Protein AF-A0A074Z7Q4-F1 (afdb_monomer)

Sequence (454 aa):
MRILLDAHPWINCGAEPIYPIRVLNMRKQLEMTNRDWGIQANLYPVAIDRATKAYIRELAVNMVDPTQIYCLKQPLMFEYLDVLAKLFPTAKFVHIVRDGRATVVSSITRRIVKPMHPVQALRIWDDAVRRELQFCQNVGRQRCYTIFYEKLVISAEKELRKLLGTGLVRVLLDSHPMINCGAEPIYSMHVLALREDIKESSKDWLIKANIYPKAIDQATKAFIRELAVNMVDKAPIYCQKQPLLFRHLNYLAALFPEAKFVHVLRDGRAAIASTIDWGPCPMMSVKKCLFSFLSYRRKIYPGLTHENPHTALQIWDKTVRQMLVDCQDLGPQRCYTIVYEKLVLYPEQELQKLLGKCHTKRFLEVPWDPIVLKHETILNNLSYLNPYEASTKQFSRKINTDSLSKWASSESILPDWFKAQAVDYSSLLHELEYDKVGVPPDYSKLPEVLPHIR

InterPro domains:
  IPR026634 Protein-tyrosine sulfotransferase-like [PTHR12788] (165-446)
  IPR027417 P-loop containing nucleoside triphosphate hydrolase [G3DSA:3.40.50.300] (1-164)
  IPR027417 P-loop containing nucleoside triphosphate hydrolase [G3DSA:3.40.50.300] (165-450)
  IPR027417 P-loop containing nucleoside triphosphate hydrolase [SSF52540] (2-164)
  IPR027417 P-loop containing nucleoside triphosphate hydrolase [SSF52540] (165-407)

Organism: Opisthorchis viverrini (NCBI:txid6198)

Mean predicted aligned error: 13.32 Å

Solvent-accessible surface area (backbone atoms only — not comparable to full-atom values): 25961 Å² total; per-residue (Å²): 95,58,73,71,42,48,70,36,96,50,31,39,25,57,58,72,58,69,60,59,50,51,50,50,47,40,57,52,49,37,64,74,77,39,39,71,63,21,43,51,20,40,33,41,63,63,12,48,49,51,14,51,42,41,24,50,48,37,36,36,54,48,30,40,80,93,60,83,36,69,33,80,49,52,67,70,50,50,88,42,42,75,56,49,52,65,68,38,73,86,56,74,45,81,47,74,50,57,62,41,68,66,47,41,51,56,31,52,78,68,59,75,46,80,93,71,59,68,73,59,49,33,49,57,43,52,61,47,52,55,50,43,52,50,48,33,58,76,62,28,78,93,29,27,46,81,43,68,22,95,77,54,91,91,83,88,91,81,83,81,88,72,60,79,82,75,54,52,72,51,46,37,43,36,44,32,96,51,34,33,27,50,42,70,62,35,60,48,64,48,51,51,49,62,66,62,70,64,47,74,97,46,44,68,58,32,40,78,43,39,36,47,63,67,10,52,51,51,13,45,45,42,27,43,49,36,37,41,58,45,34,38,70,94,49,86,35,71,34,81,52,55,65,70,54,50,83,42,41,73,59,52,44,65,70,34,71,90,54,68,45,80,44,77,43,64,61,57,63,44,54,43,33,61,58,44,66,74,49,75,64,60,96,84,44,78,93,68,39,72,72,63,72,54,33,72,76,76,65,75,71,73,83,62,41,65,88,44,53,60,60,49,36,41,51,44,36,62,52,48,52,52,43,49,38,58,32,58,75,61,26,78,86,32,22,46,78,47,50,50,68,53,39,47,76,40,44,66,66,48,50,49,51,42,29,18,57,69,103,54,96,29,60,70,59,35,71,81,63,80,50,39,82,45,34,49,81,44,57,92,75,43,53,32,72,37,86,82,46,90,36,39,89,59,54,64,42,68,89,60,63,85,70,66,46,50,41,60,43,91,89,22,69,49,49,69,71,50,70,74,46,50,59,85,49,24,66,58,40,54,64,63,42,62,58,80,26,53,84,64,57,43,73,86,71,48,65,93,69,78,65,89,73,132

Secondary structure (DSSP, 8-state):
-HHHHHTSTTEE--S--SHHHHHHHHHHHHHHHSHHHHHHTTIIIIIHHHHHHHHHHHHHHHTS---SEE----GGGGGGHHHHHHH-TT--EEEEE--HHHHHHHHHHTTSS----HHHHHHHHHHHHHHHHHHHHHH-TTTEEEEEGGGS---------------SHHHHHHTSTTEE--S--TTHHHHHHHHH---HHHHHHHHHTT-TTHHHHHHHHHHHHHHHHHSS---SEE----GGGGGGHHHHHHH-TT--EEEEE--HHHHHHHHHHT-SPPTT-TTTGGGGGGSTTS-SSTT--TT-HHHHHHHHHHHHHHHHHHHHHH-TTTEEEEEHHHHHHSHHHHHHHHH-EESEE-SS-----GGGG-GGGSGGGSTT--TTSTTHHHHTS-S-STTSGGGTSTT-SS-HHHHHHGGGG-HHHHHTT-STTTTTT-GGGS-SSPPPP-

pLDDT: mean 77.52, std 16.52, range [25.28, 95.88]

Structure (mmCIF, N/CA/C/O backbone):
data_AF-A0A074Z7Q4-F1
#
_entry.id   AF-A0A074Z7Q4-F1
#
loop_
_atom_site.group_PDB
_atom_site.id
_atom_site.type_symbol
_atom_site.label_atom_id
_atom_site.label_alt_id
_atom_site.label_comp_id
_atom_site.label_asym_id
_atom_site.label_entity_id
_atom_site.label_seq_id
_atom_site.pdbx_PDB_ins_code
_atom_site.Cartn_x
_atom_site.Cartn_y
_atom_site.Cartn_z
_atom_site.occupancy
_atom_site.B_iso_or_equiv
_atom_site.auth_seq_id
_atom_site.auth_comp_id
_atom_site.auth_asym_id
_atom_site.auth_atom_id
_atom_site.pdbx_PDB_model_num
ATOM 1 N N . MET A 1 1 ? -5.281 6.264 35.690 1.00 58.91 1 MET A N 1
ATOM 2 C CA . MET A 1 1 ? -6.431 6.792 34.931 1.00 58.91 1 MET A CA 1
ATOM 3 C C . MET A 1 1 ? -7.168 5.674 34.225 1.00 58.91 1 MET A C 1
ATOM 5 O O . MET A 1 1 ? -8.174 5.301 34.784 1.00 58.91 1 MET A O 1
ATOM 9 N N . ARG A 1 2 ? -6.648 5.077 33.132 1.00 65.06 2 ARG A N 1
ATOM 10 C CA . ARG A 1 2 ? -7.251 3.946 32.374 1.00 65.06 2 ARG A CA 1
ATOM 11 C C . ARG A 1 2 ? -8.198 3.050 33.200 1.00 65.06 2 ARG A C 1
ATOM 13 O O . ARG A 1 2 ? -9.399 3.192 33.077 1.00 65.06 2 ARG A O 1
ATOM 20 N N . ILE A 1 3 ? -7.654 2.293 34.157 1.00 55.81 3 ILE A N 1
ATOM 21 C CA . ILE A 1 3 ? -8.393 1.347 35.023 1.00 55.81 3 ILE A CA 1
ATOM 22 C C . ILE A 1 3 ? -9.504 2.007 35.872 1.00 55.81 3 ILE A C 1
ATOM 24 O O . ILE A 1 3 ? -10.521 1.385 36.136 1.00 55.81 3 ILE A O 1
ATOM 28 N N . LEU A 1 4 ? -9.341 3.270 36.283 1.00 53.88 4 LEU A N 1
ATOM 29 C CA . LEU A 1 4 ? -10.369 4.031 37.016 1.00 53.88 4 LEU A CA 1
ATOM 30 C C . LEU A 1 4 ? -11.501 4.526 36.101 1.00 53.88 4 LEU A C 1
ATOM 32 O O . LEU A 1 4 ? -12.579 4.840 36.590 1.00 53.88 4 LEU A O 1
ATOM 36 N N . LEU A 1 5 ? -11.244 4.635 34.794 1.00 62.94 5 LEU A N 1
ATOM 37 C CA . LEU A 1 5 ? -12.252 4.952 33.783 1.00 62.94 5 LEU A CA 1
ATOM 38 C C . LEU A 1 5 ? -12.953 3.672 33.308 1.00 62.94 5 LEU A C 1
ATOM 40 O O . LEU A 1 5 ? -14.172 3.667 33.235 1.00 62.94 5 LEU A O 1
ATOM 44 N N . ASP A 1 6 ? -12.205 2.582 33.094 1.00 60.25 6 ASP A N 1
ATOM 45 C CA . ASP A 1 6 ? -12.742 1.245 32.770 1.00 60.25 6 ASP A CA 1
ATOM 46 C C . ASP A 1 6 ? -13.693 0.698 33.856 1.00 60.25 6 ASP A C 1
ATOM 48 O O . ASP A 1 6 ? -14.522 -0.163 33.585 1.00 60.25 6 ASP A O 1
ATOM 52 N N . ALA A 1 7 ? -13.569 1.182 35.098 1.00 54.44 7 ALA A N 1
ATOM 53 C CA . ALA A 1 7 ? -14.451 0.829 36.211 1.00 54.44 7 ALA A CA 1
ATOM 54 C C . ALA A 1 7 ? -15.826 1.532 36.168 1.00 54.44 7 ALA A C 1
ATOM 56 O O . ALA A 1 7 ? -16.691 1.227 36.988 1.00 54.44 7 ALA A O 1
ATOM 57 N N . HIS A 1 8 ? -16.040 2.487 35.256 1.00 61.69 8 HIS A N 1
ATOM 58 C CA . HIS A 1 8 ? -17.311 3.191 35.106 1.00 61.69 8 HIS A CA 1
ATOM 59 C C . HIS A 1 8 ? -18.169 2.514 34.021 1.00 61.69 8 HIS A C 1
ATOM 61 O O . HIS A 1 8 ? -17.715 2.415 32.884 1.00 61.69 8 HIS A O 1
ATOM 67 N N . PRO A 1 9 ? -19.432 2.122 34.285 1.00 64.75 9 PRO A N 1
ATOM 68 C CA . PRO A 1 9 ? -20.209 1.245 33.394 1.00 64.75 9 PRO A CA 1
ATOM 69 C C . PRO A 1 9 ? -20.504 1.823 31.998 1.00 64.75 9 PRO A C 1
ATOM 71 O O . PRO A 1 9 ? -20.910 1.094 31.097 1.00 64.75 9 PRO A O 1
ATOM 74 N N . TRP A 1 10 ? -20.318 3.131 31.800 1.00 76.88 10 TRP A N 1
ATOM 75 C CA . TRP A 1 10 ? -20.489 3.806 30.506 1.00 76.88 10 TRP A CA 1
ATOM 76 C C . TRP A 1 10 ? -19.177 4.144 29.786 1.00 76.88 10 TRP A C 1
ATOM 78 O O . TRP A 1 10 ? -19.238 4.752 28.720 1.00 76.88 10 TRP A O 1
ATOM 88 N N . ILE A 1 11 ? -18.008 3.823 30.354 1.00 72.56 11 ILE A N 1
ATOM 89 C CA . ILE A 1 11 ? -16.697 4.161 29.782 1.00 72.56 11 ILE A CA 1
ATOM 90 C C . ILE A 1 11 ? -15.857 2.890 29.646 1.00 72.56 11 ILE A C 1
ATOM 92 O O . ILE A 1 11 ? -15.684 2.153 30.608 1.00 72.56 11 ILE A O 1
ATOM 96 N N . ASN A 1 12 ? -15.272 2.663 28.471 1.00 79.75 12 ASN A N 1
ATOM 97 C CA . ASN A 1 12 ? -14.279 1.605 28.286 1.00 79.75 12 ASN A CA 1
ATOM 98 C C . ASN A 1 12 ? -13.088 2.157 27.492 1.00 79.75 12 ASN A C 1
ATOM 100 O O . ASN A 1 12 ? -13.250 2.625 26.361 1.00 79.75 12 ASN A O 1
ATOM 104 N N . CYS A 1 13 ? -11.900 2.167 28.107 1.00 72.31 13 CYS A N 1
ATOM 105 C CA . CYS A 1 13 ? -10.658 2.612 27.471 1.00 72.31 13 CYS A CA 1
ATOM 106 C C . CYS A 1 13 ? -9.871 1.467 26.826 1.00 72.31 13 CYS A C 1
ATOM 108 O O . CYS A 1 13 ? -8.907 1.741 26.106 1.00 72.31 13 CYS A O 1
ATOM 110 N N . GLY A 1 14 ? -10.220 0.210 27.130 1.00 71.25 14 GLY A N 1
ATOM 111 C CA . GLY A 1 14 ? -9.469 -0.970 26.711 1.00 71.25 14 GLY A CA 1
ATOM 112 C C . GLY A 1 14 ? -8.012 -0.951 27.179 1.00 71.25 14 GLY A C 1
ATOM 113 O O . GLY A 1 14 ? -7.601 -0.132 28.006 1.00 71.25 14 GLY A O 1
ATOM 114 N N . ALA A 1 15 ? -7.199 -1.868 26.658 1.00 72.06 15 ALA A N 1
ATOM 115 C CA . ALA A 1 15 ? -5.753 -1.839 26.869 1.00 72.06 15 ALA A CA 1
ATOM 116 C C . ALA A 1 15 ? -5.101 -0.590 26.236 1.00 72.06 15 ALA A C 1
ATOM 118 O O . ALA A 1 15 ? -5.689 0.086 25.403 1.00 72.06 15 ALA A O 1
ATOM 119 N N . GLU A 1 16 ? -3.867 -0.265 26.626 1.00 74.31 16 GLU A N 1
ATOM 120 C CA . GLU A 1 16 ? -3.135 0.892 26.092 1.00 74.31 16 GLU A CA 1
ATOM 121 C C . GLU A 1 16 ? -2.607 0.616 24.670 1.00 74.31 16 GLU A C 1
ATOM 123 O O . GLU A 1 16 ? -1.690 -0.195 24.513 1.00 74.31 16 GLU A O 1
ATOM 128 N N . PRO A 1 17 ? -3.133 1.274 23.617 1.00 71.12 17 PRO A N 1
ATOM 129 C CA . PRO A 1 17 ? -2.739 0.971 22.253 1.00 71.12 17 PRO A CA 1
ATOM 130 C C . PRO A 1 17 ? -1.532 1.814 21.835 1.00 71.12 17 PRO A C 1
ATOM 132 O O . PRO A 1 17 ? -1.508 3.037 21.978 1.00 71.12 17 PRO A O 1
ATOM 135 N N . ILE A 1 18 ? -0.521 1.160 21.265 1.00 71.75 18 ILE A N 1
ATOM 136 C CA . ILE A 1 18 ? 0.698 1.814 20.753 1.00 71.75 18 ILE A CA 1
ATOM 137 C C . ILE A 1 18 ? 0.444 2.453 19.372 1.00 71.75 18 ILE A C 1
ATOM 139 O O . ILE A 1 18 ? 1.056 3.457 19.002 1.00 71.75 18 ILE A O 1
ATOM 143 N N . TYR A 1 19 ? -0.489 1.894 18.600 1.00 79.81 19 TYR A N 1
ATOM 144 C CA . TYR A 1 19 ? -0.688 2.237 17.193 1.00 79.81 19 TYR A CA 1
ATOM 145 C C . TYR A 1 19 ? -1.204 3.655 16.891 1.00 79.81 19 TYR A C 1
ATOM 147 O O . TYR A 1 19 ? -0.717 4.226 15.913 1.00 79.81 19 TYR A O 1
ATOM 155 N N . PRO A 1 20 ? -2.094 4.283 17.694 1.00 86.56 20 PRO A N 1
ATOM 156 C CA . PRO A 1 20 ? -2.503 5.669 17.473 1.00 86.56 20 PRO A CA 1
ATOM 157 C C . PRO A 1 20 ? -1.320 6.632 17.391 1.00 86.56 20 PRO A C 1
ATOM 159 O O . PRO A 1 20 ? -1.338 7.522 16.554 1.00 86.56 20 PRO A O 1
ATOM 162 N N . ILE A 1 21 ? -0.250 6.416 18.167 1.00 84.19 21 ILE A N 1
ATOM 163 C CA . ILE A 1 21 ? 0.974 7.233 18.089 1.00 84.19 21 ILE A CA 1
ATOM 164 C C . ILE A 1 21 ? 1.702 7.031 16.782 1.00 84.19 21 ILE A C 1
ATOM 166 O O . ILE A 1 21 ? 2.154 7.998 16.182 1.00 84.19 21 ILE A O 1
ATOM 170 N N . ARG A 1 22 ? 1.808 5.791 16.313 1.00 82.06 22 ARG A N 1
ATOM 171 C CA . ARG A 1 22 ? 2.470 5.518 15.040 1.00 82.06 22 ARG A CA 1
ATOM 172 C C . ARG A 1 22 ? 1.699 6.137 13.866 1.00 82.06 22 ARG A C 1
ATOM 174 O O . ARG A 1 22 ? 2.327 6.678 12.963 1.00 82.06 22 ARG A O 1
ATOM 181 N N . VAL A 1 23 ? 0.363 6.155 13.919 1.00 85.81 23 VAL A N 1
ATOM 182 C CA . VAL A 1 23 ? -0.495 6.799 12.904 1.00 85.81 23 VAL A CA 1
ATOM 183 C C . VAL A 1 23 ? -0.523 8.333 13.029 1.00 85.81 23 VAL A C 1
ATOM 185 O O . VAL A 1 23 ? -0.463 9.021 12.011 1.00 85.81 23 VAL A O 1
ATOM 188 N N . LEU A 1 24 ? -0.546 8.892 14.243 1.00 88.12 24 LEU A N 1
ATOM 189 C CA . LEU A 1 24 ? -0.467 10.342 14.485 1.00 88.12 24 LEU A CA 1
ATOM 190 C C . LEU A 1 24 ? 0.911 10.912 14.137 1.00 88.12 24 LEU A C 1
ATOM 192 O O . LEU A 1 24 ? 1.005 11.953 13.490 1.00 88.12 24 LEU A O 1
ATOM 196 N N . ASN A 1 25 ? 1.983 10.217 14.517 1.00 84.06 25 ASN A N 1
ATOM 197 C CA . ASN A 1 25 ? 3.341 10.619 14.183 1.00 84.06 25 ASN A CA 1
ATOM 198 C C . ASN A 1 25 ? 3.622 10.464 12.690 1.00 84.06 25 ASN A C 1
ATOM 200 O O . ASN A 1 25 ? 4.248 11.342 12.114 1.00 84.06 25 ASN A O 1
ATOM 204 N N . MET A 1 26 ? 3.088 9.427 12.033 1.00 81.75 26 MET A N 1
ATOM 205 C CA . MET A 1 26 ? 3.016 9.391 10.570 1.00 81.75 26 MET A CA 1
ATOM 206 C C . MET A 1 26 ? 2.343 10.670 10.044 1.00 81.75 26 MET A C 1
ATOM 208 O O . MET A 1 26 ? 2.996 11.437 9.347 1.00 81.75 26 MET A O 1
ATOM 212 N N . ARG A 1 27 ? 1.100 10.977 10.445 1.00 86.38 27 ARG A N 1
ATOM 213 C CA . ARG A 1 27 ? 0.374 12.187 10.005 1.00 86.38 27 ARG A CA 1
ATOM 214 C C . ARG A 1 27 ? 1.174 13.487 10.218 1.00 86.38 27 ARG A C 1
ATOM 216 O O . ARG A 1 27 ? 1.188 14.337 9.333 1.00 86.38 27 ARG A O 1
ATOM 223 N N . LYS A 1 28 ? 1.875 13.634 11.349 1.00 83.19 28 LYS A N 1
ATOM 224 C CA . LYS A 1 28 ? 2.726 14.799 11.679 1.00 83.19 28 LYS A CA 1
ATOM 225 C C . LYS A 1 28 ? 4.012 14.860 10.850 1.00 83.19 28 LYS A C 1
ATOM 227 O O . LYS A 1 28 ? 4.347 15.917 10.332 1.00 83.19 28 LYS A O 1
ATOM 232 N N . GLN A 1 29 ? 4.707 13.736 10.673 1.00 75.44 29 GLN A N 1
ATOM 233 C CA . GLN A 1 29 ? 5.889 13.645 9.808 1.00 75.44 29 GLN A CA 1
ATOM 234 C C . GLN A 1 29 ? 5.541 14.023 8.360 1.00 75.44 29 GLN A C 1
ATOM 236 O O . GLN A 1 29 ? 6.316 14.705 7.703 1.00 75.44 29 GLN A O 1
ATOM 241 N N . LEU A 1 30 ? 4.343 13.678 7.887 1.00 71.00 30 LEU A N 1
ATOM 242 C CA . LEU A 1 30 ? 3.891 13.984 6.528 1.00 71.00 30 LEU A CA 1
ATOM 243 C C . LEU A 1 30 ? 3.540 15.462 6.323 1.00 71.00 30 LEU A C 1
ATOM 245 O O . LEU A 1 30 ? 3.843 16.002 5.262 1.00 71.00 30 LEU A O 1
ATOM 249 N N . GLU A 1 31 ? 3.000 16.139 7.340 1.00 79.94 31 GLU A N 1
ATOM 250 C CA . GLU A 1 31 ? 2.888 17.606 7.348 1.00 79.94 31 GLU A CA 1
ATOM 251 C C . GLU A 1 31 ? 4.265 18.301 7.318 1.00 79.94 31 GLU A C 1
ATOM 253 O O . GLU A 1 31 ? 4.373 19.415 6.811 1.00 79.94 31 GLU A O 1
ATOM 258 N N . MET A 1 32 ? 5.329 17.643 7.793 1.00 75.31 32 MET A N 1
ATOM 259 C CA . MET A 1 32 ? 6.696 18.180 7.740 1.00 75.31 32 MET A CA 1
ATOM 260 C C . MET A 1 32 ? 7.453 17.834 6.445 1.00 75.31 32 MET A C 1
ATOM 262 O O . MET A 1 32 ? 8.238 18.655 5.978 1.00 75.31 32 MET A O 1
ATOM 266 N N . THR A 1 33 ? 7.260 16.644 5.857 1.00 65.81 33 THR A N 1
ATOM 267 C CA . THR A 1 33 ? 8.095 16.154 4.733 1.00 65.81 33 THR A CA 1
ATOM 268 C C . THR A 1 33 ? 7.380 16.026 3.391 1.00 65.81 33 THR A C 1
ATOM 270 O O . THR A 1 33 ? 8.040 15.980 2.355 1.00 65.81 33 THR A O 1
ATOM 273 N N . ASN A 1 34 ? 6.048 15.932 3.383 1.00 66.56 34 ASN A N 1
ATOM 274 C CA . ASN A 1 34 ? 5.250 15.579 2.202 1.00 66.56 34 ASN A CA 1
ATOM 275 C C . ASN A 1 34 ? 3.987 16.444 2.062 1.00 66.56 34 ASN A C 1
ATOM 277 O O . ASN A 1 34 ? 3.044 16.049 1.382 1.00 66.56 34 ASN A O 1
ATOM 281 N N . ARG A 1 35 ? 3.954 17.627 2.685 1.00 75.44 35 ARG A N 1
ATOM 282 C CA . ARG A 1 35 ? 2.767 18.489 2.750 1.00 75.44 35 ARG A CA 1
ATOM 283 C C . ARG A 1 35 ? 2.253 18.902 1.376 1.00 75.44 35 ARG A C 1
ATOM 285 O O . ARG A 1 35 ? 1.108 18.616 1.049 1.00 75.44 35 ARG A O 1
ATOM 292 N N . ASP A 1 36 ? 3.100 19.514 0.557 1.00 75.62 36 ASP A N 1
ATOM 293 C CA . ASP A 1 36 ? 2.675 20.070 -0.735 1.00 75.62 36 ASP A CA 1
ATOM 294 C C . ASP A 1 36 ? 2.433 18.956 -1.772 1.00 75.62 36 ASP A C 1
ATOM 296 O O . ASP A 1 36 ? 1.511 19.038 -2.581 1.00 75.62 36 ASP A O 1
ATOM 300 N N . TRP A 1 37 ? 3.179 17.849 -1.649 1.00 70.88 37 TRP A N 1
ATOM 301 C CA . TRP A 1 37 ? 2.907 16.569 -2.316 1.00 70.88 37 TRP A CA 1
ATOM 302 C C . TRP A 1 37 ? 1.504 16.048 -1.974 1.00 70.88 37 TRP A C 1
ATOM 304 O O . TRP A 1 37 ? 0.736 15.675 -2.858 1.00 70.88 37 TRP A O 1
ATOM 314 N N . GLY A 1 38 ? 1.152 16.060 -0.686 1.00 72.69 38 GLY A N 1
ATOM 315 C CA . GLY A 1 38 ? -0.147 15.639 -0.183 1.00 72.69 38 GLY A CA 1
ATOM 316 C C . GLY A 1 38 ? -1.279 16.571 -0.606 1.00 72.69 38 GLY A C 1
ATOM 317 O O . GLY A 1 38 ? -2.348 16.079 -0.935 1.00 72.69 38 GLY A O 1
ATOM 318 N N . ILE A 1 39 ? -1.056 17.885 -0.651 1.00 81.31 39 ILE A N 1
ATOM 319 C CA . ILE A 1 39 ? -2.055 18.859 -1.120 1.00 81.31 39 ILE A CA 1
ATOM 320 C C . ILE A 1 39 ? -2.372 18.624 -2.604 1.00 81.31 39 ILE A C 1
ATOM 322 O O . ILE A 1 39 ? -3.539 18.536 -2.971 1.00 81.31 39 ILE A O 1
ATOM 326 N N . GLN A 1 40 ? -1.352 18.443 -3.451 1.00 74.31 40 GLN A N 1
ATOM 327 C CA . GLN A 1 40 ? -1.546 18.205 -4.890 1.00 74.31 40 GLN A CA 1
ATOM 328 C C . GLN A 1 40 ? -2.210 16.850 -5.200 1.00 74.31 40 GLN A C 1
ATOM 330 O O . GLN A 1 40 ? -2.931 16.739 -6.184 1.00 74.31 40 GLN A O 1
ATOM 335 N N . ALA A 1 41 ? -2.018 15.841 -4.342 1.00 73.75 41 ALA A N 1
ATOM 336 C CA . ALA A 1 41 ? -2.714 14.551 -4.409 1.00 73.75 41 ALA A CA 1
ATOM 337 C C . ALA A 1 41 ? -4.046 14.498 -3.622 1.00 73.75 41 ALA A C 1
ATOM 339 O O . ALA A 1 41 ? -4.548 13.401 -3.388 1.00 73.75 41 ALA A O 1
ATOM 340 N N . ASN A 1 42 ? -4.574 15.632 -3.129 1.00 81.25 42 ASN A N 1
ATOM 341 C CA . ASN A 1 42 ? -5.751 15.706 -2.234 1.00 81.25 42 ASN A CA 1
ATOM 342 C C . ASN A 1 42 ? -5.667 14.808 -0.970 1.00 81.25 42 ASN A C 1
ATOM 344 O O . ASN A 1 42 ? -6.635 14.547 -0.255 1.00 81.25 42 ASN A O 1
ATOM 348 N N . LEU A 1 43 ? -4.457 14.359 -0.644 1.00 75.31 43 LEU A N 1
ATOM 349 C CA . LEU A 1 43 ? -4.134 13.531 0.506 1.00 75.31 43 LEU A CA 1
ATOM 350 C C . LEU A 1 43 ? -4.036 14.342 1.801 1.00 75.31 43 LEU A C 1
ATOM 352 O O . LEU A 1 43 ? -4.342 13.811 2.869 1.00 75.31 43 LEU A O 1
ATOM 356 N N . TYR A 1 44 ? -3.615 15.610 1.718 1.00 81.38 44 TYR A N 1
ATOM 357 C CA . TYR A 1 44 ? -3.432 16.503 2.865 1.00 81.38 44 TYR A CA 1
ATOM 358 C C . TYR A 1 44 ? -4.280 17.784 2.745 1.00 81.38 44 TYR A C 1
ATOM 360 O O . TYR A 1 44 ? -4.222 18.435 1.704 1.00 81.38 44 TYR A O 1
ATOM 368 N N . PRO A 1 45 ? -5.001 18.214 3.801 1.00 82.50 45 PRO A N 1
ATOM 369 C CA . PRO A 1 45 ? -5.195 17.524 5.080 1.00 82.50 45 PRO A CA 1
ATOM 370 C C . PRO A 1 45 ? -6.320 16.475 5.041 1.00 82.50 45 PRO A C 1
ATOM 372 O O . PRO A 1 45 ? -6.308 15.547 5.841 1.00 82.50 45 PRO A O 1
ATOM 375 N N . VAL A 1 46 ? -7.297 16.609 4.134 1.00 86.12 46 VAL A N 1
ATOM 376 C CA . VAL A 1 46 ? -8.634 16.002 4.297 1.00 86.12 46 VAL A CA 1
ATOM 377 C C . VAL A 1 46 ? -8.612 14.473 4.331 1.00 86.12 46 VAL A C 1
ATOM 379 O O . VAL A 1 46 ? -9.161 13.891 5.270 1.00 86.12 46 VAL A O 1
ATOM 382 N N . ALA A 1 47 ? -7.990 13.812 3.350 1.00 85.56 47 ALA A N 1
ATOM 383 C CA . ALA A 1 47 ? -8.001 12.351 3.284 1.00 85.56 47 ALA A CA 1
ATOM 384 C C . ALA A 1 47 ? -7.208 11.711 4.436 1.00 85.56 47 ALA A C 1
ATOM 386 O O . ALA A 1 47 ? -7.709 10.787 5.079 1.00 85.56 47 ALA A O 1
ATOM 387 N N . ILE A 1 48 ? -6.006 12.222 4.749 1.00 86.50 48 ILE A N 1
ATOM 388 C CA . ILE A 1 48 ? -5.204 11.692 5.860 1.00 86.50 48 ILE A CA 1
ATOM 389 C C . ILE A 1 48 ? -5.852 11.966 7.219 1.00 86.50 48 ILE A C 1
ATOM 391 O O . ILE A 1 48 ? -5.862 11.072 8.059 1.00 86.50 48 ILE A O 1
ATOM 395 N N . ASP A 1 49 ? -6.470 13.130 7.431 1.00 91.62 49 ASP A N 1
ATOM 396 C CA . ASP A 1 49 ? -7.161 13.438 8.687 1.00 91.62 49 ASP A CA 1
ATOM 397 C C . ASP A 1 49 ? -8.410 12.558 8.870 1.00 91.62 49 ASP A C 1
ATOM 399 O O . ASP A 1 49 ? -8.638 12.037 9.968 1.00 91.62 49 ASP A O 1
ATOM 403 N N . ARG A 1 50 ? -9.175 12.287 7.798 1.00 91.25 50 ARG A N 1
ATOM 404 C CA . ARG A 1 50 ? -10.282 11.310 7.825 1.00 91.25 50 ARG A CA 1
ATOM 405 C C . ARG A 1 50 ? -9.785 9.889 8.104 1.00 91.25 50 ARG A C 1
ATOM 407 O O . ARG A 1 50 ? -10.329 9.234 8.992 1.00 91.25 50 ARG A O 1
ATOM 414 N N . ALA A 1 51 ? -8.726 9.436 7.432 1.00 90.38 51 ALA A N 1
ATOM 415 C CA . ALA A 1 51 ? -8.157 8.106 7.645 1.00 90.38 51 ALA A CA 1
ATOM 416 C C . ALA A 1 51 ? -7.576 7.941 9.064 1.00 90.38 51 ALA A C 1
ATOM 418 O O . ALA A 1 51 ? -7.909 6.980 9.758 1.00 90.38 51 ALA A O 1
ATOM 419 N N . THR A 1 52 ? -6.780 8.901 9.550 1.00 91.69 52 THR A N 1
ATOM 420 C CA . THR A 1 52 ? -6.256 8.925 10.927 1.00 91.69 52 THR A CA 1
ATOM 421 C C . THR A 1 52 ? -7.391 8.910 11.953 1.00 91.69 52 THR A C 1
ATOM 423 O O . THR A 1 52 ? -7.340 8.122 12.899 1.00 91.69 52 THR A O 1
ATOM 426 N N . LYS A 1 53 ? -8.450 9.707 11.752 1.00 93.62 53 LYS A N 1
ATOM 427 C CA . LYS A 1 53 ? -9.654 9.683 12.598 1.00 93.62 53 LYS A CA 1
ATOM 428 C C . LYS A 1 53 ? -10.331 8.310 12.595 1.00 93.62 53 LYS A C 1
ATOM 430 O O . LYS A 1 53 ? -10.687 7.818 13.663 1.00 93.62 53 LYS A O 1
ATOM 435 N N . ALA A 1 54 ? -10.501 7.691 11.429 1.00 94.25 54 ALA A N 1
ATOM 436 C CA . ALA A 1 54 ? -11.152 6.391 11.301 1.00 94.25 54 ALA A CA 1
ATOM 437 C C . ALA A 1 54 ? -10.344 5.262 11.953 1.00 94.25 54 ALA A C 1
ATOM 439 O O . ALA A 1 54 ? -10.915 4.480 12.702 1.00 94.25 54 ALA A O 1
ATOM 440 N N . TYR A 1 55 ? -9.020 5.222 11.767 1.00 91.69 55 TYR A N 1
ATOM 441 C CA . TYR A 1 55 ? -8.156 4.247 12.446 1.00 91.69 55 TYR A CA 1
ATOM 442 C C . TYR A 1 55 ? -8.256 4.355 13.968 1.00 91.69 55 TYR A C 1
ATOM 444 O O . TYR A 1 55 ? -8.436 3.357 14.658 1.00 91.69 55 TYR A O 1
ATOM 452 N N . ILE A 1 56 ? -8.169 5.582 14.490 1.00 92.50 56 ILE A N 1
ATOM 453 C CA . ILE A 1 56 ? -8.253 5.853 15.929 1.00 92.50 56 ILE A CA 1
ATOM 454 C C . ILE A 1 56 ? -9.648 5.490 16.465 1.00 92.50 56 ILE A C 1
ATOM 456 O O . ILE A 1 56 ? -9.740 4.892 17.534 1.00 92.50 56 ILE A O 1
ATOM 460 N N . ARG A 1 57 ? -10.722 5.780 15.714 1.00 92.19 57 ARG A N 1
ATOM 461 C CA . ARG A 1 57 ? -12.098 5.388 16.060 1.00 92.19 57 ARG A CA 1
ATOM 462 C C . ARG A 1 57 ? -12.274 3.871 16.080 1.00 92.19 57 ARG A C 1
ATOM 464 O O . ARG A 1 57 ? -12.716 3.341 17.089 1.00 92.19 57 ARG A O 1
ATOM 471 N N . GLU A 1 58 ? -11.954 3.180 14.992 1.00 92.31 58 GLU A N 1
ATOM 472 C CA . GLU A 1 58 ? -12.210 1.741 14.885 1.00 92.31 58 GLU A CA 1
ATOM 473 C C . GLU A 1 58 ? -11.335 0.935 15.842 1.00 92.31 58 GLU A C 1
ATOM 475 O O . GLU A 1 58 ? -11.808 -0.051 16.401 1.00 92.31 58 GLU A O 1
ATOM 480 N N . LEU A 1 59 ? -10.113 1.392 16.130 1.00 86.44 59 LEU A N 1
ATOM 481 C CA . LEU A 1 59 ? -9.300 0.795 17.184 1.00 86.44 59 LEU A CA 1
ATOM 482 C C . LEU A 1 59 ? -9.931 1.004 18.575 1.00 86.44 59 LEU A C 1
ATOM 484 O O . LEU A 1 59 ? -9.990 0.056 19.352 1.00 86.44 59 LEU A O 1
ATOM 488 N N . ALA A 1 60 ? -10.461 2.199 18.870 1.00 87.06 60 ALA A N 1
ATOM 489 C CA . ALA A 1 60 ? -11.169 2.471 20.127 1.00 87.06 60 ALA A CA 1
ATOM 490 C C . ALA A 1 60 ? -12.466 1.662 20.285 1.00 87.06 60 ALA A C 1
ATOM 492 O O . ALA A 1 60 ? -12.804 1.288 21.401 1.00 87.06 60 ALA A O 1
ATOM 493 N N . VAL A 1 61 ? -13.185 1.398 19.189 1.00 89.62 61 VAL A N 1
ATOM 494 C CA . VAL A 1 61 ? -14.459 0.659 19.201 1.00 89.62 61 VAL A CA 1
ATOM 495 C C . VAL A 1 61 ? -14.251 -0.855 19.239 1.00 89.62 61 VAL A C 1
ATOM 497 O O . VAL A 1 61 ? -14.958 -1.538 19.967 1.00 89.62 61 VAL A O 1
ATOM 500 N N . ASN A 1 62 ? -13.289 -1.400 18.486 1.00 88.00 62 ASN A N 1
ATOM 501 C CA . ASN A 1 62 ? -13.146 -2.853 18.329 1.00 88.00 62 ASN A CA 1
ATOM 502 C C . ASN A 1 62 ? -12.231 -3.519 19.376 1.00 88.00 62 ASN A C 1
ATOM 504 O O . ASN A 1 62 ? -12.237 -4.746 19.464 1.00 88.00 62 ASN A O 1
ATOM 508 N N . MET A 1 63 ? -11.453 -2.754 20.156 1.00 84.06 63 MET A N 1
ATOM 509 C CA . MET A 1 63 ? -10.639 -3.286 21.268 1.00 84.06 63 MET A CA 1
ATOM 510 C C . MET A 1 63 ? -11.456 -3.651 22.518 1.00 84.06 63 MET A C 1
ATOM 512 O O . MET A 1 63 ? -10.929 -4.294 23.426 1.00 84.06 63 MET A O 1
ATOM 516 N N . VAL A 1 64 ? -12.715 -3.220 22.596 1.00 81.56 64 VAL A N 1
ATOM 517 C CA . VAL A 1 64 ? -13.544 -3.259 23.807 1.00 81.56 64 VAL A CA 1
ATOM 518 C C . VAL A 1 64 ? -14.942 -3.786 23.507 1.00 81.56 64 VAL A C 1
ATOM 520 O O . VAL A 1 64 ? -15.385 -3.773 22.359 1.00 81.56 64 VAL A O 1
ATOM 523 N N . ASP A 1 65 ? -15.652 -4.214 24.547 1.00 79.31 65 ASP A N 1
ATOM 524 C CA . ASP A 1 65 ? -17.086 -4.474 24.444 1.00 79.31 65 ASP A CA 1
ATOM 525 C C . ASP A 1 65 ? -17.870 -3.164 24.222 1.00 79.31 65 ASP A C 1
ATOM 527 O O . ASP A 1 65 ? -17.437 -2.103 24.696 1.00 79.31 65 ASP A O 1
ATOM 531 N N . PRO A 1 66 ? -19.020 -3.204 23.517 1.00 86.56 66 PRO A N 1
ATOM 532 C CA . PRO A 1 66 ? -19.801 -2.012 23.206 1.00 86.56 66 PRO A CA 1
ATOM 533 C C . PRO A 1 66 ? -20.155 -1.185 24.446 1.00 86.56 66 PRO A C 1
ATOM 535 O O . PRO A 1 66 ? -20.714 -1.688 25.418 1.00 86.56 66 PRO A O 1
ATOM 538 N N . THR A 1 67 ? -19.858 0.112 24.392 1.00 83.75 67 THR A N 1
ATOM 539 C CA . THR A 1 67 ? -20.068 1.050 25.501 1.00 83.75 67 THR A CA 1
ATOM 540 C C . THR A 1 67 ? -20.596 2.397 24.999 1.00 83.75 67 THR A C 1
ATOM 542 O O . THR A 1 67 ? -20.622 2.657 23.793 1.00 83.75 67 THR A O 1
ATOM 545 N N . GLN A 1 68 ? -21.026 3.270 25.913 1.00 83.62 68 GLN A N 1
ATOM 546 C CA . GLN A 1 68 ? -21.519 4.608 25.562 1.00 83.62 68 GLN A CA 1
ATOM 547 C C . GLN A 1 68 ? -20.370 5.582 25.249 1.00 83.62 68 GLN A C 1
ATOM 549 O O . GLN A 1 68 ? -20.493 6.418 24.353 1.00 83.62 68 GLN A O 1
ATOM 554 N N . ILE A 1 69 ? -19.248 5.478 25.972 1.00 79.50 69 ILE A N 1
ATOM 555 C CA . ILE A 1 69 ? -18.097 6.382 25.869 1.00 79.50 69 ILE A CA 1
ATOM 556 C C . ILE A 1 69 ? -16.821 5.562 25.640 1.00 79.50 69 ILE A C 1
ATOM 558 O O . ILE A 1 69 ? -16.151 5.111 26.571 1.00 79.50 69 ILE A O 1
ATOM 562 N N . TYR A 1 70 ? -16.457 5.404 24.370 1.00 86.19 70 TYR A N 1
ATOM 563 C CA . TYR A 1 70 ? -15.170 4.833 23.975 1.00 86.19 70 TYR A CA 1
ATOM 564 C C . TYR A 1 70 ? -14.026 5.775 24.362 1.00 86.19 70 TYR A C 1
ATOM 566 O O . TYR A 1 70 ? -14.089 6.987 24.137 1.00 86.19 70 TYR A O 1
ATOM 574 N N . CYS A 1 71 ? -12.967 5.212 24.932 1.00 81.56 71 CYS A N 1
ATOM 575 C CA . CYS A 1 71 ? -11.813 5.937 25.448 1.00 81.56 71 CYS A CA 1
ATOM 576 C C . CYS A 1 71 ? -10.508 5.358 24.873 1.00 81.56 71 CYS A C 1
ATOM 578 O O . CYS A 1 71 ? -10.453 4.210 24.447 1.00 81.56 71 CYS A O 1
ATOM 580 N N . LEU A 1 72 ? -9.435 6.155 24.864 1.00 82.56 72 LEU A N 1
ATOM 581 C CA . LEU A 1 72 ? -8.083 5.708 24.521 1.00 82.56 72 LEU A CA 1
ATOM 582 C C . LEU A 1 72 ? -7.082 6.308 25.513 1.00 82.56 72 LEU A C 1
ATOM 584 O O . LEU A 1 72 ? -6.924 7.528 25.574 1.00 82.56 72 LEU A O 1
ATOM 588 N N . LYS A 1 73 ? -6.364 5.464 26.267 1.00 80.06 73 LYS A N 1
ATOM 589 C CA . LYS A 1 73 ? -5.210 5.903 27.074 1.00 80.06 73 LYS A CA 1
ATOM 590 C C . LYS A 1 73 ? -3.923 5.604 26.324 1.00 80.06 73 LYS A C 1
ATOM 592 O O . LYS A 1 73 ? -3.567 4.441 26.175 1.00 80.06 73 LYS A O 1
ATOM 597 N N . GLN A 1 74 ? -3.199 6.654 25.945 1.00 78.31 74 GLN A N 1
ATOM 598 C CA . GLN A 1 74 ? -1.848 6.575 25.388 1.00 78.31 74 GLN A CA 1
ATOM 599 C C . GLN A 1 74 ? -1.162 7.957 25.534 1.00 78.31 74 GLN A C 1
ATOM 601 O O . GLN A 1 74 ? -1.545 8.886 24.824 1.00 78.31 74 GLN A O 1
ATOM 606 N N . PRO A 1 75 ? -0.204 8.148 26.469 1.00 71.00 75 PRO A N 1
ATOM 607 C CA . PRO A 1 75 ? 0.285 9.469 26.881 1.00 71.00 75 PRO A CA 1
ATOM 608 C C . PRO A 1 75 ? 0.777 10.371 25.753 1.00 71.00 75 PRO A C 1
ATOM 610 O O . PRO A 1 75 ? 0.432 11.546 25.719 1.00 71.00 75 PRO A O 1
ATOM 613 N N . LEU A 1 76 ? 1.514 9.812 24.791 1.00 77.06 76 LEU A N 1
ATOM 614 C CA . LEU A 1 76 ? 2.107 10.576 23.690 1.00 77.06 76 LEU A CA 1
ATOM 615 C C . LEU A 1 76 ? 1.070 11.209 22.748 1.00 77.06 76 LEU A C 1
ATOM 617 O O . LEU A 1 76 ? 1.447 11.987 21.880 1.00 77.06 76 LEU A O 1
ATOM 621 N N . MET A 1 77 ? -0.227 10.899 22.887 1.00 83.38 77 MET A N 1
ATOM 622 C CA . MET A 1 77 ? -1.282 11.525 22.083 1.00 83.38 77 MET A CA 1
ATOM 623 C C . MET A 1 77 ? -1.376 13.035 22.365 1.00 83.38 77 MET A C 1
ATOM 625 O O . MET A 1 77 ? -1.820 13.781 21.495 1.00 83.38 77 MET A O 1
ATOM 629 N N . PHE A 1 78 ? -0.891 13.507 23.521 1.00 84.25 78 PHE A N 1
ATOM 630 C CA . PHE A 1 78 ? -0.862 14.931 23.864 1.00 84.25 78 PHE A CA 1
ATOM 631 C C . PHE A 1 78 ? 0.124 15.765 23.024 1.00 84.25 78 PHE A C 1
ATOM 633 O O . PHE A 1 78 ? -0.174 16.927 22.743 1.00 84.25 78 PHE A O 1
ATOM 640 N N . GLU A 1 79 ? 1.172 15.160 22.446 1.00 81.94 79 GLU A N 1
ATOM 641 C CA . GLU A 1 79 ? 2.029 15.794 21.421 1.00 81.94 79 GLU A CA 1
ATOM 642 C C . GLU A 1 79 ? 1.289 16.129 20.101 1.00 81.94 79 GLU A C 1
ATOM 644 O O . GLU A 1 79 ? 1.876 16.738 19.196 1.00 81.94 79 GLU A O 1
ATOM 649 N N . TYR A 1 80 ? 0.032 15.683 19.974 1.00 87.50 80 TYR A N 1
ATOM 650 C CA . TYR A 1 80 ? -0.860 15.822 18.816 1.00 87.50 80 TYR A CA 1
ATOM 651 C C . TYR A 1 80 ? -2.249 16.335 19.240 1.00 87.50 80 TYR A C 1
ATOM 653 O O . TYR A 1 80 ? -3.225 16.151 18.508 1.00 87.50 80 TYR A O 1
ATOM 661 N N . LEU A 1 81 ? -2.373 16.929 20.436 1.00 88.06 81 LEU A N 1
ATOM 662 C CA . LEU A 1 81 ? -3.661 17.362 20.987 1.00 88.06 81 LEU A CA 1
ATOM 663 C C . LEU A 1 81 ? -4.378 18.364 20.068 1.00 88.06 81 LEU A C 1
ATOM 665 O O . LEU A 1 81 ? -5.599 18.308 19.933 1.00 88.06 81 LEU A O 1
ATOM 669 N N . ASP A 1 82 ? -3.633 19.244 19.399 1.00 86.38 82 ASP A N 1
ATOM 670 C CA . ASP A 1 82 ? -4.176 20.217 18.451 1.00 86.38 82 ASP A CA 1
ATOM 671 C C . ASP A 1 82 ? -4.818 19.536 17.222 1.00 86.38 82 ASP A C 1
ATOM 673 O O . ASP A 1 82 ? -5.860 19.984 16.746 1.00 86.38 82 ASP A O 1
ATOM 677 N N . VAL A 1 83 ? -4.230 18.437 16.731 1.00 88.25 83 VAL A N 1
ATOM 678 C CA . VAL A 1 83 ? -4.776 17.606 15.650 1.00 88.25 83 VAL A CA 1
ATOM 679 C C . VAL A 1 83 ? -5.988 16.838 16.167 1.00 88.25 83 VAL A C 1
ATOM 681 O O . VAL A 1 83 ? -7.069 16.914 15.587 1.00 88.25 83 VAL A O 1
ATOM 684 N N . LEU A 1 84 ? -5.854 16.144 17.299 1.00 90.88 84 LEU A N 1
ATOM 685 C CA . LEU A 1 84 ? -6.921 15.324 17.876 1.00 90.88 84 LEU A CA 1
ATOM 686 C C . LEU A 1 84 ? -8.172 16.138 18.229 1.00 90.88 84 LEU A C 1
ATOM 688 O O . LEU A 1 84 ? -9.286 15.664 18.003 1.00 90.88 84 LEU A O 1
ATOM 692 N N . ALA A 1 85 ? -8.011 17.371 18.713 1.00 90.38 85 ALA A N 1
ATOM 693 C CA . ALA A 1 85 ? -9.123 18.268 19.011 1.00 90.38 85 ALA A CA 1
ATOM 694 C C . ALA A 1 85 ? -9.905 18.710 17.759 1.00 90.38 85 ALA A C 1
ATOM 696 O O . ALA A 1 85 ? -11.106 18.981 17.885 1.00 90.38 85 ALA A O 1
ATOM 697 N N . LYS A 1 86 ? -9.259 18.734 16.579 1.00 89.75 86 LYS A N 1
ATOM 698 C CA . LYS A 1 86 ? -9.885 18.952 15.259 1.00 89.75 86 LYS A CA 1
ATOM 699 C C . LYS A 1 86 ? -10.556 17.669 14.750 1.00 89.75 86 LYS A C 1
ATOM 701 O O . LYS A 1 86 ? -11.712 17.704 14.338 1.00 89.75 86 LYS A O 1
ATOM 706 N N . LEU A 1 87 ? -9.864 16.524 14.824 1.00 90.81 87 LEU A N 1
ATOM 707 C CA . LEU A 1 87 ? -10.394 15.228 14.368 1.00 90.81 87 LEU A CA 1
ATOM 708 C C . LEU A 1 87 ? -11.644 14.804 15.155 1.00 90.81 87 LEU A C 1
ATOM 710 O O . LEU A 1 87 ? -12.622 14.335 14.568 1.00 90.81 87 LEU A O 1
ATOM 714 N N . PHE A 1 88 ? -11.632 14.990 16.475 1.00 92.62 88 PHE A N 1
ATOM 715 C CA . PHE A 1 88 ? -12.690 14.564 17.390 1.00 92.62 88 PHE A CA 1
ATOM 716 C C . PHE A 1 88 ? -13.296 15.776 18.126 1.00 92.62 88 PHE A C 1
ATOM 718 O O . PHE A 1 88 ? -13.009 15.987 19.307 1.00 92.62 88 PHE A O 1
ATOM 725 N N . PRO A 1 89 ? -14.146 16.588 17.461 1.00 89.81 89 PRO A N 1
ATOM 726 C CA . PRO A 1 89 ? -14.674 17.839 18.020 1.00 89.81 89 PRO A CA 1
ATOM 727 C C . PRO A 1 89 ? -15.517 17.646 19.292 1.00 89.81 89 PRO A C 1
ATOM 729 O O . PRO A 1 89 ? -15.570 18.539 20.132 1.00 89.81 89 PRO A O 1
ATOM 732 N N . THR A 1 90 ? -16.124 16.472 19.478 1.00 88.19 90 THR A N 1
ATOM 733 C CA . THR A 1 90 ? -16.901 16.108 20.674 1.00 88.19 90 THR A CA 1
ATOM 734 C C . THR A 1 90 ? -16.068 15.479 21.796 1.00 88.19 90 THR A C 1
ATOM 736 O O . THR A 1 90 ? -16.558 15.365 22.919 1.00 88.19 90 THR A O 1
ATOM 739 N N . ALA A 1 91 ? -14.818 15.076 21.535 1.00 89.88 91 ALA A N 1
ATOM 740 C CA . ALA A 1 91 ? -14.000 14.386 22.529 1.00 89.88 91 ALA A CA 1
ATOM 741 C C . ALA A 1 91 ? -13.564 15.297 23.686 1.00 89.88 91 ALA A C 1
ATOM 743 O O . ALA A 1 91 ? -13.355 16.509 23.526 1.00 89.88 91 ALA A O 1
ATOM 744 N N . LYS A 1 92 ? -13.393 14.655 24.846 1.00 85.44 92 LYS A N 1
ATOM 745 C CA . LYS A 1 92 ? -12.732 15.187 26.039 1.00 85.44 92 LYS A CA 1
ATOM 746 C C . LYS A 1 92 ? -11.320 14.603 26.130 1.00 85.44 92 LYS A C 1
ATOM 748 O O . LYS A 1 92 ? -11.103 13.444 25.785 1.00 85.44 92 LYS A O 1
ATOM 753 N N . PHE A 1 93 ? -10.382 15.389 26.638 1.00 88.00 93 PHE A N 1
ATOM 754 C CA . PHE A 1 93 ? -8.974 15.043 26.786 1.00 88.00 93 PHE A CA 1
ATOM 755 C C . PHE A 1 93 ? -8.579 15.140 28.261 1.00 88.00 93 PHE A C 1
ATOM 757 O O . PHE A 1 93 ? -8.922 16.110 28.935 1.00 88.00 93 PHE A O 1
ATOM 764 N N . VAL A 1 94 ? -7.865 14.133 28.769 1.00 80.06 94 VAL A N 1
ATOM 765 C CA . VAL A 1 94 ? -7.410 14.067 30.167 1.00 80.06 94 VAL A CA 1
ATOM 766 C C . VAL A 1 94 ? -5.884 13.982 30.198 1.00 80.06 94 VAL A C 1
ATOM 768 O O . VAL A 1 94 ? -5.303 12.918 29.986 1.00 80.06 94 VAL A O 1
ATOM 771 N N . HIS A 1 95 ? -5.248 15.129 30.421 1.00 83.56 95 HIS A N 1
ATOM 772 C CA . HIS A 1 95 ? -3.799 15.312 30.488 1.00 83.56 95 HIS A CA 1
ATOM 773 C C . HIS A 1 95 ? -3.287 14.999 31.906 1.00 83.56 95 HIS A C 1
ATOM 775 O O . HIS A 1 95 ? -3.966 15.322 32.883 1.00 83.56 95 HIS A O 1
ATOM 781 N N . ILE A 1 96 ? -2.111 14.370 32.048 1.00 73.75 96 ILE A N 1
ATOM 782 C CA . ILE A 1 96 ? -1.567 13.950 33.354 1.00 73.75 96 ILE A CA 1
ATOM 783 C C . ILE A 1 96 ? -0.077 14.327 33.482 1.00 73.75 96 ILE A C 1
ATOM 785 O O . ILE A 1 96 ? 0.750 13.804 32.740 1.00 73.75 96 ILE A O 1
ATOM 789 N N . VAL A 1 97 ? 0.265 15.210 34.431 1.00 77.69 97 VAL A N 1
ATOM 790 C CA . VAL A 1 97 ? 1.547 15.954 34.502 1.00 77.69 97 VAL A CA 1
ATOM 791 C C . VAL A 1 97 ? 2.383 15.594 35.739 1.00 77.69 97 VAL A C 1
ATOM 793 O O . VAL A 1 97 ? 1.911 15.809 36.852 1.00 77.69 97 VAL A O 1
ATOM 796 N N . ARG A 1 98 ? 3.617 15.089 35.556 1.00 73.62 98 ARG A N 1
ATOM 797 C CA . ARG A 1 98 ? 4.528 14.579 36.616 1.00 73.62 98 ARG A CA 1
ATOM 798 C C . ARG A 1 98 ? 5.726 15.443 36.903 1.00 73.62 98 ARG A C 1
ATOM 800 O O . ARG A 1 98 ? 6.452 15.708 35.961 1.00 73.62 98 ARG A O 1
ATOM 807 N N . ASP A 1 99 ? 6.030 15.670 38.181 1.00 78.06 99 ASP A N 1
ATOM 808 C CA . ASP A 1 99 ? 7.363 16.030 38.689 1.00 78.06 99 ASP A CA 1
ATOM 809 C C . ASP A 1 99 ? 8.489 15.469 37.802 1.00 78.06 99 ASP A C 1
ATOM 811 O O . ASP A 1 99 ? 8.768 14.261 37.762 1.00 78.06 99 ASP A O 1
ATOM 815 N N . GLY A 1 100 ? 9.154 16.369 37.078 1.00 79.62 100 GLY A N 1
ATOM 816 C CA . GLY A 1 100 ? 10.206 16.012 36.140 1.00 79.62 100 GLY A CA 1
ATOM 817 C C . GLY A 1 100 ? 11.313 15.168 36.769 1.00 79.62 100 GLY A C 1
ATOM 818 O O . GLY A 1 100 ? 11.832 14.279 36.102 1.00 79.62 100 GLY A O 1
ATOM 819 N N . ARG A 1 101 ? 11.614 15.339 38.064 1.00 81.44 101 ARG A N 1
ATOM 820 C CA . ARG A 1 101 ? 12.615 14.533 38.786 1.00 81.44 101 ARG A CA 1
ATOM 821 C C . ARG A 1 101 ? 12.210 13.058 38.786 1.00 81.44 101 ARG A C 1
ATOM 823 O O . ARG A 1 101 ? 12.982 12.187 38.383 1.00 81.44 101 ARG A O 1
ATOM 830 N N . ALA A 1 102 ? 10.961 12.788 39.159 1.00 69.75 102 ALA A N 1
ATOM 831 C CA . ALA A 1 102 ? 10.398 11.445 39.196 1.00 69.75 102 ALA A CA 1
ATOM 832 C C . ALA A 1 102 ? 10.156 10.869 37.783 1.00 69.75 102 ALA A C 1
ATOM 834 O O . ALA A 1 102 ? 10.244 9.651 37.597 1.00 69.75 102 ALA A O 1
ATOM 835 N N . THR A 1 103 ? 9.904 11.714 36.773 1.00 74.50 103 THR A N 1
ATOM 836 C CA . THR A 1 103 ? 9.848 11.298 35.356 1.00 74.50 103 THR A CA 1
ATOM 837 C C . THR A 1 103 ? 11.216 10.844 34.866 1.00 74.50 103 THR A C 1
ATOM 839 O O . THR A 1 103 ? 11.353 9.734 34.354 1.00 74.50 103 THR A O 1
ATOM 842 N N . VAL A 1 104 ? 12.230 11.688 35.055 1.00 78.19 104 VAL A N 1
ATOM 843 C CA . VAL A 1 104 ? 13.599 11.490 34.572 1.00 78.19 104 VAL A CA 1
ATOM 844 C C . VAL A 1 104 ? 14.220 10.241 35.182 1.00 78.19 104 VAL A C 1
ATOM 846 O O . VAL A 1 104 ? 14.675 9.375 34.434 1.00 78.19 104 VAL A O 1
ATOM 849 N N . VAL A 1 105 ? 14.163 10.090 36.511 1.00 75.88 105 VAL A N 1
ATOM 850 C CA . VAL A 1 105 ? 14.656 8.881 37.194 1.00 75.88 105 VAL A CA 1
ATOM 851 C C . VAL A 1 105 ? 13.943 7.637 36.654 1.00 75.88 105 VAL A C 1
ATOM 853 O O . VAL A 1 105 ? 14.595 6.691 36.219 1.00 75.88 105 VAL A O 1
ATOM 856 N N . SER A 1 106 ? 12.607 7.656 36.577 1.00 68.56 106 SER A N 1
ATOM 857 C CA . SER A 1 106 ? 11.827 6.515 36.079 1.00 68.56 106 SER A CA 1
ATOM 858 C C . SER A 1 106 ? 12.156 6.135 34.629 1.00 68.56 106 SER A C 1
ATOM 860 O O . SER A 1 106 ? 12.135 4.948 34.304 1.00 68.56 106 SER A O 1
ATOM 862 N N . SER A 1 107 ? 12.443 7.104 33.756 1.00 68.69 107 SER A N 1
ATOM 863 C CA . SER A 1 107 ? 12.736 6.859 32.337 1.00 68.69 107 SER A CA 1
ATOM 864 C C . SER A 1 107 ? 14.181 6.423 32.085 1.00 68.69 107 SER A C 1
ATOM 866 O O . SER A 1 107 ? 14.404 5.571 31.222 1.00 68.69 107 SER A O 1
ATOM 868 N N . ILE A 1 108 ? 15.147 6.950 32.849 1.00 70.31 108 ILE A N 1
ATOM 869 C CA . ILE A 1 108 ? 16.560 6.546 32.778 1.00 70.31 108 ILE A CA 1
ATOM 870 C C . ILE A 1 108 ? 16.737 5.140 33.368 1.00 70.31 108 ILE A C 1
ATOM 872 O O . ILE A 1 108 ? 17.252 4.255 32.685 1.00 70.31 108 ILE A O 1
ATOM 876 N N . THR A 1 109 ? 16.249 4.884 34.589 1.00 73.12 109 THR A N 1
ATOM 877 C CA . THR A 1 109 ? 16.406 3.577 35.260 1.00 73.12 109 THR A CA 1
ATOM 878 C C . THR A 1 109 ? 15.731 2.442 34.484 1.00 73.12 109 THR A C 1
ATOM 880 O O . THR A 1 109 ? 16.279 1.345 34.404 1.00 73.12 109 THR A O 1
ATOM 883 N N . ARG A 1 110 ? 14.577 2.699 33.849 1.00 64.31 110 ARG A N 1
ATOM 884 C CA . ARG A 1 110 ? 13.878 1.718 32.993 1.00 64.31 110 ARG A CA 1
ATOM 885 C C . ARG A 1 110 ? 14.392 1.662 31.546 1.00 64.31 110 ARG A C 1
ATOM 887 O O . ARG A 1 110 ? 13.850 0.893 30.760 1.00 64.31 110 ARG A O 1
ATOM 894 N N . ARG A 1 111 ? 15.411 2.458 31.185 1.00 69.75 111 ARG A N 1
ATOM 895 C CA . ARG A 1 111 ? 15.989 2.554 29.826 1.00 69.75 111 ARG A CA 1
ATOM 896 C C . ARG A 1 111 ? 14.953 2.855 28.725 1.00 69.75 111 ARG A C 1
ATOM 898 O O . ARG A 1 111 ? 15.100 2.401 27.594 1.00 69.75 111 ARG A O 1
ATOM 905 N N . ILE A 1 112 ? 13.907 3.619 29.060 1.00 59.28 112 ILE A N 1
ATOM 906 C CA . ILE A 1 112 ? 12.852 4.043 28.116 1.00 59.28 112 ILE A CA 1
ATOM 907 C C . ILE A 1 112 ? 13.406 5.100 27.151 1.00 59.28 112 ILE A C 1
ATOM 909 O O . ILE A 1 112 ? 13.079 5.104 25.968 1.00 59.28 112 ILE A O 1
ATOM 913 N N . VAL A 1 113 ? 14.285 5.969 27.656 1.00 65.69 113 VAL A N 1
ATOM 914 C CA . VAL A 1 113 ? 15.045 6.951 26.872 1.00 65.69 113 VAL A CA 1
ATOM 915 C C . VAL A 1 113 ? 16.519 6.546 26.797 1.00 65.69 113 VAL A C 1
ATOM 917 O O . VAL A 1 113 ? 17.004 5.766 27.621 1.00 65.69 113 VAL A O 1
ATOM 920 N N . LYS A 1 114 ? 17.257 7.092 25.822 1.00 70.94 114 LYS A N 1
ATOM 921 C CA . LYS A 1 114 ? 18.718 6.917 25.753 1.00 70.94 114 LYS A CA 1
ATOM 922 C C . LYS A 1 114 ? 19.393 7.467 27.025 1.00 70.94 114 LYS A C 1
ATOM 924 O O . LYS A 1 114 ? 18.923 8.481 27.545 1.00 70.94 114 LYS A O 1
ATOM 929 N N . PRO A 1 115 ? 20.508 6.869 27.492 1.00 70.25 115 PRO A N 1
ATOM 930 C CA . PRO A 1 115 ? 21.310 7.440 28.572 1.00 70.25 115 PRO A CA 1
ATOM 931 C C . PRO A 1 115 ? 21.721 8.881 28.248 1.00 70.25 115 PRO A C 1
ATOM 933 O O . PRO A 1 115 ? 22.254 9.151 27.173 1.00 70.25 115 PRO A O 1
ATOM 936 N N . MET A 1 116 ? 21.444 9.800 29.170 1.00 79.00 116 MET A N 1
ATOM 937 C CA . MET A 1 116 ? 21.748 11.228 29.054 1.00 79.00 116 MET A CA 1
ATOM 938 C C . MET A 1 116 ? 21.894 11.842 30.450 1.00 79.00 116 MET A C 1
ATOM 940 O O . MET A 1 116 ? 21.456 11.251 31.440 1.00 79.00 116 MET A O 1
ATOM 944 N N . HIS A 1 117 ? 22.490 13.030 30.542 1.00 86.00 117 HIS A N 1
ATOM 945 C CA . HIS A 1 117 ? 22.684 13.696 31.830 1.00 86.00 117 HIS A CA 1
ATOM 946 C C . HIS A 1 117 ? 21.325 14.087 32.459 1.00 86.00 117 HIS A C 1
ATOM 948 O O . HIS A 1 117 ? 20.483 14.642 31.746 1.00 86.00 117 HIS A O 1
ATOM 954 N N . PRO A 1 118 ? 21.074 13.874 33.770 1.00 80.75 118 PRO A N 1
ATOM 955 C CA . PRO A 1 118 ? 19.751 14.108 34.367 1.00 80.75 118 PRO A CA 1
ATOM 956 C C . PRO A 1 118 ? 19.200 15.528 34.168 1.00 80.75 118 PRO A C 1
ATOM 958 O O . PRO A 1 118 ? 18.009 15.699 33.923 1.00 80.75 118 PRO A O 1
ATOM 961 N N . VAL A 1 119 ? 20.069 16.547 34.181 1.00 84.38 119 VAL A N 1
ATOM 962 C CA . VAL A 1 119 ? 19.693 17.952 33.914 1.00 84.38 119 VAL A CA 1
ATOM 963 C C . VAL A 1 119 ? 19.180 18.152 32.479 1.00 84.38 119 VAL A C 1
ATOM 965 O O . VAL A 1 119 ? 18.283 18.959 32.251 1.00 84.38 119 VAL A O 1
ATOM 968 N N . GLN A 1 120 ? 19.710 17.405 31.506 1.00 82.62 120 GLN A N 1
ATOM 969 C CA . GLN A 1 120 ? 19.264 17.457 30.110 1.00 82.62 120 GLN A CA 1
ATOM 970 C C . GLN A 1 120 ? 17.882 16.811 29.955 1.00 82.62 120 GLN A C 1
ATOM 972 O O . GLN A 1 120 ? 16.993 17.398 29.342 1.00 82.62 120 GLN A O 1
ATOM 977 N N . ALA A 1 121 ? 17.679 15.646 30.576 1.00 77.31 121 ALA A N 1
ATOM 978 C CA . ALA A 1 121 ? 16.388 14.964 30.590 1.00 77.31 121 ALA A CA 1
ATOM 979 C C . ALA A 1 121 ? 15.293 15.804 31.280 1.00 77.31 121 ALA A C 1
ATOM 981 O O . ALA A 1 121 ? 14.151 15.824 30.823 1.00 77.31 121 ALA A O 1
ATOM 982 N N . LEU A 1 122 ? 15.646 16.539 32.344 1.00 82.44 122 LEU A N 1
ATOM 983 C CA . LEU A 1 122 ? 14.718 17.413 33.066 1.00 82.44 122 LEU A CA 1
ATOM 984 C C . LEU A 1 122 ? 14.258 18.611 32.219 1.00 82.44 122 LEU A C 1
ATOM 986 O O . LEU A 1 122 ? 13.083 18.961 32.266 1.00 82.44 122 LEU A O 1
ATOM 990 N N . ARG A 1 123 ? 15.149 19.189 31.399 1.00 83.31 123 ARG A N 1
ATOM 991 C CA . ARG A 1 123 ? 14.793 20.250 30.435 1.00 83.31 123 ARG A CA 1
ATOM 992 C C . ARG A 1 123 ? 13.840 19.742 29.350 1.00 83.31 123 ARG A C 1
ATOM 994 O O . ARG A 1 123 ? 12.818 20.368 29.108 1.00 83.31 123 ARG A O 1
ATOM 1001 N N . ILE A 1 124 ? 14.117 18.567 28.772 1.00 79.88 124 ILE A N 1
ATOM 1002 C CA . ILE A 1 124 ? 13.245 17.940 27.756 1.00 79.88 124 ILE A CA 1
ATOM 1003 C C . ILE A 1 124 ? 11.829 17.698 28.307 1.00 79.88 124 ILE A C 1
ATOM 1005 O O . ILE A 1 124 ? 10.844 17.895 27.593 1.00 79.88 124 ILE A O 1
ATOM 1009 N N . TRP A 1 125 ? 11.722 17.289 29.575 1.00 84.88 125 TRP A N 1
ATOM 1010 C CA . TRP A 1 125 ? 10.439 17.134 30.261 1.00 84.88 125 TRP A CA 1
ATOM 1011 C C . TRP A 1 125 ? 9.704 18.475 30.447 1.00 84.88 125 TRP A C 1
ATOM 1013 O O . TRP A 1 125 ? 8.513 18.558 30.146 1.00 84.88 125 TRP A O 1
ATOM 1023 N N . ASP A 1 126 ? 10.407 19.516 30.898 1.00 84.06 126 ASP A N 1
ATOM 1024 C CA . ASP A 1 126 ? 9.841 20.851 31.141 1.00 84.06 126 ASP A CA 1
ATOM 1025 C C . ASP A 1 126 ? 9.308 21.472 29.834 1.00 84.06 126 ASP A C 1
ATOM 1027 O O . ASP A 1 126 ? 8.161 21.921 29.763 1.00 84.06 126 ASP A O 1
ATOM 1031 N N . ASP A 1 127 ? 10.086 21.371 28.750 1.00 82.25 127 ASP A N 1
ATOM 1032 C CA . ASP A 1 127 ? 9.686 21.785 27.400 1.00 82.25 127 ASP A CA 1
ATOM 1033 C C . ASP A 1 127 ? 8.433 21.046 26.895 1.00 82.25 127 ASP A C 1
ATOM 1035 O O . ASP A 1 127 ? 7.592 21.634 26.210 1.00 82.25 127 ASP A O 1
ATOM 1039 N N . ALA A 1 128 ? 8.302 19.746 27.188 1.00 78.06 128 ALA A N 1
ATOM 1040 C CA . ALA A 1 128 ? 7.142 18.952 26.785 1.00 78.06 128 ALA A CA 1
ATOM 1041 C C . ALA A 1 128 ? 5.880 19.382 27.541 1.00 78.06 128 ALA A C 1
ATOM 1043 O O . ALA A 1 128 ? 4.904 19.801 26.912 1.00 78.06 128 ALA A O 1
ATOM 1044 N N . VAL A 1 129 ? 5.939 19.382 28.874 1.00 84.25 129 VAL A N 1
ATOM 1045 C CA . VAL A 1 129 ? 4.792 19.701 29.732 1.00 84.25 129 VAL A CA 1
ATOM 1046 C C . VAL A 1 129 ? 4.293 21.128 29.509 1.00 84.25 129 VAL A C 1
ATOM 1048 O O . VAL A 1 129 ? 3.081 21.339 29.449 1.00 84.25 129 VAL A O 1
ATOM 1051 N N . ARG A 1 130 ? 5.183 22.113 29.309 1.00 84.31 130 ARG A N 1
ATOM 1052 C CA . ARG A 1 130 ? 4.774 23.494 28.986 1.00 84.31 130 ARG A CA 1
ATOM 1053 C C . ARG A 1 130 ? 3.946 23.567 27.699 1.00 84.31 130 ARG A C 1
ATOM 1055 O O . ARG A 1 130 ? 2.904 24.225 27.694 1.00 84.31 130 ARG A O 1
ATOM 1062 N N . ARG A 1 131 ? 4.354 22.858 26.637 1.00 82.88 131 ARG A N 1
ATOM 1063 C CA . ARG A 1 131 ? 3.603 22.797 25.367 1.00 82.88 131 ARG A CA 1
ATOM 1064 C C . ARG A 1 131 ? 2.250 22.106 25.535 1.00 82.88 131 ARG A C 1
ATOM 1066 O O . ARG A 1 131 ? 1.242 22.623 25.067 1.00 82.88 131 ARG A O 1
ATOM 1073 N N . GLU A 1 132 ? 2.206 20.972 26.230 1.00 82.44 132 GLU A N 1
ATOM 1074 C CA . GLU A 1 132 ? 0.969 20.201 26.426 1.00 82.44 132 GLU A CA 1
ATOM 1075 C C . GLU A 1 132 ? -0.047 20.953 27.309 1.00 82.44 132 GLU A C 1
ATOM 1077 O O . GLU A 1 132 ? -1.245 20.964 27.015 1.00 82.44 132 GLU A O 1
ATOM 1082 N N . LEU A 1 133 ? 0.427 21.677 28.332 1.00 85.81 133 LEU A N 1
ATOM 1083 C CA . LEU A 1 133 ? -0.390 22.612 29.113 1.00 85.81 133 LEU A CA 1
ATOM 1084 C C . LEU A 1 133 ? -0.965 23.739 28.241 1.00 85.81 133 LEU A C 1
ATOM 1086 O O . LEU A 1 133 ? -2.161 24.020 28.335 1.00 85.81 133 LEU A O 1
ATOM 1090 N N . GLN A 1 134 ? -0.151 24.348 27.374 1.00 85.44 134 GLN A N 1
ATOM 1091 C CA . GLN A 1 134 ? -0.591 25.407 26.460 1.00 85.44 134 GLN A CA 1
ATOM 1092 C C . GLN A 1 134 ? -1.614 24.888 25.433 1.00 85.44 134 GLN A C 1
ATOM 1094 O O . GLN A 1 134 ? -2.640 25.527 25.203 1.00 85.44 134 GLN A O 1
ATOM 1099 N N . PHE A 1 135 ? -1.414 23.691 24.871 1.00 83.19 135 PHE A N 1
ATOM 1100 C CA . PHE A 1 135 ? -2.402 23.061 23.989 1.00 83.19 135 PHE A CA 1
ATOM 1101 C C . PHE A 1 135 ? -3.726 22.774 24.716 1.00 83.19 135 PHE A C 1
ATOM 1103 O O . PHE A 1 135 ? -4.794 23.020 24.157 1.00 83.19 135 PHE A O 1
ATOM 1110 N N . CYS A 1 136 ? -3.691 22.333 25.978 1.00 83.06 136 CYS A N 1
ATOM 1111 C CA . CYS A 1 136 ? -4.903 22.148 26.782 1.00 83.06 136 CYS A CA 1
ATOM 1112 C C . CYS A 1 136 ? -5.621 23.460 27.131 1.00 83.06 136 CYS A C 1
ATOM 1114 O O . CYS A 1 136 ? -6.851 23.471 27.202 1.00 83.06 136 CYS A O 1
ATOM 1116 N N . GLN A 1 137 ? -4.894 24.570 27.292 1.00 86.44 137 GLN A N 1
ATOM 1117 C CA . GLN A 1 137 ? -5.498 25.903 27.404 1.00 86.44 137 GLN A CA 1
ATOM 1118 C C . GLN A 1 137 ? -6.203 26.296 26.096 1.00 86.44 137 GLN A C 1
ATOM 1120 O O . GLN A 1 137 ? -7.373 26.673 26.137 1.00 86.44 137 GLN A O 1
ATOM 1125 N N . ASN A 1 138 ? -5.547 26.101 24.945 1.00 86.19 138 ASN A N 1
ATOM 1126 C CA . ASN A 1 138 ? -6.099 26.407 23.618 1.00 86.19 138 ASN A CA 1
ATOM 1127 C C . ASN A 1 138 ? -7.334 25.556 23.255 1.00 86.19 138 ASN A C 1
ATOM 1129 O O . ASN A 1 138 ? -8.230 26.032 22.564 1.00 86.19 138 ASN A O 1
ATOM 1133 N N . VAL A 1 139 ? -7.407 24.303 23.724 1.00 86.44 139 VAL A N 1
ATOM 1134 C CA . VAL A 1 139 ? -8.581 23.416 23.556 1.00 86.44 139 VAL A CA 1
ATOM 1135 C C . VAL A 1 139 ? -9.738 23.780 24.504 1.00 86.44 139 VAL A C 1
ATOM 1137 O O . VAL A 1 139 ? -10.888 23.417 24.247 1.00 86.44 139 VAL A O 1
ATOM 1140 N N . GLY A 1 140 ? -9.458 24.532 25.572 1.00 84.50 140 GLY A N 1
ATOM 1141 C CA . GLY A 1 140 ? -10.444 25.059 26.513 1.00 84.50 140 GLY A CA 1
ATOM 1142 C C . GLY A 1 140 ? -10.836 24.086 27.633 1.00 84.50 140 GLY A C 1
ATOM 1143 O O . GLY A 1 140 ? -10.933 22.871 27.450 1.00 84.50 140 GLY A O 1
ATOM 1144 N N . ARG A 1 141 ? -11.134 24.642 28.818 1.00 77.19 141 ARG A N 1
ATOM 1145 C CA . ARG A 1 141 ? -11.420 23.889 30.064 1.00 77.19 141 ARG A CA 1
ATOM 1146 C C . ARG A 1 141 ? -12.649 22.968 30.004 1.00 77.19 141 ARG A C 1
ATOM 1148 O O . ARG A 1 141 ? -12.782 22.084 30.839 1.00 77.19 141 ARG A O 1
ATOM 1155 N N . GLN A 1 142 ? -13.544 23.152 29.032 1.00 78.25 142 GLN A N 1
ATOM 1156 C CA . GLN A 1 142 ? -14.674 22.242 28.795 1.00 78.25 142 GLN A CA 1
ATOM 1157 C C . GLN A 1 142 ? -14.285 20.981 27.998 1.00 78.25 142 GLN A C 1
ATOM 1159 O O . GLN A 1 142 ? -15.107 20.068 27.866 1.00 78.25 142 GLN A O 1
ATOM 1164 N N . ARG A 1 143 ? -13.073 20.931 27.419 1.00 87.62 143 ARG A N 1
ATOM 1165 C CA . ARG A 1 143 ? -12.600 19.829 26.566 1.00 87.62 143 ARG A CA 1
ATOM 1166 C C . ARG A 1 143 ? -11.239 19.257 26.956 1.00 87.62 143 ARG A C 1
ATOM 1168 O O . ARG A 1 143 ? -11.085 18.060 26.752 1.00 87.62 143 ARG A O 1
ATOM 1175 N N . CYS A 1 144 ? -10.299 20.010 27.538 1.00 85.44 144 CYS A N 1
ATOM 1176 C CA . CYS A 1 144 ? -9.142 19.413 28.224 1.00 85.44 144 CYS A CA 1
ATOM 1177 C C . CYS A 1 144 ? -9.187 19.635 29.744 1.00 85.44 144 CYS A C 1
ATOM 1179 O O . CYS A 1 144 ? -9.387 20.753 30.219 1.00 85.44 144 CYS A O 1
ATOM 1181 N N . TYR A 1 145 ? -8.925 18.555 30.484 1.00 78.50 145 TYR A N 1
ATOM 1182 C CA . TYR A 1 145 ? -8.721 18.521 31.929 1.00 78.50 145 TYR A CA 1
ATOM 1183 C C . TYR A 1 145 ? -7.271 18.117 32.227 1.00 78.50 145 TYR A C 1
ATOM 1185 O O . TYR A 1 145 ? -6.812 17.089 31.730 1.00 78.50 145 TYR A O 1
ATOM 1193 N N . THR A 1 146 ? -6.562 18.885 33.057 1.00 77.25 146 THR A N 1
ATOM 1194 C CA . THR A 1 146 ? -5.194 18.561 33.503 1.00 77.25 146 THR A CA 1
ATOM 1195 C C . THR A 1 146 ? -5.211 18.028 34.933 1.00 77.25 146 THR A C 1
ATOM 1197 O O . THR A 1 146 ? -5.805 18.640 35.818 1.00 77.25 146 THR A O 1
ATOM 1200 N N . ILE A 1 147 ? -4.525 16.909 35.165 1.00 67.62 147 ILE A N 1
ATOM 1201 C CA . ILE A 1 147 ? -4.392 16.227 36.457 1.00 67.62 147 ILE A CA 1
ATOM 1202 C C . ILE A 1 147 ? -2.901 16.131 36.810 1.00 67.62 147 ILE A C 1
ATOM 1204 O O . ILE A 1 147 ? -2.082 15.838 35.944 1.00 67.62 147 ILE A O 1
ATOM 1208 N N . PHE A 1 148 ? -2.519 16.338 38.072 1.00 52.22 148 PHE A N 1
ATOM 1209 C CA . PHE A 1 148 ? -1.128 16.138 38.497 1.00 52.22 148 PHE A CA 1
ATOM 1210 C C . PHE A 1 148 ? -0.849 14.679 38.891 1.00 52.22 148 PHE A C 1
ATOM 1212 O O . PHE A 1 148 ? -1.644 14.011 39.555 1.00 52.22 148 PHE A O 1
ATOM 1219 N N . TYR A 1 149 ? 0.294 14.191 38.426 1.00 40.66 149 TYR A N 1
ATOM 1220 C CA . TYR A 1 149 ? 0.715 12.793 38.328 1.00 40.66 149 TYR A CA 1
ATOM 1221 C C . TYR A 1 149 ? 1.436 12.287 39.568 1.00 40.66 149 TYR A C 1
ATOM 1223 O O . TYR A 1 149 ? 1.521 11.081 39.779 1.00 40.66 149 TYR A O 1
ATOM 1231 N N . GLU A 1 150 ? 1.833 13.164 40.485 1.00 50.84 150 GLU A N 1
ATOM 1232 C CA . GLU A 1 150 ? 2.224 12.772 41.850 1.00 50.84 150 GLU A CA 1
ATOM 1233 C C . GLU A 1 150 ? 1.084 11.983 42.554 1.00 50.84 150 GLU A C 1
ATOM 1235 O O . GLU A 1 150 ? 1.233 11.518 43.679 1.00 50.84 150 GLU A O 1
ATOM 1240 N N . LYS A 1 151 ? -0.037 11.786 41.833 1.00 40.78 151 LYS A N 1
ATOM 1241 C CA . LYS A 1 151 ? -1.166 10.889 42.044 1.00 40.78 151 LYS A CA 1
ATOM 1242 C C . LYS A 1 151 ? -1.434 9.776 40.948 1.00 40.78 151 LYS A C 1
ATOM 1244 O O . LYS A 1 151 ? -2.344 9.004 41.219 1.00 40.78 151 LYS A O 1
ATOM 1249 N N . LEU A 1 152 ? -0.786 9.627 39.746 1.00 36.56 152 LEU A N 1
ATOM 1250 C CA . LEU A 1 152 ? -1.187 8.690 38.609 1.00 36.56 152 LEU A CA 1
ATOM 1251 C C . LEU A 1 152 ? -0.239 8.537 37.327 1.00 36.56 152 LEU A C 1
ATOM 1253 O O . LEU A 1 152 ? 0.332 9.536 36.974 1.00 36.56 152 LEU A O 1
ATOM 1257 N N . VAL A 1 153 ? -0.148 7.423 36.518 1.00 31.06 153 VAL A N 1
ATOM 1258 C CA . VAL A 1 153 ? 1.056 6.956 35.663 1.00 31.06 153 VAL A CA 1
ATOM 1259 C C . VAL A 1 153 ? 1.153 7.068 34.049 1.00 31.06 153 VAL A C 1
ATOM 1261 O O . VAL A 1 153 ? 0.117 7.018 33.384 1.00 31.06 153 VAL A O 1
ATOM 1264 N N . ILE A 1 154 ? 2.387 7.130 33.412 1.00 31.48 154 ILE A N 1
ATOM 1265 C CA . ILE A 1 154 ? 2.861 7.309 31.946 1.00 31.48 154 ILE A CA 1
ATOM 1266 C C . ILE A 1 154 ? 3.556 6.036 31.292 1.00 31.48 154 ILE A C 1
ATOM 1268 O O . ILE A 1 154 ? 3.426 5.007 31.946 1.00 31.48 154 ILE A O 1
ATOM 1272 N N . SER A 1 155 ? 4.284 5.866 30.132 1.00 29.47 155 SER A N 1
ATOM 1273 C CA . SER A 1 155 ? 4.777 6.487 28.817 1.00 29.47 155 SER A CA 1
ATOM 1274 C C . SER A 1 155 ? 5.242 5.319 27.852 1.00 29.47 155 SER A C 1
ATOM 1276 O O . SER A 1 155 ? 5.009 4.184 28.261 1.00 29.47 155 SER A O 1
ATOM 1278 N N . ALA A 1 156 ? 5.902 5.332 26.654 1.00 28.11 156 ALA A N 1
ATOM 1279 C CA . ALA A 1 156 ? 6.436 6.192 25.529 1.00 28.11 156 ALA A CA 1
ATOM 1280 C C . ALA A 1 156 ? 6.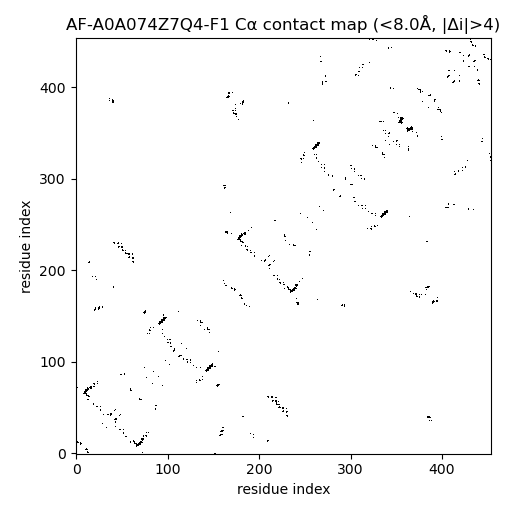823 5.214 24.322 1.00 28.11 156 ALA A C 1
ATOM 1282 O O . ALA A 1 156 ? 6.639 4.019 24.537 1.00 28.11 156 ALA A O 1
ATOM 1283 N N . GLU A 1 157 ? 7.379 5.412 23.088 1.00 27.00 157 GLU A N 1
ATOM 1284 C CA . GLU A 1 157 ? 7.776 6.405 22.012 1.00 27.00 157 GLU A CA 1
ATOM 1285 C C . GLU A 1 157 ? 8.178 5.582 20.718 1.00 27.00 157 GLU A C 1
ATOM 1287 O O . GLU A 1 157 ? 8.385 4.380 20.873 1.00 27.00 157 GLU A O 1
ATOM 1292 N N . LYS A 1 158 ? 8.383 6.007 19.437 1.00 27.14 158 LYS A N 1
ATOM 1293 C CA . LYS A 1 158 ? 8.028 7.121 18.486 1.00 27.14 158 LYS A CA 1
ATOM 1294 C C . LYS A 1 158 ? 8.405 6.662 17.011 1.00 27.14 158 LYS A C 1
ATOM 1296 O O . LYS A 1 158 ? 8.880 5.538 16.878 1.00 27.14 158 LYS A O 1
ATOM 1301 N N . GLU A 1 159 ? 8.276 7.491 15.942 1.00 25.28 159 GLU A N 1
ATOM 1302 C CA . GLU A 1 159 ? 8.880 7.346 14.555 1.00 25.28 159 GLU A CA 1
ATOM 1303 C C . GLU A 1 159 ? 8.377 6.200 13.593 1.00 25.28 159 GLU A C 1
ATOM 1305 O O . GLU A 1 159 ? 7.767 5.257 14.083 1.00 25.28 159 GLU A O 1
ATOM 1310 N N . LEU A 1 160 ? 8.507 6.156 12.229 1.00 27.23 160 LEU A N 1
ATOM 1311 C CA . LEU A 1 160 ? 8.825 7.093 11.090 1.00 27.23 160 LEU A CA 1
ATOM 1312 C C . LEU A 1 160 ? 8.431 6.501 9.674 1.00 27.23 160 LEU A C 1
ATOM 1314 O O . LEU A 1 160 ? 8.585 5.300 9.488 1.00 27.23 160 LEU A O 1
ATOM 1318 N N . ARG A 1 161 ? 8.100 7.358 8.667 1.00 37.91 161 ARG A N 1
ATOM 1319 C CA . ARG A 1 161 ? 8.223 7.257 7.151 1.00 37.91 161 ARG A CA 1
ATOM 1320 C C . ARG A 1 161 ? 7.649 6.090 6.291 1.00 37.91 161 ARG A C 1
ATOM 1322 O O . ARG A 1 161 ? 7.896 4.940 6.623 1.00 37.91 161 ARG A O 1
ATOM 1329 N N . LYS A 1 162 ? 7.172 6.409 5.051 1.00 41.44 162 LYS A N 1
ATOM 1330 C CA . LYS A 1 162 ? 7.252 5.662 3.738 1.00 41.44 162 LYS A CA 1
ATOM 1331 C C . LYS A 1 162 ? 6.871 6.547 2.510 1.00 41.44 162 LYS A C 1
ATOM 1333 O O . LYS A 1 162 ? 6.322 7.621 2.716 1.00 41.44 162 LYS A O 1
ATOM 1338 N N . LEU A 1 163 ? 7.115 6.061 1.272 1.00 35.41 163 LEU A N 1
ATOM 1339 C CA . LEU A 1 163 ? 6.427 6.358 -0.027 1.00 35.41 163 LEU A CA 1
ATOM 1340 C C . LEU A 1 163 ? 6.028 5.001 -0.727 1.00 35.41 163 LEU A C 1
ATOM 1342 O O . LEU A 1 163 ? 5.602 4.141 0.041 1.00 35.41 163 LEU A O 1
ATOM 1346 N N . LEU A 1 164 ? 6.140 4.583 -2.015 1.00 38.94 164 LEU A N 1
ATOM 1347 C CA . LEU A 1 164 ? 6.190 5.092 -3.424 1.00 38.94 164 LEU A CA 1
ATOM 1348 C C . LEU A 1 164 ? 6.044 3.842 -4.373 1.00 38.94 164 LEU A C 1
ATOM 1350 O O . LEU A 1 164 ? 6.412 2.751 -3.921 1.00 38.94 164 LEU A O 1
ATOM 1354 N N . GLY A 1 165 ? 5.719 3.961 -5.680 1.00 39.28 165 GLY A N 1
ATOM 1355 C CA . GLY A 1 165 ? 6.516 3.265 -6.720 1.00 39.28 165 GLY A CA 1
ATOM 1356 C C . GLY A 1 165 ? 6.017 2.836 -8.130 1.00 39.28 165 GLY A C 1
ATOM 1357 O O . GLY A 1 165 ? 6.864 2.273 -8.821 1.00 39.28 165 GLY A O 1
ATOM 1358 N N . THR A 1 166 ? 4.775 3.004 -8.622 1.00 54.94 166 THR A N 1
ATOM 1359 C CA . THR A 1 166 ? 4.366 2.454 -9.963 1.00 54.94 166 THR A CA 1
ATOM 1360 C C . THR A 1 166 ? 3.495 3.370 -10.839 1.00 54.94 166 THR A C 1
ATOM 1362 O O . THR A 1 166 ? 2.553 3.985 -10.379 1.00 54.94 166 THR A O 1
ATOM 1365 N N . GLY A 1 167 ? 3.730 3.442 -12.152 1.00 58.31 167 GLY A N 1
ATOM 1366 C CA . GLY A 1 167 ? 3.024 4.395 -13.030 1.00 58.31 167 GLY A CA 1
ATOM 1367 C C . GLY A 1 167 ? 1.677 3.972 -13.632 1.00 58.31 167 GLY A C 1
ATOM 1368 O O . GLY A 1 167 ? 0.634 4.490 -13.249 1.00 58.31 167 GLY A O 1
ATOM 1369 N N . LEU A 1 168 ? 1.729 3.124 -14.666 1.00 71.81 168 LEU A N 1
ATOM 1370 C CA . LEU A 1 168 ? 0.824 3.225 -15.823 1.00 71.81 168 LEU A CA 1
ATOM 1371 C C . LEU A 1 168 ? -0.584 2.632 -15.646 1.00 71.81 168 LEU A C 1
ATOM 1373 O O . LEU A 1 168 ? -1.561 3.326 -15.905 1.00 71.81 168 LEU A O 1
ATOM 1377 N N . VAL A 1 169 ? -0.709 1.366 -15.223 1.00 75.56 169 VAL A N 1
ATOM 1378 C CA . VAL A 1 169 ? -1.993 0.622 -15.269 1.00 75.56 169 VAL A CA 1
ATOM 1379 C C . VAL A 1 169 ? -3.113 1.338 -14.510 1.00 75.56 169 VAL A C 1
ATOM 1381 O O . VAL A 1 169 ? -4.250 1.364 -14.968 1.00 75.56 169 VAL A O 1
ATOM 1384 N N . ARG A 1 170 ? -2.787 2.005 -13.398 1.00 83.25 170 ARG A N 1
ATOM 1385 C CA . ARG A 1 170 ? -3.754 2.795 -12.622 1.00 83.25 170 ARG A CA 1
ATOM 1386 C C . ARG A 1 170 ? -4.323 4.000 -13.369 1.00 83.25 170 ARG A C 1
ATOM 1388 O O . ARG A 1 170 ? -5.432 4.382 -13.059 1.00 83.25 170 ARG A O 1
ATOM 1395 N N . VAL A 1 171 ? -3.595 4.581 -14.327 1.00 77.31 171 VAL A N 1
ATOM 1396 C CA . VAL A 1 171 ? -4.047 5.758 -15.093 1.00 77.31 171 VAL A CA 1
ATOM 1397 C C . VAL A 1 171 ? -4.962 5.327 -16.239 1.00 77.31 171 VAL A C 1
ATOM 1399 O O . VAL A 1 171 ? -5.951 5.990 -16.530 1.00 77.31 171 VAL A O 1
ATOM 1402 N N . LEU A 1 172 ? -4.688 4.156 -16.824 1.00 80.56 172 LEU A N 1
ATOM 1403 C CA . LEU A 1 172 ? -5.605 3.489 -17.752 1.00 80.56 172 LEU A CA 1
ATOM 1404 C C . LEU A 1 172 ? -6.924 3.125 -17.043 1.00 80.56 172 LEU A C 1
ATOM 1406 O O . LEU A 1 172 ? -7.993 3.277 -17.624 1.00 80.56 172 LEU A O 1
ATOM 1410 N N . LEU A 1 173 ? -6.867 2.731 -15.764 1.00 84.19 173 LEU A N 1
ATOM 1411 C CA . LEU A 1 173 ? -8.062 2.522 -14.937 1.00 84.19 173 LEU A CA 1
ATOM 1412 C C . LEU A 1 173 ? -8.731 3.840 -14.486 1.00 84.19 173 LEU A C 1
ATOM 1414 O O . LEU A 1 173 ? -9.939 3.941 -14.652 1.00 84.19 173 LEU A O 1
ATOM 1418 N N . ASP A 1 174 ? -7.989 4.852 -14.005 1.00 82.00 174 ASP A N 1
ATOM 1419 C CA . ASP A 1 174 ? -8.500 6.205 -13.658 1.00 82.00 174 ASP A CA 1
ATOM 1420 C C . ASP A 1 174 ? -9.276 6.841 -14.821 1.00 82.00 174 ASP A C 1
ATOM 1422 O O . ASP A 1 174 ? -10.223 7.592 -14.609 1.00 82.00 174 ASP A O 1
ATOM 1426 N N . SER A 1 175 ? -8.863 6.567 -16.063 1.00 85.31 175 SER A N 1
ATOM 1427 C CA . SER A 1 175 ? -9.524 7.119 -17.248 1.00 85.31 175 SER A CA 1
ATOM 1428 C C . SER A 1 175 ? -10.906 6.518 -17.537 1.00 85.31 175 SER A C 1
ATOM 1430 O O . SER A 1 175 ? -11.659 7.098 -18.317 1.00 85.31 175 SER A O 1
ATOM 1432 N N . HIS A 1 176 ? -11.269 5.391 -16.913 1.00 87.75 176 HIS A N 1
ATOM 1433 C CA . HIS A 1 176 ? -12.566 4.748 -17.109 1.00 87.75 176 HIS A CA 1
ATOM 1434 C C . HIS A 1 176 ? -13.654 5.391 -16.216 1.00 87.75 176 HIS A C 1
ATOM 1436 O O . HIS A 1 176 ? -13.507 5.350 -14.995 1.00 87.75 176 HIS A O 1
ATOM 1442 N N . PRO A 1 177 ? -14.813 5.858 -16.737 1.00 87.12 177 PRO A N 1
ATOM 1443 C CA . PRO A 1 177 ? -15.784 6.673 -15.979 1.00 87.12 177 PRO A CA 1
ATOM 1444 C C . PRO A 1 177 ? -16.379 6.053 -14.701 1.00 87.12 177 PRO A C 1
ATOM 1446 O O . PRO A 1 177 ? -17.006 6.746 -13.903 1.00 87.12 177 PRO A O 1
ATOM 1449 N N . MET A 1 178 ? -16.225 4.741 -14.504 1.00 90.38 178 MET A N 1
ATOM 1450 C CA . MET A 1 178 ? -16.679 4.025 -13.303 1.00 90.38 178 MET A CA 1
ATOM 1451 C C . MET A 1 178 ? -15.593 3.772 -12.244 1.00 90.38 178 MET A C 1
ATOM 1453 O O . MET A 1 178 ? -15.938 3.288 -11.166 1.00 90.38 178 MET A O 1
ATOM 1457 N N . ILE A 1 179 ? -14.314 4.034 -12.530 1.00 87.94 179 ILE A N 1
ATOM 1458 C CA . ILE A 1 179 ? -13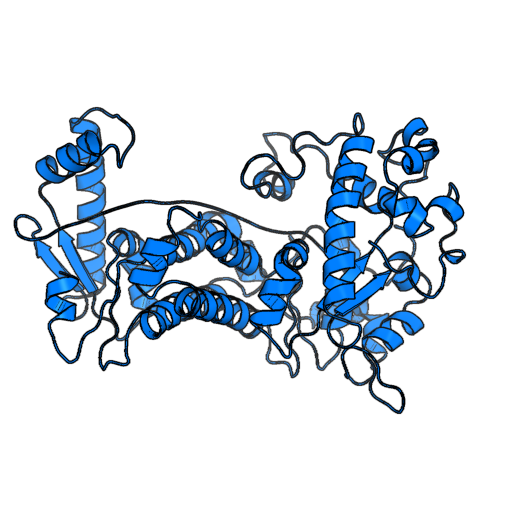.181 3.658 -11.672 1.00 87.94 179 ILE A CA 1
ATOM 1459 C C . ILE A 1 179 ? -12.393 4.912 -11.286 1.00 87.94 179 ILE A C 1
ATOM 1461 O O . ILE A 1 179 ? -12.106 5.744 -12.135 1.00 87.94 179 ILE A O 1
ATOM 1465 N N . ASN A 1 180 ? -12.006 5.036 -10.015 1.00 87.31 180 ASN A N 1
ATOM 1466 C CA . ASN A 1 180 ? -11.070 6.073 -9.579 1.00 87.31 180 ASN A CA 1
ATOM 1467 C C . ASN A 1 180 ? -10.026 5.469 -8.623 1.00 87.31 180 ASN A C 1
ATOM 1469 O O . ASN A 1 180 ? -10.364 4.918 -7.572 1.00 87.31 180 ASN A O 1
ATOM 1473 N N . CYS A 1 181 ? -8.763 5.498 -9.048 1.00 82.25 181 CYS A N 1
ATOM 1474 C CA . CYS A 1 181 ? -7.575 5.037 -8.329 1.00 82.25 181 CYS A CA 1
ATOM 1475 C C . CYS A 1 181 ? -6.872 6.185 -7.595 1.00 82.25 181 CYS A C 1
ATOM 1477 O O . CYS A 1 181 ? -6.378 5.988 -6.483 1.00 82.25 181 CYS A O 1
ATOM 1479 N N . GLY A 1 182 ? -6.777 7.352 -8.238 1.00 77.06 182 GLY A N 1
ATOM 1480 C CA . GLY A 1 182 ? -6.007 8.491 -7.749 1.00 77.06 182 GLY A CA 1
ATOM 1481 C C . GLY A 1 182 ? -4.512 8.198 -7.549 1.00 77.06 182 GLY A C 1
ATOM 1482 O O . GLY A 1 182 ? -3.939 7.237 -8.075 1.00 77.06 182 GLY A O 1
ATOM 1483 N N . ALA A 1 183 ? -3.860 9.080 -6.786 1.00 74.69 183 ALA A N 1
ATOM 1484 C CA . ALA A 1 183 ? -2.438 9.010 -6.443 1.00 74.69 183 ALA A CA 1
ATOM 1485 C C . ALA A 1 183 ? -2.063 7.784 -5.576 1.00 74.69 183 ALA A C 1
ATOM 1487 O O . ALA A 1 183 ? -2.898 6.968 -5.194 1.00 74.69 183 ALA A O 1
ATOM 1488 N N . GLU A 1 184 ? -0.784 7.642 -5.218 1.00 70.31 184 GLU A N 1
ATOM 1489 C CA . GLU A 1 184 ? -0.336 6.529 -4.364 1.00 70.31 184 GLU A CA 1
ATOM 1490 C C . GLU A 1 184 ? -0.788 6.666 -2.896 1.00 70.31 184 GLU A C 1
ATOM 1492 O O . GLU A 1 184 ? -0.370 7.603 -2.208 1.00 70.31 184 GLU A O 1
ATOM 1497 N N . PRO A 1 185 ? -1.541 5.691 -2.343 1.00 70.38 185 PRO A N 1
ATOM 1498 C CA . PRO A 1 185 ? -1.922 5.624 -0.939 1.00 70.38 185 PRO A CA 1
ATOM 1499 C C . PRO A 1 185 ? -0.746 5.071 -0.121 1.00 70.38 185 PRO A C 1
ATOM 1501 O O . PRO A 1 185 ? -0.786 3.990 0.471 1.00 70.38 185 PRO A O 1
ATOM 1504 N N . ILE A 1 186 ? 0.335 5.846 -0.082 1.00 65.31 186 ILE A N 1
ATOM 1505 C CA . ILE A 1 186 ? 1.596 5.581 0.627 1.00 65.31 186 ILE A CA 1
ATOM 1506 C C . ILE A 1 186 ? 1.380 5.098 2.074 1.00 65.31 186 ILE A C 1
ATOM 1508 O O . ILE A 1 186 ? 2.164 4.319 2.632 1.00 65.31 186 ILE A O 1
ATOM 1512 N N . TYR A 1 187 ? 0.304 5.558 2.704 1.00 68.06 187 TYR A N 1
ATOM 1513 C CA . TYR A 1 187 ? -0.011 5.280 4.098 1.00 68.06 187 TYR A CA 1
ATOM 1514 C C . TYR A 1 187 ? -0.628 3.889 4.303 1.00 68.06 187 TYR A C 1
ATOM 1516 O O . TYR A 1 187 ? -0.428 3.306 5.369 1.00 68.06 187 TYR A O 1
ATOM 1524 N N . SER A 1 188 ? -1.234 3.277 3.276 1.00 74.50 188 SER A N 1
ATOM 1525 C CA . SER A 1 188 ? -1.641 1.862 3.317 1.00 74.50 188 SER A CA 1
ATOM 1526 C C . SER A 1 188 ? -0.438 0.960 3.642 1.00 74.50 188 SER A C 1
ATOM 1528 O O . SER A 1 188 ? -0.509 0.115 4.532 1.00 74.50 188 SER A O 1
ATOM 1530 N N . MET A 1 189 ? 0.734 1.229 3.048 1.00 68.56 189 MET A N 1
ATOM 1531 C CA . MET A 1 189 ? 1.976 0.505 3.369 1.00 68.56 189 MET A CA 1
ATOM 1532 C C . MET A 1 189 ? 2.531 0.790 4.769 1.00 68.56 189 MET A C 1
ATOM 1534 O O . MET A 1 189 ? 3.337 -0.004 5.263 1.00 68.56 189 MET A O 1
ATOM 1538 N N . HIS A 1 190 ? 2.171 1.908 5.407 1.00 68.12 190 HIS A N 1
ATOM 1539 C CA . HIS A 1 190 ? 2.546 2.149 6.800 1.00 68.12 190 HIS A CA 1
ATOM 1540 C C . HIS A 1 190 ? 1.719 1.250 7.718 1.00 68.12 190 HIS A C 1
ATOM 1542 O O . HIS A 1 190 ? 2.302 0.481 8.476 1.00 68.12 190 HIS A O 1
ATOM 1548 N N . VAL A 1 191 ? 0.383 1.299 7.625 1.00 75.69 191 VAL A N 1
ATOM 1549 C CA . VAL A 1 191 ? -0.503 0.537 8.523 1.00 75.69 191 VAL A CA 1
ATOM 1550 C C . VAL A 1 191 ? -0.336 -0.982 8.366 1.00 75.69 191 VAL A C 1
ATOM 1552 O O . VAL A 1 191 ? -0.422 -1.709 9.353 1.00 75.69 191 VAL A O 1
ATOM 1555 N N . LEU A 1 192 ? 0.007 -1.459 7.164 1.00 78.56 192 LEU A N 1
ATOM 1556 C CA . LEU A 1 192 ? 0.379 -2.859 6.931 1.00 78.56 192 LEU A CA 1
ATOM 1557 C C . LEU A 1 192 ? 1.691 -3.222 7.643 1.00 78.56 192 LEU A C 1
ATOM 1559 O O . LEU A 1 192 ? 1.733 -4.207 8.372 1.00 78.56 192 LEU A O 1
ATOM 1563 N N . ALA A 1 193 ? 2.721 -2.373 7.577 1.00 71.94 193 ALA A N 1
ATOM 1564 C CA . ALA A 1 193 ? 3.946 -2.595 8.351 1.00 71.94 193 ALA A CA 1
ATOM 1565 C C . ALA A 1 193 ? 3.733 -2.479 9.872 1.00 71.94 193 ALA A C 1
ATOM 1567 O O . ALA A 1 193 ? 4.389 -3.190 10.625 1.00 71.94 193 ALA A O 1
ATOM 1568 N N . LEU A 1 194 ? 2.788 -1.655 10.348 1.00 71.19 194 LEU A N 1
ATOM 1569 C CA . LEU A 1 194 ? 2.395 -1.650 11.767 1.00 71.19 194 LEU A CA 1
ATOM 1570 C C . LEU A 1 194 ? 1.806 -2.997 12.207 1.00 71.19 194 LEU A C 1
ATOM 1572 O O . LEU A 1 194 ? 1.975 -3.397 13.359 1.00 71.19 194 LEU A O 1
ATOM 1576 N N . ARG A 1 195 ? 1.121 -3.680 11.287 1.00 82.88 195 ARG A N 1
ATOM 1577 C CA . ARG A 1 195 ? 0.477 -4.977 11.492 1.00 82.88 195 ARG A CA 1
ATOM 1578 C C . ARG A 1 195 ? 1.440 -6.166 11.343 1.00 82.88 195 ARG A C 1
ATOM 1580 O O . ARG A 1 195 ? 1.191 -7.212 11.942 1.00 82.88 195 ARG A O 1
ATOM 1587 N N . GLU A 1 196 ? 2.534 -6.001 10.603 1.00 76.56 196 GLU A N 1
ATOM 1588 C CA . GLU A 1 196 ? 3.647 -6.964 10.508 1.00 76.56 196 GLU A CA 1
ATOM 1589 C C . GLU A 1 196 ? 4.669 -6.832 11.645 1.00 76.56 196 GLU A C 1
ATOM 1591 O O . GLU A 1 196 ? 5.243 -7.830 12.068 1.00 76.56 196 GLU A O 1
ATOM 1596 N N . ASP A 1 197 ? 4.854 -5.631 12.207 1.00 73.31 197 ASP A N 1
ATOM 1597 C CA . ASP A 1 197 ? 5.732 -5.370 13.366 1.00 73.31 197 ASP A CA 1
ATOM 1598 C C . ASP A 1 197 ? 5.311 -6.136 14.649 1.00 73.31 197 ASP A C 1
ATOM 1600 O O . ASP A 1 197 ? 5.994 -6.077 15.678 1.00 73.31 197 ASP A O 1
ATOM 1604 N N . ILE A 1 198 ? 4.181 -6.854 14.603 1.00 76.00 198 ILE A N 1
ATOM 1605 C CA . ILE A 1 198 ? 3.642 -7.696 15.673 1.00 76.00 198 ILE A CA 1
ATOM 1606 C C . ILE A 1 198 ? 4.469 -8.980 15.801 1.00 76.00 198 ILE A C 1
ATOM 1608 O O . ILE A 1 198 ? 4.156 -10.026 15.232 1.00 76.00 198 ILE A O 1
ATOM 1612 N N . LYS A 1 199 ? 5.531 -8.892 16.603 1.00 76.44 199 LYS A N 1
ATOM 1613 C CA . LYS A 1 199 ? 6.365 -10.035 16.993 1.00 76.44 199 LYS A CA 1
ATOM 1614 C C . LYS A 1 199 ? 5.546 -11.121 17.692 1.00 76.44 199 LYS A C 1
ATOM 1616 O O . LYS A 1 199 ? 4.719 -10.814 18.552 1.00 76.44 199 LYS A O 1
ATOM 1621 N N . GLU A 1 200 ? 5.900 -12.380 17.439 1.00 78.19 200 GLU A N 1
ATOM 1622 C CA . GLU A 1 200 ? 5.338 -13.560 18.114 1.00 78.19 200 GLU A CA 1
ATOM 1623 C C . GLU A 1 200 ? 5.343 -13.419 19.642 1.00 78.19 200 GLU A C 1
ATOM 1625 O O . GLU A 1 200 ? 4.309 -13.557 20.286 1.00 78.19 200 GLU A O 1
ATOM 1630 N N . SER A 1 201 ? 6.476 -12.973 20.202 1.00 74.19 201 SER A N 1
ATOM 1631 C CA . SER A 1 201 ? 6.692 -12.696 21.633 1.00 74.19 201 SER A CA 1
ATOM 1632 C C . SER A 1 201 ? 5.745 -11.658 22.257 1.00 74.19 201 SER A C 1
ATOM 1634 O O . SER A 1 201 ? 5.848 -11.365 23.446 1.00 74.19 201 SER A O 1
ATOM 1636 N N . SER A 1 202 ? 4.895 -11.015 21.458 1.00 75.81 202 SER A N 1
ATOM 1637 C CA . SER A 1 202 ? 3.923 -10.013 21.893 1.00 75.81 202 SER A CA 1
ATOM 1638 C C . SER A 1 202 ? 2.482 -10.370 21.509 1.00 75.81 202 SER A C 1
ATOM 1640 O O . SER A 1 202 ? 1.569 -9.710 22.004 1.00 75.81 202 SER A O 1
ATOM 1642 N N . LYS A 1 203 ? 2.248 -11.410 20.689 1.00 83.81 203 LYS A N 1
ATOM 1643 C CA . LYS A 1 203 ? 0.894 -11.823 20.282 1.00 83.81 203 LYS A CA 1
ATOM 1644 C C . LYS A 1 203 ? 0.050 -12.263 21.472 1.00 83.81 203 LYS A C 1
ATOM 1646 O O . LYS A 1 203 ? -1.035 -11.725 21.638 1.00 83.81 203 LYS A O 1
ATOM 1651 N N . ASP A 1 204 ? 0.561 -13.133 22.342 1.00 85.38 204 ASP A N 1
ATOM 1652 C CA . ASP A 1 204 ? -0.149 -13.596 23.547 1.00 85.38 204 ASP A CA 1
ATOM 1653 C C . ASP A 1 204 ? -0.682 -12.447 24.406 1.00 85.38 204 ASP A C 1
ATOM 1655 O O . ASP A 1 204 ? -1.807 -12.496 24.901 1.00 85.38 204 ASP A O 1
ATOM 1659 N N . TRP A 1 205 ? 0.126 -11.398 24.577 1.00 81.38 205 TRP A N 1
ATOM 1660 C CA . TRP A 1 205 ? -0.269 -10.203 25.315 1.00 81.38 205 TRP A CA 1
ATOM 1661 C C . TRP A 1 205 ? -1.340 -9.402 24.565 1.00 81.38 205 TRP A C 1
ATOM 1663 O O . TRP A 1 205 ? -2.331 -9.009 25.173 1.00 81.38 205 TRP A O 1
ATOM 1673 N N . LEU A 1 206 ? -1.195 -9.213 23.249 1.00 85.31 206 LEU A N 1
ATOM 1674 C CA . LEU A 1 206 ? -2.182 -8.513 22.419 1.00 85.31 206 LEU A CA 1
ATOM 1675 C C . LEU A 1 206 ? -3.515 -9.272 22.294 1.00 85.31 206 LEU A C 1
ATOM 1677 O O . LEU A 1 206 ? -4.560 -8.633 22.204 1.00 85.31 206 LEU A O 1
ATOM 1681 N N . ILE A 1 207 ? -3.492 -10.607 22.313 1.00 89.06 207 ILE A N 1
ATOM 1682 C CA . ILE A 1 207 ? -4.678 -11.478 22.322 1.00 89.06 207 ILE A CA 1
ATOM 1683 C C . ILE A 1 207 ? -5.383 -11.365 23.678 1.00 89.06 207 ILE A C 1
ATOM 1685 O O . ILE A 1 207 ? -6.567 -11.044 23.728 1.00 89.06 207 ILE A O 1
ATOM 1689 N N . LYS A 1 208 ? -4.644 -11.510 24.790 1.00 85.88 208 LYS A N 1
ATOM 1690 C CA . LYS A 1 208 ? -5.168 -11.307 26.159 1.00 85.88 208 LYS A CA 1
ATOM 1691 C C . LYS A 1 208 ? -5.660 -9.872 26.410 1.00 85.88 208 LYS A C 1
ATOM 1693 O O . LYS A 1 208 ? -6.459 -9.652 27.312 1.00 85.88 208 LYS A O 1
ATOM 1698 N N . ALA A 1 209 ? -5.200 -8.909 25.613 1.00 82.38 209 ALA A N 1
ATOM 1699 C CA . ALA A 1 209 ? -5.637 -7.514 25.617 1.00 82.38 209 ALA A CA 1
ATOM 1700 C C . ALA A 1 209 ? -6.768 -7.197 24.610 1.00 82.38 209 ALA A C 1
ATOM 1702 O O . ALA A 1 209 ? -7.117 -6.026 24.467 1.00 82.38 209 ALA A O 1
ATOM 1703 N N . ASN A 1 210 ? -7.304 -8.199 23.894 1.00 85.25 210 ASN A N 1
ATOM 1704 C CA . ASN A 1 210 ? -8.322 -8.063 22.837 1.00 85.25 210 ASN A CA 1
ATOM 1705 C C . ASN A 1 210 ? -7.938 -7.107 21.676 1.00 85.25 210 ASN A C 1
ATOM 1707 O O . ASN A 1 210 ? -8.785 -6.597 20.944 1.00 85.25 210 ASN A O 1
ATOM 1711 N N . ILE A 1 211 ? -6.639 -6.869 21.470 1.00 83.69 211 ILE A N 1
ATOM 1712 C CA . ILE A 1 211 ? -6.113 -6.044 20.369 1.00 83.69 211 ILE A CA 1
ATOM 1713 C C . ILE A 1 211 ? -5.939 -6.884 19.094 1.00 83.69 211 ILE A C 1
ATOM 1715 O O . ILE A 1 211 ? -6.150 -6.385 17.987 1.00 83.69 211 ILE A O 1
ATOM 1719 N N . TYR A 1 212 ? -5.554 -8.157 19.234 1.00 88.00 212 TYR A N 1
ATOM 1720 C CA . TYR A 1 212 ? -5.178 -9.032 18.120 1.00 88.00 212 TYR A CA 1
ATOM 1721 C C . TYR A 1 212 ? -6.053 -10.295 18.037 1.00 88.00 212 TYR A C 1
ATOM 1723 O O . TYR A 1 212 ? -6.303 -10.909 19.073 1.00 88.00 212 TYR A O 1
ATOM 1731 N N . PRO A 1 213 ? -6.457 -10.748 16.831 1.00 91.00 213 PRO A N 1
ATOM 1732 C CA . PRO A 1 213 ? -6.302 -10.070 15.538 1.00 91.00 213 PRO A CA 1
ATOM 1733 C C . PRO A 1 213 ? -7.412 -9.035 15.277 1.00 91.00 213 PRO A C 1
ATOM 1735 O O . PRO A 1 213 ? -7.168 -8.022 14.633 1.00 91.00 213 PRO A O 1
ATOM 1738 N N . LYS A 1 214 ? -8.626 -9.250 15.807 1.00 90.25 214 LYS A N 1
ATOM 1739 C CA . LYS A 1 214 ? -9.852 -8.551 15.378 1.00 90.25 214 LYS A CA 1
ATOM 1740 C C . LYS A 1 214 ? -9.731 -7.023 15.368 1.00 90.25 214 LYS A C 1
ATOM 1742 O O . LYS A 1 214 ? -10.033 -6.408 14.348 1.00 90.25 214 LYS A O 1
ATOM 1747 N N . ALA A 1 215 ? -9.318 -6.405 16.475 1.00 84.56 215 ALA A N 1
ATOM 1748 C CA . ALA A 1 215 ? -9.346 -4.948 16.594 1.00 84.56 215 ALA A CA 1
ATOM 1749 C C . ALA A 1 215 ? -8.317 -4.260 15.687 1.00 84.56 215 ALA A C 1
ATOM 1751 O O . ALA A 1 215 ? -8.649 -3.293 14.997 1.00 84.56 215 ALA A O 1
ATOM 1752 N N . ILE A 1 216 ? -7.086 -4.782 15.643 1.00 85.44 216 ILE A N 1
ATOM 1753 C CA . ILE A 1 216 ? -6.043 -4.255 14.759 1.00 85.44 216 ILE A CA 1
ATOM 1754 C C . ILE A 1 216 ? -6.378 -4.495 13.278 1.00 85.44 216 ILE A C 1
ATOM 1756 O O . ILE A 1 216 ? -6.134 -3.610 12.461 1.00 85.44 216 ILE A O 1
ATOM 1760 N N . ASP A 1 217 ? -7.020 -5.617 12.937 1.00 93.38 217 ASP A N 1
ATOM 1761 C CA . ASP A 1 217 ? -7.421 -5.944 11.563 1.00 93.38 217 ASP A CA 1
ATOM 1762 C C . ASP A 1 217 ? -8.538 -5.016 11.059 1.00 93.38 217 ASP A C 1
ATOM 1764 O O . ASP A 1 217 ? -8.425 -4.463 9.961 1.00 93.38 217 ASP A O 1
ATOM 1768 N N . GLN A 1 218 ? -9.575 -4.757 11.872 1.00 92.56 218 GLN A N 1
ATOM 1769 C CA . GLN A 1 218 ? -10.632 -3.798 11.512 1.00 92.56 218 GLN A CA 1
ATOM 1770 C C . GLN A 1 218 ? -10.103 -2.360 11.427 1.00 92.56 218 GLN A C 1
ATOM 1772 O O . GLN A 1 218 ? -10.427 -1.650 10.473 1.00 92.56 218 GLN A O 1
ATOM 1777 N N . ALA A 1 219 ? -9.231 -1.937 12.350 1.00 81.56 219 ALA A N 1
ATOM 1778 C CA . ALA A 1 219 ? -8.594 -0.623 12.274 1.00 81.56 219 ALA A CA 1
ATOM 1779 C C . ALA A 1 219 ? -7.752 -0.475 10.989 1.00 81.56 219 ALA A C 1
ATOM 1781 O O . ALA A 1 219 ? -7.884 0.520 10.270 1.00 81.56 219 ALA A O 1
ATOM 1782 N N . THR A 1 220 ? -6.945 -1.486 10.640 1.00 86.75 220 THR A N 1
ATOM 1783 C CA . THR A 1 220 ? -6.170 -1.518 9.388 1.00 86.75 220 THR A CA 1
ATOM 1784 C C . THR A 1 220 ? -7.073 -1.461 8.152 1.00 86.75 220 THR A C 1
ATOM 1786 O O . THR A 1 220 ? -6.830 -0.641 7.264 1.00 86.75 220 THR A O 1
ATOM 1789 N N . LYS A 1 221 ? -8.146 -2.264 8.110 1.00 92.31 221 LYS A N 1
ATOM 1790 C CA . LYS A 1 221 ? -9.150 -2.256 7.032 1.00 92.31 221 LYS A CA 1
ATOM 1791 C C . LYS A 1 221 ? -9.793 -0.879 6.859 1.00 92.31 221 LYS A C 1
ATOM 1793 O O . LYS A 1 221 ? -9.867 -0.371 5.740 1.00 92.31 221 LYS A O 1
ATOM 1798 N N . ALA A 1 222 ? -10.225 -0.258 7.956 1.00 90.44 222 ALA A N 1
ATOM 1799 C CA . ALA A 1 222 ? -10.873 1.048 7.938 1.00 90.44 222 ALA A CA 1
ATOM 1800 C C . ALA A 1 222 ? -9.940 2.155 7.426 1.00 90.44 222 ALA A C 1
ATOM 1802 O O . ALA A 1 222 ? -10.353 2.957 6.592 1.00 90.44 222 ALA A O 1
ATOM 1803 N N . PHE A 1 223 ? -8.672 2.166 7.848 1.00 83.88 223 PHE A N 1
ATOM 1804 C CA . PHE A 1 223 ? -7.690 3.148 7.377 1.00 83.88 223 PHE A CA 1
ATOM 1805 C C . PHE A 1 223 ? -7.410 3.033 5.874 1.00 83.88 223 PHE A C 1
ATOM 1807 O O . PHE A 1 223 ? -7.417 4.041 5.170 1.00 83.88 223 PHE A O 1
ATOM 1814 N N . ILE A 1 224 ? -7.222 1.809 5.366 1.00 87.62 224 ILE A N 1
ATOM 1815 C CA . ILE A 1 224 ? -7.011 1.562 3.930 1.00 87.62 224 ILE A CA 1
ATOM 1816 C C . ILE A 1 224 ? -8.253 1.990 3.128 1.00 87.62 224 ILE A C 1
ATOM 1818 O O . ILE A 1 224 ? -8.118 2.702 2.132 1.00 87.62 224 ILE A O 1
ATOM 1822 N N . ARG A 1 225 ? -9.460 1.634 3.596 1.00 91.62 225 ARG A N 1
ATOM 1823 C CA . ARG A 1 225 ? -10.737 2.018 2.969 1.00 91.62 225 ARG A CA 1
ATOM 1824 C C . ARG A 1 225 ? -10.945 3.533 2.933 1.00 91.62 225 ARG A C 1
ATOM 1826 O O . ARG A 1 225 ? -11.320 4.065 1.896 1.00 91.62 225 ARG A O 1
ATOM 1833 N N . GLU A 1 226 ? -10.718 4.235 4.040 1.00 88.31 226 GLU A N 1
ATOM 1834 C CA . GLU A 1 226 ? -10.929 5.686 4.089 1.00 88.31 226 GLU A CA 1
ATOM 1835 C C . GLU A 1 226 ? -9.892 6.444 3.249 1.00 88.31 226 GLU A C 1
ATOM 1837 O O . GLU A 1 226 ? -10.239 7.462 2.661 1.00 88.31 226 GLU A O 1
ATOM 1842 N N . LEU A 1 227 ? -8.665 5.940 3.080 1.00 80.69 227 LEU A N 1
ATOM 1843 C CA . LEU A 1 227 ? -7.764 6.495 2.062 1.00 80.69 227 LEU A CA 1
ATOM 1844 C C . LEU A 1 227 ? -8.317 6.286 0.647 1.00 80.69 227 LEU A C 1
ATOM 1846 O O . LEU A 1 227 ? -8.399 7.246 -0.109 1.00 80.69 227 LEU A O 1
ATOM 1850 N N . ALA A 1 228 ? -8.757 5.066 0.313 1.00 85.75 228 ALA A N 1
ATOM 1851 C CA . ALA A 1 228 ? -9.295 4.745 -1.014 1.00 85.75 228 ALA A CA 1
ATOM 1852 C C . ALA A 1 228 ? -10.499 5.621 -1.401 1.00 85.75 228 ALA A C 1
ATOM 1854 O O . ALA A 1 228 ? -10.629 5.994 -2.557 1.00 85.75 228 ALA A O 1
ATOM 1855 N N . VAL A 1 229 ? -11.362 5.956 -0.436 1.00 87.94 229 VAL A N 1
ATOM 1856 C CA . VAL A 1 229 ? -12.591 6.730 -0.681 1.00 87.94 229 VAL A CA 1
ATOM 1857 C C . VAL A 1 229 ? -12.372 8.246 -0.622 1.00 87.94 229 VAL A C 1
ATOM 1859 O O . VAL A 1 229 ? -13.060 8.972 -1.328 1.00 87.94 229 VAL A O 1
ATOM 1862 N N . ASN A 1 230 ? -11.452 8.751 0.211 1.00 83.69 230 ASN A N 1
ATOM 1863 C CA . ASN A 1 230 ? -11.311 10.200 0.438 1.00 83.69 230 ASN A CA 1
ATOM 1864 C C . ASN A 1 230 ? -10.160 10.865 -0.336 1.00 83.69 230 ASN A C 1
ATOM 1866 O O . ASN A 1 230 ? -10.059 12.087 -0.301 1.00 83.69 230 ASN A O 1
ATOM 1870 N N . MET A 1 231 ? -9.292 10.098 -1.005 1.00 76.69 231 MET A N 1
ATOM 1871 C CA . MET A 1 231 ? -8.253 10.642 -1.896 1.00 76.69 231 MET A CA 1
ATOM 1872 C C . MET A 1 231 ? -8.800 11.176 -3.223 1.00 76.69 231 MET A C 1
ATOM 1874 O O . MET A 1 231 ? -8.103 11.912 -3.912 1.00 76.69 231 MET A O 1
ATOM 1878 N N . VAL A 1 232 ? -10.011 10.769 -3.598 1.00 81.19 232 VAL A N 1
ATOM 1879 C CA . VAL A 1 232 ? -10.537 10.850 -4.962 1.00 81.19 232 VAL A CA 1
ATOM 1880 C C . VAL A 1 232 ? -11.977 11.350 -4.981 1.00 81.19 232 VAL A C 1
ATOM 1882 O O . VAL A 1 232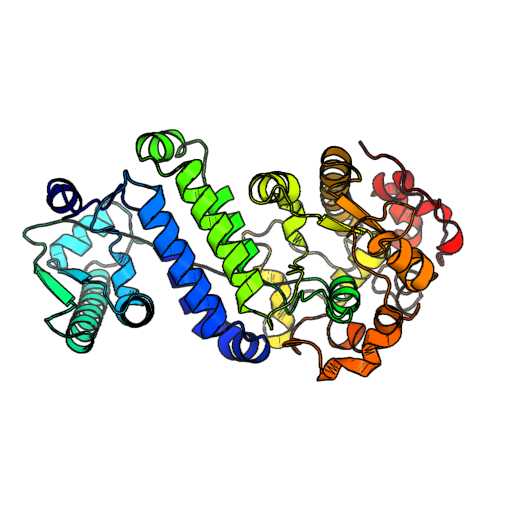 ? -12.664 11.348 -3.958 1.00 81.19 232 VAL A O 1
ATOM 1885 N N . ASP A 1 233 ? -12.445 11.747 -6.160 1.00 80.75 233 ASP A N 1
ATOM 1886 C CA . ASP A 1 233 ? -13.858 12.026 -6.389 1.00 80.75 233 ASP A CA 1
ATOM 1887 C C . ASP A 1 233 ? -14.693 10.735 -6.355 1.00 80.75 233 ASP A C 1
ATOM 1889 O O . ASP A 1 233 ? -14.211 9.634 -6.637 1.00 80.75 233 ASP A O 1
ATOM 1893 N N . LYS A 1 234 ? -15.973 10.863 -5.991 1.00 84.94 234 LYS A N 1
ATOM 1894 C CA . LYS A 1 234 ? -16.872 9.721 -5.768 1.00 84.94 234 LYS A CA 1
ATOM 1895 C C . LYS A 1 234 ? -17.101 8.921 -7.059 1.00 84.94 234 LYS A C 1
ATOM 1897 O O . LYS A 1 234 ? -17.890 9.335 -7.906 1.00 84.94 234 LYS A O 1
ATOM 1902 N N . ALA A 1 235 ? -16.527 7.723 -7.135 1.00 86.62 235 ALA A N 1
ATOM 1903 C CA . ALA A 1 235 ? -16.737 6.769 -8.224 1.00 86.62 235 ALA A CA 1
ATOM 1904 C C . ALA A 1 235 ? -17.569 5.538 -7.793 1.00 86.62 235 ALA A C 1
ATOM 1906 O O . ALA A 1 235 ? -17.668 5.244 -6.596 1.00 86.62 235 ALA A O 1
ATOM 1907 N N . PRO A 1 236 ? -18.160 4.792 -8.749 1.00 89.25 236 PRO A N 1
ATOM 1908 C CA . PRO A 1 236 ? -18.728 3.463 -8.510 1.00 89.25 236 PRO A CA 1
ATOM 1909 C C . PRO A 1 236 ? -17.714 2.445 -7.963 1.00 89.25 236 PRO A C 1
ATOM 1911 O O . PRO A 1 236 ? -18.070 1.628 -7.116 1.00 89.25 236 PRO A O 1
ATOM 1914 N N . ILE A 1 237 ? -16.463 2.493 -8.435 1.00 90.25 237 ILE A N 1
ATOM 1915 C CA . ILE A 1 237 ? -15.383 1.575 -8.058 1.00 90.25 237 ILE A CA 1
ATOM 1916 C C . ILE A 1 237 ? -14.175 2.388 -7.586 1.00 90.25 237 ILE A C 1
ATOM 1918 O O . ILE A 1 237 ? -13.587 3.155 -8.347 1.00 90.25 237 ILE A O 1
ATOM 1922 N N . TYR A 1 238 ? -13.779 2.178 -6.332 1.00 90.94 238 TYR A N 1
ATOM 1923 C CA . TYR A 1 238 ? -12.546 2.735 -5.774 1.00 90.94 238 TYR A CA 1
ATOM 1924 C C . TYR A 1 238 ? -11.393 1.761 -5.989 1.00 90.94 238 TYR A C 1
ATOM 1926 O O . TYR A 1 238 ? -11.529 0.555 -5.776 1.00 90.94 238 TYR A O 1
ATOM 1934 N N . CYS A 1 239 ? -10.245 2.298 -6.373 1.00 88.94 239 CYS A N 1
ATOM 1935 C CA . CYS A 1 239 ? -9.025 1.560 -6.655 1.00 88.94 239 CYS A CA 1
ATOM 1936 C C . CYS A 1 239 ? -7.893 2.062 -5.740 1.00 88.94 239 CYS A C 1
ATOM 1938 O O . CYS A 1 239 ? -7.909 3.192 -5.261 1.00 88.94 239 CYS A O 1
ATOM 1940 N N . GLN A 1 240 ? -6.896 1.215 -5.472 1.00 85.69 240 GLN A N 1
ATOM 1941 C CA . GLN A 1 240 ? -5.631 1.638 -4.867 1.00 85.69 240 GLN A CA 1
ATOM 1942 C C . GLN A 1 240 ? -4.468 0.985 -5.604 1.00 85.69 240 GLN A C 1
ATOM 1944 O O . GLN A 1 240 ? -4.389 -0.239 -5.703 1.00 85.69 240 GLN A O 1
ATOM 1949 N N . LYS A 1 241 ? -3.522 1.807 -6.061 1.00 82.00 241 LYS A N 1
ATOM 1950 C CA . LYS A 1 241 ? -2.258 1.361 -6.650 1.00 82.00 241 LYS A CA 1
ATOM 1951 C C . LYS A 1 241 ? -1.103 1.716 -5.730 1.00 82.00 241 LYS A C 1
ATOM 1953 O O . LYS A 1 241 ? -0.911 2.886 -5.421 1.00 82.00 241 LYS A O 1
ATOM 1958 N N . GLN A 1 242 ? -0.304 0.720 -5.357 1.00 72.00 242 GLN A N 1
ATOM 1959 C CA . GLN A 1 242 ? 0.968 0.876 -4.644 1.00 72.00 242 GLN A CA 1
ATOM 1960 C C . GLN A 1 242 ? 1.730 -0.464 -4.740 1.00 72.00 242 GLN A C 1
ATOM 1962 O O . GLN A 1 242 ? 1.159 -1.483 -4.348 1.00 72.00 242 GLN A O 1
ATOM 1967 N N . PRO A 1 243 ? 2.979 -0.526 -5.250 1.00 66.62 243 PRO A N 1
ATOM 1968 C CA . PRO A 1 243 ? 3.548 -1.786 -5.752 1.00 66.62 243 PRO A CA 1
ATOM 1969 C C . PRO A 1 243 ? 3.708 -2.858 -4.674 1.00 66.62 243 PRO A C 1
ATOM 1971 O O . PRO A 1 243 ? 3.455 -4.037 -4.898 1.00 66.62 243 PRO A O 1
ATOM 1974 N N . LEU A 1 244 ? 4.113 -2.442 -3.475 1.00 68.94 244 LEU A N 1
ATOM 1975 C CA . LEU A 1 244 ? 4.416 -3.361 -2.383 1.00 68.94 244 LEU A CA 1
ATOM 1976 C C . LEU A 1 244 ? 3.169 -3.893 -1.655 1.00 68.94 244 LEU A C 1
ATOM 1978 O O . LEU A 1 244 ? 3.328 -4.766 -0.807 1.00 68.94 244 LEU A O 1
ATOM 1982 N N . LEU A 1 245 ? 1.948 -3.448 -2.003 1.00 76.38 245 LEU A N 1
ATOM 1983 C CA . LEU A 1 245 ? 0.710 -4.017 -1.445 1.00 76.38 245 LEU A CA 1
ATOM 1984 C C . LEU A 1 245 ? 0.594 -5.518 -1.734 1.00 76.38 245 LEU A C 1
ATOM 1986 O O . LEU A 1 245 ? 0.118 -6.264 -0.884 1.00 76.38 245 LEU A O 1
ATOM 1990 N N . PHE A 1 246 ? 1.102 -5.971 -2.884 1.00 81.31 246 PHE A N 1
ATOM 1991 C CA . PHE A 1 246 ? 1.101 -7.383 -3.262 1.00 81.31 246 PHE A CA 1
ATOM 1992 C C . PHE A 1 246 ? 1.930 -8.281 -2.329 1.00 81.31 246 PHE A C 1
ATOM 1994 O O . PHE A 1 246 ? 1.624 -9.460 -2.223 1.00 81.31 246 PHE A O 1
ATOM 2001 N N . ARG A 1 247 ? 2.886 -7.742 -1.552 1.00 76.44 247 ARG A N 1
ATOM 2002 C CA . ARG A 1 247 ? 3.564 -8.512 -0.483 1.00 76.44 247 ARG A CA 1
ATOM 2003 C C . ARG A 1 247 ? 2.654 -8.844 0.703 1.00 76.44 247 ARG A C 1
ATOM 2005 O O . ARG A 1 247 ? 3.036 -9.620 1.569 1.00 76.44 247 ARG A O 1
ATOM 2012 N N . HIS A 1 248 ? 1.471 -8.240 0.751 1.00 85.31 248 HIS A N 1
ATOM 2013 C CA . HIS A 1 248 ? 0.443 -8.480 1.755 1.00 85.31 248 HIS A CA 1
ATOM 2014 C C . HIS A 1 248 ? -0.852 -9.006 1.104 1.00 85.31 248 HIS A C 1
ATOM 2016 O O . HIS A 1 248 ? -1.912 -8.891 1.722 1.00 85.31 248 HIS A O 1
ATOM 2022 N N . LEU A 1 249 ? -0.795 -9.543 -0.131 1.00 91.44 249 LEU A N 1
ATOM 2023 C CA . LEU A 1 249 ? -1.972 -9.895 -0.940 1.00 91.44 249 LEU A CA 1
ATOM 2024 C C . LEU A 1 249 ? -2.969 -10.762 -0.162 1.00 91.44 249 LEU A C 1
ATOM 2026 O O . LEU A 1 249 ? -4.121 -10.365 -0.014 1.00 91.44 249 LEU A O 1
ATOM 2030 N N . ASN A 1 250 ? -2.518 -11.867 0.431 1.00 91.56 250 ASN A N 1
ATOM 2031 C CA . ASN A 1 250 ? -3.392 -12.802 1.151 1.00 91.56 250 ASN A CA 1
ATOM 2032 C C . ASN A 1 250 ? -4.081 -12.147 2.366 1.00 91.56 250 ASN A C 1
ATOM 2034 O O . ASN A 1 250 ? -5.254 -12.399 2.639 1.00 91.56 250 ASN A O 1
ATOM 2038 N N . TYR A 1 251 ? -3.393 -11.233 3.061 1.00 93.00 251 TYR A N 1
ATOM 2039 C CA . TYR A 1 251 ? -3.972 -10.468 4.170 1.00 93.00 251 TYR A CA 1
ATOM 2040 C C . TYR A 1 251 ? -4.969 -9.405 3.678 1.00 93.00 251 TYR A C 1
ATOM 2042 O O . TYR A 1 251 ? -6.063 -9.280 4.228 1.00 93.00 251 TYR A O 1
ATOM 2050 N N . LEU A 1 252 ? -4.646 -8.674 2.606 1.00 94.00 252 LEU A N 1
ATOM 2051 C CA . LEU A 1 252 ? -5.562 -7.714 1.981 1.00 94.00 252 LEU A CA 1
ATOM 2052 C C . LEU A 1 252 ? -6.814 -8.404 1.424 1.00 94.00 252 LEU A C 1
ATOM 2054 O O . LEU A 1 252 ? -7.919 -7.888 1.584 1.00 94.00 252 LEU A O 1
ATOM 2058 N N . ALA A 1 253 ? -6.659 -9.584 0.830 1.00 95.25 253 ALA A N 1
ATOM 2059 C CA . ALA A 1 253 ? -7.745 -10.387 0.286 1.00 95.25 253 ALA A CA 1
ATOM 2060 C C . ALA A 1 253 ? -8.677 -10.958 1.369 1.00 95.25 253 ALA A C 1
ATOM 2062 O O . ALA A 1 253 ? -9.863 -11.162 1.091 1.00 95.25 253 ALA A O 1
ATOM 2063 N N . ALA A 1 254 ? -8.169 -11.166 2.590 1.00 94.31 254 ALA A N 1
ATOM 2064 C CA . ALA A 1 254 ? -8.961 -11.502 3.773 1.00 94.31 254 ALA A CA 1
ATOM 2065 C C . ALA A 1 254 ? -9.653 -10.268 4.389 1.00 94.31 254 ALA A C 1
ATOM 2067 O O . ALA A 1 254 ? -10.827 -10.337 4.754 1.00 94.31 254 ALA A O 1
ATOM 2068 N N . LEU A 1 255 ? -8.973 -9.113 4.462 1.00 94.31 255 LEU A N 1
ATOM 2069 C CA . LEU A 1 255 ? -9.600 -7.861 4.911 1.00 94.31 255 LEU A CA 1
ATOM 2070 C C . LEU A 1 255 ? -10.727 -7.413 3.969 1.00 94.31 255 LEU A C 1
ATOM 2072 O O . LEU A 1 255 ? -11.752 -6.906 4.435 1.00 94.31 255 LEU A O 1
ATOM 2076 N N . PHE A 1 256 ? -10.559 -7.602 2.661 1.00 95.88 256 PHE A N 1
ATOM 2077 C CA . PHE A 1 256 ? -11.496 -7.177 1.625 1.00 95.88 256 PHE A CA 1
ATOM 2078 C C . PHE A 1 256 ? -11.898 -8.369 0.731 1.00 95.88 256 PHE A C 1
ATOM 2080 O O . PHE A 1 256 ? -11.295 -8.558 -0.325 1.00 95.88 256 PHE A O 1
ATOM 2087 N N . PRO A 1 257 ? -12.911 -9.175 1.114 1.00 93.88 257 PRO A N 1
ATOM 2088 C CA . PRO A 1 257 ? -13.357 -10.336 0.330 1.00 93.88 257 PRO A CA 1
ATOM 2089 C C . PRO A 1 257 ? -13.789 -9.991 -1.104 1.00 93.88 257 PRO A C 1
ATOM 2091 O O . PRO A 1 257 ? -13.386 -10.668 -2.043 1.00 93.88 257 PRO A O 1
ATOM 2094 N N . GLU A 1 258 ? -14.492 -8.872 -1.287 1.00 91.19 258 GLU A N 1
ATOM 2095 C CA . GLU A 1 258 ? -14.945 -8.400 -2.607 1.00 91.19 258 GLU A CA 1
ATOM 2096 C C . GLU A 1 258 ? -13.840 -7.725 -3.442 1.00 91.19 258 GLU A C 1
ATOM 2098 O O . GLU A 1 258 ? -14.071 -7.339 -4.587 1.00 91.19 258 GLU A O 1
ATOM 2103 N N . ALA A 1 259 ? -12.634 -7.530 -2.888 1.00 93.56 259 ALA A N 1
ATOM 2104 C CA . ALA A 1 259 ? -11.549 -6.900 -3.632 1.00 93.56 259 ALA A CA 1
ATOM 2105 C C . ALA A 1 259 ? -10.953 -7.855 -4.672 1.00 93.56 259 ALA A C 1
ATOM 2107 O O . ALA A 1 259 ? -10.651 -9.021 -4.376 1.00 93.56 259 ALA A O 1
ATOM 2108 N N . LYS A 1 260 ? -10.739 -7.295 -5.866 1.00 93.12 260 LYS A N 1
ATOM 2109 C CA . LYS A 1 260 ? -10.022 -7.885 -6.996 1.00 93.12 260 LYS A CA 1
ATOM 2110 C C . LYS A 1 260 ? -8.661 -7.206 -7.151 1.00 93.12 260 LYS A C 1
ATOM 2112 O O . LYS A 1 260 ? -8.548 -5.992 -6.985 1.00 93.12 260 LYS A O 1
ATOM 2117 N N . PHE A 1 261 ? -7.636 -7.985 -7.473 1.00 93.19 261 PHE A N 1
ATOM 2118 C CA . PHE A 1 261 ? -6.239 -7.560 -7.469 1.00 93.19 261 PHE A CA 1
ATOM 2119 C C . PHE A 1 261 ? -5.628 -7.659 -8.872 1.00 93.19 261 PHE A C 1
ATOM 2121 O O . PHE A 1 261 ? -5.733 -8.692 -9.527 1.00 93.19 261 PHE A O 1
ATOM 2128 N N . VAL A 1 262 ? -4.980 -6.586 -9.336 1.00 89.88 262 VAL A N 1
ATOM 2129 C CA . VAL A 1 262 ? -4.321 -6.527 -10.654 1.00 89.88 262 VAL A CA 1
ATOM 2130 C C . VAL A 1 262 ? -2.808 -6.461 -10.457 1.00 89.88 262 VAL A C 1
ATOM 2132 O O . VAL A 1 262 ? -2.267 -5.416 -10.092 1.00 89.88 262 VAL A O 1
ATOM 2135 N N . HIS A 1 263 ? -2.134 -7.591 -10.651 1.00 89.69 263 HIS A N 1
ATOM 2136 C CA . HIS A 1 263 ? -0.679 -7.695 -10.582 1.00 89.69 263 HIS A CA 1
ATOM 2137 C C . HIS A 1 263 ? -0.075 -7.267 -11.925 1.00 89.69 263 HIS A C 1
ATOM 2139 O O . HIS A 1 263 ? -0.558 -7.682 -12.976 1.00 89.69 263 HIS A O 1
ATOM 2145 N N . VAL A 1 264 ? 0.964 -6.429 -11.913 1.00 84.69 264 VAL A N 1
ATOM 2146 C CA . VAL A 1 264 ? 1.626 -5.953 -13.139 1.00 84.69 264 VAL A CA 1
ATOM 2147 C C . VAL A 1 264 ? 2.982 -6.634 -13.263 1.00 84.69 264 VAL A C 1
ATOM 2149 O O . VAL A 1 264 ? 3.948 -6.221 -12.621 1.00 84.69 264 VAL A O 1
ATOM 2152 N N . LEU A 1 265 ? 3.040 -7.671 -14.096 1.00 89.81 265 LEU A N 1
ATOM 2153 C CA . LEU A 1 265 ? 4.280 -8.349 -14.451 1.00 89.81 265 LEU A CA 1
ATOM 2154 C C . LEU A 1 265 ? 5.018 -7.547 -15.533 1.00 89.81 265 LEU A C 1
ATOM 2156 O O . LEU A 1 265 ? 4.397 -6.952 -16.413 1.00 89.81 265 LEU A O 1
ATOM 2160 N N . ARG A 1 266 ? 6.348 -7.528 -15.453 1.00 88.00 266 ARG A N 1
ATOM 2161 C CA . ARG A 1 266 ? 7.258 -6.916 -16.424 1.00 88.00 266 ARG A CA 1
ATOM 2162 C C . ARG A 1 266 ? 8.547 -7.733 -16.466 1.00 88.00 266 ARG A C 1
ATOM 2164 O O . ARG A 1 266 ? 8.949 -8.245 -15.419 1.00 88.00 266 ARG A O 1
ATOM 2171 N N . ASP A 1 267 ? 9.210 -7.779 -17.620 1.00 92.56 267 ASP A N 1
ATOM 2172 C CA . ASP A 1 267 ? 10.549 -8.355 -17.785 1.00 92.56 267 ASP A CA 1
ATOM 2173 C C . ASP A 1 267 ? 11.499 -7.868 -16.675 1.00 92.56 267 ASP A C 1
ATOM 2175 O O . ASP A 1 267 ? 11.684 -6.659 -16.479 1.00 92.56 267 ASP A O 1
ATOM 2179 N N . GLY A 1 268 ? 12.112 -8.807 -15.950 1.00 87.44 268 GLY A N 1
ATOM 2180 C CA . GLY A 1 268 ? 13.012 -8.501 -14.841 1.00 87.44 268 GLY A CA 1
ATOM 2181 C C . GLY A 1 268 ? 14.191 -7.623 -15.241 1.00 87.44 268 GLY A C 1
ATOM 2182 O O . GLY A 1 268 ? 14.554 -6.718 -14.493 1.00 87.44 268 GLY A O 1
ATOM 2183 N N . ARG A 1 269 ? 14.725 -7.800 -16.455 1.00 91.00 269 ARG A N 1
ATOM 2184 C CA . ARG A 1 269 ? 15.839 -7.009 -16.999 1.00 91.00 269 ARG A CA 1
ATOM 2185 C C . ARG A 1 269 ? 15.396 -5.569 -17.258 1.00 91.00 269 ARG A C 1
ATOM 2187 O O . ARG A 1 269 ? 16.100 -4.636 -16.881 1.00 91.00 269 ARG A O 1
ATOM 2194 N N . ALA A 1 270 ? 14.185 -5.374 -17.785 1.00 85.12 270 ALA A N 1
ATOM 2195 C CA . ALA A 1 270 ? 13.587 -4.048 -17.957 1.00 85.12 270 ALA A CA 1
ATOM 2196 C C . ALA A 1 270 ? 13.260 -3.365 -16.614 1.00 85.12 270 ALA A C 1
ATOM 2198 O O . ALA A 1 270 ? 13.468 -2.158 -16.456 1.00 85.12 270 ALA A O 1
ATOM 2199 N N . ALA A 1 271 ? 12.776 -4.132 -15.631 1.00 81.81 271 ALA A N 1
ATOM 2200 C CA . ALA A 1 271 ? 12.448 -3.635 -14.298 1.00 81.81 271 ALA A CA 1
ATOM 2201 C C . ALA A 1 271 ? 13.699 -3.196 -13.513 1.00 81.81 271 ALA A C 1
ATOM 2203 O O . ALA A 1 271 ? 13.709 -2.104 -12.935 1.00 81.81 271 ALA A O 1
ATOM 2204 N N . ILE A 1 272 ? 14.774 -3.994 -13.522 1.00 81.31 272 ILE A N 1
ATOM 2205 C CA . ILE A 1 272 ? 16.022 -3.642 -12.829 1.00 81.31 272 ILE A CA 1
ATOM 2206 C C . ILE A 1 272 ? 16.825 -2.582 -13.581 1.00 81.31 272 ILE A C 1
ATOM 2208 O O . ILE A 1 272 ? 17.343 -1.692 -12.917 1.00 81.31 272 ILE A O 1
ATOM 2212 N N . ALA A 1 273 ? 16.854 -2.583 -14.922 1.00 76.81 273 ALA A N 1
ATOM 2213 C CA . ALA A 1 273 ? 17.453 -1.490 -15.695 1.00 76.81 273 ALA A CA 1
ATOM 2214 C C . ALA A 1 273 ? 16.811 -0.155 -15.305 1.00 76.81 273 ALA A C 1
ATOM 2216 O O . ALA A 1 273 ? 17.505 0.765 -14.882 1.00 76.81 273 ALA A O 1
ATOM 2217 N N . SER A 1 274 ? 15.473 -0.091 -15.316 1.00 73.12 274 SER A N 1
ATOM 2218 C CA . SER A 1 274 ? 14.749 1.100 -14.870 1.00 73.12 274 SER A CA 1
ATOM 2219 C C . SER A 1 274 ? 15.001 1.441 -13.398 1.00 73.12 274 SER A C 1
ATOM 2221 O O . SER A 1 274 ? 14.904 2.611 -13.053 1.00 73.12 274 SER A O 1
ATOM 2223 N N . THR A 1 275 ? 15.286 0.469 -12.527 1.00 69.69 275 THR A N 1
ATOM 2224 C CA . THR A 1 275 ? 15.563 0.714 -11.098 1.00 69.69 275 THR A CA 1
ATOM 2225 C C . THR A 1 275 ? 16.983 1.244 -10.871 1.00 69.69 275 THR A C 1
ATOM 2227 O O . THR A 1 275 ? 17.179 2.112 -10.024 1.00 69.69 275 THR A O 1
ATOM 2230 N N . ILE A 1 276 ? 17.962 0.745 -11.632 1.00 67.50 276 ILE A N 1
ATOM 2231 C CA . ILE A 1 276 ? 19.379 1.127 -11.547 1.00 67.50 276 ILE A CA 1
ATOM 2232 C C . ILE A 1 276 ? 19.623 2.485 -12.232 1.00 67.50 276 ILE A C 1
ATOM 2234 O O . ILE A 1 276 ? 20.413 3.277 -11.725 1.00 67.50 276 ILE A O 1
ATOM 2238 N N . ASP A 1 277 ? 18.898 2.799 -13.313 1.00 63.41 277 ASP A N 1
ATOM 2239 C CA . ASP A 1 277 ? 18.986 4.064 -14.068 1.00 63.41 277 ASP A CA 1
ATOM 2240 C C . ASP A 1 277 ? 18.596 5.309 -13.236 1.00 63.41 277 ASP A C 1
ATOM 2242 O O . ASP A 1 277 ? 19.183 6.381 -13.378 1.00 63.41 277 ASP A O 1
ATOM 2246 N N . TRP A 1 278 ? 17.683 5.170 -12.261 1.00 55.94 278 TRP A N 1
ATOM 2247 C CA . TRP A 1 278 ? 17.414 6.240 -11.280 1.00 55.94 278 TRP A CA 1
ATOM 2248 C C . TRP A 1 278 ? 18.624 6.557 -10.375 1.00 55.94 278 TRP A C 1
ATOM 2250 O O . TRP A 1 278 ? 18.696 7.659 -9.816 1.00 55.94 278 TRP A O 1
ATOM 2260 N N . GLY A 1 279 ? 19.575 5.623 -10.272 1.00 43.78 279 GLY A N 1
ATOM 2261 C CA . GLY A 1 279 ? 20.880 5.769 -9.634 1.00 43.78 279 GLY A CA 1
ATOM 2262 C C . GLY A 1 279 ? 20.887 5.694 -8.099 1.00 43.78 279 GLY A C 1
ATOM 2263 O O . GLY A 1 279 ? 19.865 5.898 -7.435 1.00 43.78 279 GLY A O 1
ATOM 2264 N N . PRO A 1 280 ? 22.063 5.451 -7.486 1.00 41.16 280 PRO A N 1
ATOM 2265 C CA . PRO A 1 280 ? 22.248 5.678 -6.058 1.00 41.16 280 PRO A CA 1
ATOM 2266 C C . PRO A 1 280 ? 22.054 7.171 -5.748 1.00 41.16 280 PRO A C 1
ATOM 2268 O O . PRO A 1 280 ? 22.584 8.038 -6.441 1.00 41.16 280 PRO A O 1
ATOM 2271 N N . CYS A 1 281 ? 21.296 7.492 -4.696 1.00 36.78 281 CYS A N 1
ATOM 2272 C CA . CYS A 1 281 ? 21.027 8.887 -4.337 1.00 36.78 281 CYS A CA 1
ATOM 2273 C C . CYS A 1 281 ? 22.325 9.632 -3.952 1.00 36.78 281 CYS A C 1
ATOM 2275 O O . CYS A 1 281 ? 22.933 9.278 -2.937 1.00 36.78 281 CYS A O 1
ATOM 2277 N N . PRO A 1 282 ? 22.718 10.711 -4.663 1.00 32.44 282 PRO A N 1
ATOM 2278 C CA . PRO A 1 282 ? 23.782 11.587 -4.197 1.00 32.44 282 PRO A CA 1
ATOM 2279 C C . PRO A 1 282 ? 23.297 12.369 -2.971 1.00 32.44 282 PRO A C 1
ATOM 2281 O O . PRO A 1 282 ? 22.235 12.997 -2.997 1.00 32.44 282 PRO A O 1
ATOM 2284 N N . MET A 1 283 ? 24.111 12.367 -1.912 1.00 33.19 283 MET A N 1
ATOM 2285 C CA . MET A 1 283 ? 23.781 12.825 -0.548 1.00 33.19 283 MET A CA 1
ATOM 2286 C C . MET A 1 283 ? 23.265 14.279 -0.433 1.00 33.19 283 MET A C 1
ATOM 2288 O O . MET A 1 283 ? 22.747 14.669 0.609 1.00 33.19 283 MET A O 1
ATOM 2292 N N . MET A 1 284 ? 23.376 15.075 -1.499 1.00 28.44 284 MET A N 1
ATOM 2293 C CA . MET A 1 284 ? 23.011 16.495 -1.559 1.00 28.44 284 MET A CA 1
ATOM 2294 C C . MET A 1 284 ? 21.719 16.796 -2.349 1.00 28.44 284 MET A C 1
ATOM 2296 O O . MET A 1 284 ? 21.315 17.955 -2.408 1.00 28.44 284 MET A O 1
ATOM 2300 N N . SER A 1 285 ? 21.043 15.809 -2.962 1.00 31.50 285 SER A N 1
ATOM 2301 C CA . SER A 1 285 ? 19.865 16.067 -3.818 1.00 31.50 285 SER A CA 1
ATOM 2302 C C . SER A 1 285 ? 18.553 15.508 -3.252 1.00 31.50 285 SER A C 1
ATOM 2304 O O . SER A 1 285 ? 18.085 14.425 -3.616 1.00 31.50 285 SER A O 1
ATOM 2306 N N . VAL A 1 286 ? 17.904 16.303 -2.391 1.00 35.47 286 VAL A N 1
ATOM 2307 C CA . VAL A 1 286 ? 16.621 15.971 -1.730 1.00 35.47 286 VAL A CA 1
ATOM 2308 C C . VAL A 1 286 ? 15.542 15.528 -2.733 1.00 35.47 286 VAL A C 1
ATOM 2310 O O . VAL A 1 286 ? 14.799 14.588 -2.461 1.00 35.47 286 VAL A O 1
ATOM 2313 N N . LYS A 1 287 ? 15.504 16.135 -3.929 1.00 32.66 287 LYS A N 1
ATOM 2314 C CA . LYS A 1 287 ? 14.523 15.832 -4.990 1.00 32.66 287 LYS A CA 1
ATOM 2315 C C . LYS A 1 287 ? 14.700 14.458 -5.666 1.00 32.66 287 LYS A C 1
ATOM 2317 O O . LYS A 1 287 ? 13.773 14.026 -6.340 1.00 32.66 287 LYS A O 1
ATOM 2322 N N . LYS A 1 288 ? 15.841 13.770 -5.498 1.00 30.70 288 LYS A N 1
ATOM 2323 C CA . LYS A 1 288 ? 16.081 12.412 -6.043 1.00 30.70 288 LYS A CA 1
ATOM 2324 C C . LYS A 1 288 ? 16.042 11.295 -4.987 1.00 30.70 288 LYS A C 1
ATOM 2326 O O . LYS A 1 288 ? 15.875 10.133 -5.332 1.00 30.70 288 LYS A O 1
ATOM 2331 N N . CYS A 1 289 ? 16.170 11.610 -3.697 1.00 35.06 289 CYS A N 1
ATOM 2332 C CA . CYS A 1 289 ? 16.480 10.604 -2.665 1.00 35.06 289 CYS A CA 1
ATOM 2333 C C . CYS A 1 289 ? 15.304 9.727 -2.183 1.00 35.06 289 CYS A C 1
ATOM 2335 O O . CYS A 1 289 ? 15.462 8.889 -1.289 1.00 35.06 289 CYS A O 1
ATOM 2337 N N . LEU A 1 290 ? 14.114 9.936 -2.743 1.00 36.38 290 LEU A N 1
ATOM 2338 C CA . LEU A 1 290 ? 12.830 9.507 -2.182 1.00 36.38 290 LEU A CA 1
ATOM 2339 C C . LEU A 1 290 ? 12.632 7.974 -2.165 1.00 36.38 290 LEU A C 1
ATOM 2341 O O . LEU A 1 290 ? 11.906 7.449 -1.323 1.00 36.38 290 LEU A O 1
ATOM 2345 N N . PHE A 1 291 ? 13.338 7.259 -3.045 1.00 36.22 291 PHE A N 1
ATOM 2346 C CA . PHE A 1 291 ? 13.305 5.798 -3.189 1.00 36.22 291 PHE A CA 1
ATOM 2347 C C . PHE A 1 291 ? 14.136 5.049 -2.120 1.00 36.22 291 PHE A C 1
ATOM 2349 O O . PHE A 1 291 ? 13.822 3.917 -1.761 1.00 36.22 291 PHE A O 1
ATOM 2356 N N . SER A 1 292 ? 15.183 5.674 -1.563 1.00 34.00 292 SER A N 1
ATOM 2357 C CA . SER A 1 292 ? 16.195 4.980 -0.740 1.00 34.00 292 SER A CA 1
ATOM 2358 C C . SER A 1 292 ? 15.717 4.634 0.681 1.00 34.00 292 SER A C 1
ATOM 2360 O O . SER A 1 292 ? 15.845 3.497 1.142 1.00 34.00 292 SER A O 1
ATOM 2362 N N . PHE A 1 293 ? 15.075 5.583 1.372 1.00 34.25 293 PHE A N 1
ATOM 2363 C CA . PHE A 1 293 ? 14.615 5.411 2.765 1.00 34.25 293 PHE A CA 1
ATOM 2364 C C . PHE A 1 293 ? 13.428 4.446 2.942 1.00 34.25 293 PHE A C 1
ATOM 2366 O O . PHE A 1 293 ? 12.974 4.211 4.062 1.00 34.25 293 PHE A O 1
ATOM 2373 N N . LEU A 1 294 ? 12.926 3.897 1.839 1.00 37.38 294 LEU A N 1
ATOM 2374 C CA . LEU A 1 294 ? 11.766 3.013 1.766 1.00 37.38 294 LEU A CA 1
ATOM 2375 C C . LEU A 1 294 ? 12.082 1.534 1.950 1.00 37.38 294 LEU A C 1
ATOM 2377 O O . LEU A 1 294 ? 11.220 0.751 2.353 1.00 37.38 294 LEU A O 1
ATOM 2381 N N . SER A 1 295 ? 13.352 1.187 1.762 1.00 39.78 295 SER A N 1
ATOM 2382 C CA . SER A 1 295 ? 13.990 0.066 2.437 1.00 39.78 295 SER A CA 1
ATOM 2383 C C . SER A 1 295 ? 14.027 0.369 3.948 1.00 39.78 295 SER A C 1
ATOM 2385 O O . SER A 1 295 ? 15.084 0.646 4.521 1.00 39.78 295 SER A O 1
ATOM 2387 N N . TYR A 1 296 ? 12.856 0.386 4.601 1.00 35.03 296 TYR A N 1
ATOM 2388 C CA . TYR A 1 296 ? 12.736 0.585 6.045 1.00 35.03 296 TYR A CA 1
ATOM 2389 C C . TYR A 1 296 ? 13.441 -0.591 6.724 1.00 35.03 296 TYR A C 1
ATOM 2391 O O . TYR A 1 296 ? 12.982 -1.728 6.649 1.00 35.03 296 TYR A O 1
ATOM 2399 N N . ARG A 1 297 ? 14.621 -0.307 7.291 1.00 32.41 297 ARG A N 1
ATOM 2400 C CA . ARG A 1 297 ? 15.734 -1.261 7.461 1.00 32.41 297 ARG A CA 1
ATOM 2401 C C . ARG A 1 297 ? 16.221 -1.913 6.155 1.00 32.41 297 ARG A C 1
ATOM 2403 O O . ARG A 1 297 ? 16.010 -3.100 5.952 1.00 32.41 297 ARG A O 1
ATOM 2410 N N . ARG A 1 298 ? 17.040 -1.186 5.385 1.00 34.44 298 ARG A N 1
ATOM 2411 C CA . ARG A 1 298 ? 18.381 -1.614 4.908 1.00 34.44 298 ARG A CA 1
ATOM 2412 C C . ARG A 1 298 ? 18.474 -3.011 4.241 1.00 34.44 298 ARG A C 1
ATOM 2414 O O . ARG A 1 298 ? 19.523 -3.638 4.331 1.00 34.44 298 ARG A O 1
ATOM 2421 N N . LYS A 1 299 ? 17.398 -3.512 3.618 1.00 37.97 299 LYS A N 1
ATOM 2422 C CA . LYS A 1 299 ? 17.267 -4.912 3.156 1.00 37.97 299 LYS A CA 1
ATOM 2423 C C . LYS A 1 299 ? 16.565 -5.125 1.813 1.00 37.97 299 LYS A C 1
ATOM 2425 O O . LYS A 1 299 ? 16.693 -6.219 1.285 1.00 37.97 299 LYS A O 1
ATOM 2430 N N . ILE A 1 300 ? 15.819 -4.155 1.271 1.00 41.41 300 ILE A N 1
ATOM 2431 C CA . ILE A 1 300 ? 15.112 -4.371 -0.006 1.00 41.41 300 ILE A CA 1
ATOM 2432 C C . ILE A 1 300 ? 16.083 -4.242 -1.187 1.00 41.41 300 ILE A C 1
ATOM 2434 O O . ILE A 1 300 ? 16.227 -5.198 -1.927 1.00 41.41 300 ILE A O 1
ATOM 2438 N N . TYR A 1 301 ? 16.789 -3.112 -1.316 1.00 44.44 301 TYR A N 1
ATOM 2439 C CA . TYR A 1 301 ? 17.805 -2.890 -2.361 1.00 44.44 301 TYR A CA 1
ATOM 2440 C C . TYR A 1 301 ? 19.044 -2.121 -1.835 1.00 44.44 301 TYR A C 1
ATOM 2442 O O . TYR A 1 301 ? 19.333 -1.017 -2.300 1.00 44.44 301 TYR A O 1
ATOM 2450 N N . PRO A 1 302 ? 19.754 -2.612 -0.798 1.00 45.75 302 PRO A N 1
ATOM 2451 C CA . PRO A 1 302 ? 20.947 -1.938 -0.288 1.00 45.75 302 PRO A CA 1
ATOM 2452 C C . PRO A 1 302 ? 22.121 -2.080 -1.271 1.00 45.75 302 PRO A C 1
ATOM 2454 O O . PRO A 1 302 ? 22.689 -3.157 -1.396 1.00 45.75 302 PRO A O 1
ATOM 2457 N N . GLY A 1 303 ? 22.514 -0.982 -1.922 1.00 54.97 303 GLY A N 1
ATOM 2458 C CA . GLY A 1 303 ? 23.721 -0.942 -2.757 1.00 54.97 303 GLY A CA 1
ATOM 2459 C C . GLY A 1 303 ? 23.574 -1.554 -4.152 1.00 54.97 303 GLY A C 1
ATOM 2460 O O . GLY A 1 303 ? 24.557 -2.073 -4.667 1.00 54.97 303 GLY A O 1
ATOM 2461 N N . LEU A 1 304 ? 22.385 -1.502 -4.766 1.00 63.69 304 LEU A N 1
ATOM 2462 C CA . LEU A 1 304 ? 22.270 -1.793 -6.198 1.00 63.69 304 LEU A CA 1
ATOM 2463 C C . LEU A 1 304 ? 22.960 -0.708 -7.037 1.00 63.69 304 LEU A C 1
ATOM 2465 O O . LEU A 1 304 ? 22.688 0.483 -6.859 1.00 63.69 304 LEU A O 1
ATOM 2469 N N . THR A 1 305 ? 23.802 -1.139 -7.970 1.00 67.50 305 THR A N 1
ATOM 2470 C CA . THR A 1 305 ? 24.494 -0.316 -8.972 1.00 67.50 305 THR A CA 1
ATOM 2471 C C . THR A 1 305 ? 24.518 -1.060 -10.316 1.00 67.50 305 THR A C 1
ATOM 2473 O O . THR A 1 305 ? 24.014 -2.178 -10.438 1.00 67.50 305 THR A O 1
ATOM 2476 N N . HIS A 1 306 ? 25.124 -0.461 -11.344 1.00 71.75 306 HIS A N 1
ATOM 2477 C CA . HIS A 1 306 ? 25.402 -1.140 -12.615 1.00 71.75 306 HIS A CA 1
ATOM 2478 C C . HIS A 1 306 ? 26.461 -2.257 -12.483 1.00 71.75 306 HIS A C 1
ATOM 2480 O O . HIS A 1 306 ? 26.645 -3.043 -13.409 1.00 71.75 306 HIS A O 1
ATOM 2486 N N . GLU A 1 307 ? 27.140 -2.353 -11.334 1.00 75.81 307 GLU A N 1
ATOM 2487 C CA . GLU A 1 307 ? 28.200 -3.330 -11.052 1.00 75.81 307 GLU A CA 1
ATOM 2488 C C . GLU A 1 307 ? 27.625 -4.664 -10.532 1.00 75.81 307 GLU A C 1
ATOM 2490 O O . GLU A 1 307 ? 28.258 -5.709 -10.673 1.00 75.81 307 GLU A O 1
ATOM 2495 N N . ASN A 1 308 ? 26.411 -4.662 -9.957 1.00 81.06 308 ASN A N 1
ATOM 2496 C CA . ASN A 1 308 ? 25.761 -5.853 -9.387 1.00 81.06 308 ASN A CA 1
ATOM 2497 C C . ASN A 1 308 ? 24.310 -6.130 -9.870 1.00 81.06 308 ASN A C 1
ATOM 2499 O O . ASN A 1 308 ? 23.470 -6.555 -9.067 1.00 81.06 308 ASN A O 1
ATOM 2503 N N . PRO A 1 309 ? 23.984 -5.994 -11.174 1.00 84.56 309 PRO A N 1
ATOM 2504 C CA . PRO A 1 309 ? 22.623 -6.190 -11.691 1.00 84.56 309 PRO A CA 1
ATOM 2505 C C . PRO A 1 309 ? 22.069 -7.606 -11.449 1.00 84.56 309 PRO A C 1
ATOM 2507 O O . PRO A 1 309 ? 20.865 -7.767 -11.261 1.00 84.56 309 PRO A O 1
ATOM 2510 N N . HIS A 1 310 ? 22.931 -8.623 -11.344 1.00 85.94 310 HIS A N 1
ATOM 2511 C CA . HIS A 1 310 ? 22.546 -9.981 -10.938 1.00 85.94 310 HIS A CA 1
ATOM 2512 C C . HIS A 1 310 ? 21.862 -10.009 -9.555 1.00 85.94 310 HIS A C 1
ATOM 2514 O O . HIS A 1 310 ? 20.856 -10.691 -9.376 1.00 85.94 310 HIS A O 1
ATOM 2520 N N . THR A 1 311 ? 22.342 -9.210 -8.592 1.00 82.19 311 THR A N 1
ATOM 2521 C CA . THR A 1 311 ? 21.743 -9.100 -7.252 1.00 82.19 311 THR A CA 1
ATOM 2522 C C . THR A 1 311 ? 20.368 -8.433 -7.338 1.00 82.19 311 THR A C 1
ATOM 2524 O O . THR A 1 311 ? 19.431 -8.844 -6.653 1.00 82.19 311 THR A O 1
ATOM 2527 N N . ALA A 1 312 ? 20.211 -7.436 -8.218 1.00 78.56 312 ALA A N 1
ATOM 2528 C CA . ALA A 1 312 ? 18.913 -6.818 -8.479 1.00 78.56 312 ALA A CA 1
ATOM 2529 C C . ALA A 1 312 ? 17.909 -7.838 -9.037 1.00 78.56 312 ALA A C 1
ATOM 2531 O O . ALA A 1 312 ? 16.769 -7.895 -8.572 1.00 78.56 312 ALA A O 1
ATOM 2532 N N . LEU A 1 313 ? 18.344 -8.664 -9.996 1.00 86.06 313 LEU A N 1
ATOM 2533 C CA . LEU A 1 313 ? 17.498 -9.663 -10.642 1.00 86.06 313 LEU A CA 1
ATOM 2534 C C . LEU A 1 313 ? 17.074 -10.784 -9.682 1.00 86.06 313 LEU A C 1
ATOM 2536 O O . LEU A 1 313 ? 15.906 -11.151 -9.672 1.00 86.06 313 LEU A O 1
ATOM 2540 N N . GLN A 1 314 ? 17.966 -11.264 -8.812 1.00 85.62 314 GLN A N 1
ATOM 2541 C CA . GLN A 1 314 ? 17.625 -12.262 -7.786 1.00 85.62 314 GLN A CA 1
ATOM 2542 C C . GLN A 1 314 ? 16.579 -11.748 -6.779 1.00 85.62 314 GLN A C 1
ATOM 2544 O O . GLN A 1 314 ? 15.721 -12.501 -6.311 1.00 85.62 314 GLN A O 1
ATOM 2549 N N . ILE A 1 315 ? 16.616 -10.451 -6.448 1.00 78.38 315 ILE A N 1
ATOM 2550 C CA . ILE A 1 315 ? 15.612 -9.821 -5.576 1.00 78.38 315 ILE A CA 1
ATOM 2551 C C . ILE A 1 315 ? 14.292 -9.588 -6.333 1.00 78.38 315 ILE A C 1
ATOM 2553 O O . ILE A 1 315 ? 13.221 -9.705 -5.723 1.00 78.38 315 ILE A O 1
ATOM 2557 N N . TRP A 1 316 ? 14.351 -9.300 -7.641 1.00 85.81 316 TRP A N 1
ATOM 2558 C CA . TRP A 1 316 ? 13.180 -9.279 -8.523 1.00 85.81 316 TRP A CA 1
ATOM 2559 C C . TRP A 1 316 ? 12.521 -10.662 -8.589 1.00 85.81 316 TRP A C 1
ATOM 2561 O O . TRP A 1 316 ? 11.350 -10.746 -8.237 1.00 85.81 316 TRP A O 1
ATOM 2571 N N . ASP A 1 317 ? 13.270 -11.729 -8.901 1.00 90.06 317 ASP A N 1
ATOM 2572 C CA . ASP A 1 317 ? 12.791 -13.122 -8.982 1.00 90.06 317 ASP A CA 1
ATOM 2573 C C . ASP A 1 317 ? 12.041 -13.495 -7.703 1.00 90.06 317 ASP A C 1
ATOM 2575 O O . ASP A 1 317 ? 10.829 -13.701 -7.712 1.00 90.06 317 ASP A O 1
ATOM 2579 N N . LYS A 1 318 ? 12.725 -13.410 -6.556 1.00 85.50 318 LYS A N 1
ATOM 2580 C CA . LYS A 1 318 ? 12.136 -13.739 -5.255 1.00 85.50 318 LYS A CA 1
ATOM 2581 C C . LYS A 1 318 ? 10.916 -12.883 -4.897 1.00 85.50 318 LYS A C 1
ATOM 2583 O O . LYS A 1 318 ? 10.019 -13.363 -4.208 1.00 85.50 318 LYS A O 1
ATOM 2588 N N . THR A 1 319 ? 10.878 -11.613 -5.308 1.00 80.56 319 THR A N 1
ATOM 2589 C CA . THR A 1 319 ? 9.723 -10.744 -5.031 1.00 80.56 319 THR A CA 1
ATOM 2590 C C . THR A 1 319 ? 8.547 -11.075 -5.942 1.00 80.56 319 THR A C 1
ATOM 2592 O O . THR A 1 319 ? 7.425 -11.176 -5.457 1.00 80.56 319 THR A O 1
ATOM 2595 N N . VAL A 1 320 ? 8.787 -11.233 -7.243 1.00 87.94 320 VAL A N 1
ATOM 2596 C CA . VAL A 1 320 ? 7.742 -11.412 -8.255 1.00 87.94 320 VAL A CA 1
ATOM 2597 C C . VAL A 1 320 ? 7.214 -12.844 -8.256 1.00 87.94 320 VAL A C 1
ATOM 2599 O O . VAL A 1 320 ? 6.008 -13.011 -8.382 1.00 87.94 320 VAL A O 1
ATOM 2602 N N . ARG A 1 321 ? 8.047 -13.859 -7.987 1.00 92.69 321 ARG A N 1
ATOM 2603 C CA . ARG A 1 321 ? 7.604 -15.242 -7.740 1.00 92.69 321 ARG A CA 1
ATOM 2604 C C . ARG A 1 321 ? 6.565 -15.301 -6.626 1.00 92.69 321 ARG A C 1
ATOM 2606 O O . ARG A 1 321 ? 5.484 -15.826 -6.846 1.00 92.69 321 ARG A O 1
ATOM 2613 N N . GLN A 1 322 ? 6.850 -14.688 -5.473 1.00 87.69 322 GLN A N 1
ATOM 2614 C CA . GLN A 1 322 ? 5.899 -14.616 -4.357 1.00 87.69 322 GLN A CA 1
ATOM 2615 C C . GLN A 1 322 ? 4.583 -13.945 -4.786 1.00 87.69 322 GLN A C 1
ATOM 2617 O O . GLN A 1 322 ? 3.513 -14.494 -4.553 1.00 87.69 322 GLN A O 1
ATOM 2622 N N . MET A 1 323 ? 4.656 -12.799 -5.476 1.00 88.00 323 MET A N 1
ATOM 2623 C CA . MET A 1 323 ? 3.463 -12.086 -5.958 1.00 88.00 323 MET A CA 1
ATOM 2624 C C . MET A 1 323 ? 2.667 -12.869 -7.014 1.00 88.00 323 MET A C 1
ATOM 2626 O O . MET A 1 323 ? 1.447 -12.734 -7.067 1.00 88.00 323 MET A O 1
ATOM 2630 N N . LEU A 1 324 ? 3.332 -13.680 -7.845 1.00 92.00 324 LEU A N 1
ATOM 2631 C CA . LEU A 1 324 ? 2.695 -14.562 -8.823 1.00 92.00 324 LEU A CA 1
ATOM 2632 C C . LEU A 1 324 ? 2.019 -15.753 -8.142 1.00 92.00 324 LEU A C 1
ATOM 2634 O O . LEU A 1 324 ? 0.861 -16.015 -8.451 1.00 92.00 324 LEU A O 1
ATOM 2638 N N . VAL A 1 325 ? 2.692 -16.420 -7.200 1.00 93.81 325 VAL A N 1
ATOM 2639 C CA . VAL A 1 325 ? 2.129 -17.541 -6.429 1.00 93.81 325 VAL A CA 1
ATOM 2640 C C . VAL A 1 325 ? 0.925 -17.073 -5.608 1.00 93.81 325 VAL A C 1
ATOM 2642 O O . VAL A 1 325 ? -0.163 -17.600 -5.810 1.00 93.81 325 VAL A O 1
ATOM 2645 N N . ASP A 1 326 ? 1.045 -15.997 -4.818 1.00 92.62 326 ASP A N 1
ATOM 2646 C CA . ASP A 1 326 ? -0.086 -15.438 -4.053 1.00 92.62 326 ASP A CA 1
ATOM 2647 C C . ASP A 1 326 ? -1.271 -15.036 -4.967 1.00 92.62 326 ASP A C 1
ATOM 2649 O O . ASP A 1 326 ? -2.438 -15.135 -4.586 1.00 92.62 326 ASP A O 1
ATOM 2653 N N . CYS A 1 327 ? -0.993 -14.580 -6.195 1.00 93.25 327 CYS A N 1
ATOM 2654 C CA . CYS A 1 327 ? -2.022 -14.241 -7.183 1.00 93.25 327 CYS A CA 1
ATOM 2655 C C . CYS A 1 327 ? -2.678 -15.486 -7.807 1.00 93.25 327 CYS A C 1
ATOM 2657 O O . CYS A 1 327 ? -3.881 -15.480 -8.072 1.00 93.25 327 CYS A O 1
ATOM 2659 N N . GLN A 1 328 ? -1.913 -16.556 -8.033 1.00 93.38 328 GLN A N 1
ATOM 2660 C CA . GLN A 1 328 ? -2.416 -17.820 -8.572 1.00 93.38 328 GLN A CA 1
ATOM 2661 C C . GLN A 1 328 ? -3.223 -18.592 -7.510 1.00 93.38 328 GLN A C 1
ATOM 2663 O O . GLN A 1 328 ? -4.326 -19.044 -7.821 1.00 93.38 328 GLN A O 1
ATOM 2668 N N . ASP A 1 329 ? -2.763 -18.615 -6.255 1.00 94.00 329 ASP A N 1
ATOM 2669 C CA . ASP A 1 329 ? -3.460 -19.202 -5.099 1.00 94.00 329 ASP A CA 1
ATOM 2670 C C . ASP A 1 329 ? -4.795 -18.501 -4.796 1.00 94.00 329 ASP A C 1
ATOM 2672 O O . ASP A 1 329 ? -5.790 -19.153 -4.472 1.00 94.00 329 ASP A O 1
ATOM 2676 N N . LEU A 1 330 ? -4.858 -17.169 -4.940 1.00 93.25 330 LEU A N 1
ATOM 2677 C CA . LEU A 1 330 ? -6.107 -16.417 -4.763 1.00 93.25 330 LEU A CA 1
ATOM 2678 C C . LEU A 1 330 ? -7.117 -16.650 -5.912 1.00 93.25 330 LEU A C 1
ATOM 2680 O O . LEU A 1 330 ? -8.315 -16.391 -5.758 1.00 93.25 330 LEU A O 1
ATOM 2684 N N . GLY A 1 331 ? -6.647 -17.170 -7.047 1.00 90.50 331 GLY A N 1
ATOM 2685 C CA . GLY A 1 331 ? -7.458 -17.655 -8.158 1.00 90.50 331 GLY A CA 1
ATOM 2686 C C . GLY A 1 331 ? -7.972 -16.577 -9.132 1.00 90.50 331 GLY A C 1
ATOM 2687 O O . GLY A 1 331 ? -8.135 -15.403 -8.781 1.00 90.50 331 GLY A O 1
ATOM 2688 N N . PRO A 1 332 ? -8.318 -16.972 -10.375 1.00 88.69 332 PRO A N 1
ATOM 2689 C CA . PRO A 1 332 ? -8.574 -16.055 -11.495 1.00 88.69 332 PRO A CA 1
ATOM 2690 C C . PRO A 1 332 ? -9.859 -15.216 -11.379 1.00 88.69 332 PRO A C 1
ATOM 2692 O O . PRO A 1 332 ? -10.103 -14.349 -12.212 1.00 88.69 332 PRO A O 1
ATOM 2695 N N . GLN A 1 333 ? -10.703 -15.457 -10.369 1.00 88.94 333 GLN A N 1
ATOM 2696 C CA . GLN A 1 333 ? -11.857 -14.596 -10.061 1.00 88.94 333 GLN A CA 1
ATOM 2697 C C . GLN A 1 333 ? -11.481 -13.410 -9.152 1.00 88.94 333 GLN A C 1
ATOM 2699 O O . GLN A 1 333 ? -12.246 -12.450 -9.048 1.00 88.94 333 GLN A O 1
ATOM 2704 N N . ARG A 1 334 ? -10.319 -13.473 -8.483 1.00 91.62 334 ARG A N 1
ATOM 2705 C CA . ARG A 1 334 ? -9.877 -12.501 -7.472 1.00 91.62 334 ARG A CA 1
ATOM 2706 C C . ARG A 1 334 ? -8.514 -11.874 -7.745 1.00 91.62 334 ARG A C 1
ATOM 2708 O O . ARG A 1 334 ? -8.308 -10.743 -7.312 1.00 91.62 334 ARG A O 1
ATOM 2715 N N . CYS A 1 335 ? -7.614 -12.533 -8.474 1.00 93.12 335 CYS A N 1
ATOM 2716 C CA . CYS A 1 335 ? -6.380 -11.916 -8.959 1.00 93.12 335 CYS A CA 1
ATOM 2717 C C . CYS A 1 335 ? -6.164 -12.148 -10.462 1.00 93.12 335 CYS A C 1
ATOM 2719 O O . CYS A 1 335 ? -6.482 -13.211 -10.992 1.00 93.12 335 CYS A O 1
ATOM 2721 N N . TYR A 1 336 ? -5.620 -11.138 -11.143 1.00 91.00 336 TYR A N 1
ATOM 2722 C CA . TYR A 1 336 ? -5.233 -11.177 -12.553 1.00 91.00 336 TYR A CA 1
ATOM 2723 C C . TYR A 1 336 ? -3.831 -10.587 -12.705 1.00 91.00 336 TYR A C 1
ATOM 2725 O O . TYR A 1 336 ? -3.577 -9.472 -12.245 1.00 91.00 336 TYR A O 1
ATOM 2733 N N . THR A 1 337 ? -2.925 -11.308 -13.367 1.00 91.38 337 THR A N 1
ATOM 2734 C CA . THR A 1 337 ? -1.619 -10.761 -13.761 1.00 91.38 337 THR A CA 1
ATOM 2735 C C . 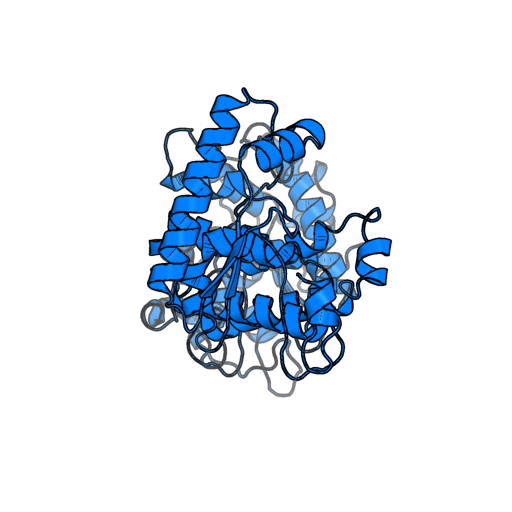THR A 1 337 ? -1.697 -10.231 -15.187 1.00 91.38 337 THR A C 1
ATOM 2737 O O . THR A 1 337 ? -1.909 -11.001 -16.120 1.00 91.38 337 THR A O 1
ATOM 2740 N N . ILE A 1 338 ? -1.484 -8.925 -15.359 1.00 88.44 338 ILE A N 1
ATOM 2741 C CA . ILE A 1 338 ? -1.318 -8.289 -16.668 1.00 88.44 338 ILE A CA 1
ATOM 2742 C C . ILE A 1 338 ? 0.173 -8.173 -17.002 1.00 88.44 338 ILE A C 1
ATOM 2744 O O . ILE A 1 338 ? 0.975 -7.739 -16.173 1.00 88.44 338 ILE A O 1
ATOM 2748 N N . VAL A 1 339 ? 0.547 -8.570 -18.220 1.00 91.31 339 VAL A N 1
ATOM 2749 C CA . VAL A 1 339 ? 1.926 -8.482 -18.724 1.00 91.31 339 VAL A CA 1
ATOM 2750 C C . VAL A 1 339 ? 2.129 -7.104 -19.346 1.00 91.31 339 VAL A C 1
ATOM 2752 O O . VAL A 1 339 ? 1.456 -6.764 -20.320 1.00 91.31 339 VAL A O 1
ATOM 2755 N N . TYR A 1 340 ? 3.054 -6.310 -18.805 1.00 88.31 340 TYR A N 1
ATOM 2756 C CA . TYR A 1 340 ? 3.345 -4.953 -19.278 1.00 88.31 340 TYR A CA 1
ATOM 2757 C C . TYR A 1 340 ? 3.702 -4.926 -20.767 1.00 88.31 340 TYR A C 1
ATOM 2759 O O . TYR A 1 340 ? 3.224 -4.063 -21.502 1.00 88.31 340 TYR A O 1
ATOM 2767 N N . GLU A 1 341 ? 4.504 -5.892 -21.219 1.00 92.88 341 GLU A N 1
ATOM 2768 C CA . GLU A 1 341 ? 4.953 -5.977 -22.605 1.00 92.88 341 GLU A CA 1
ATOM 2769 C C . GLU A 1 341 ? 3.774 -6.181 -23.573 1.00 92.88 341 GLU A C 1
ATOM 2771 O O . GLU A 1 341 ? 3.654 -5.456 -24.560 1.00 92.88 341 GLU A O 1
ATOM 2776 N N . LYS A 1 342 ? 2.839 -7.087 -23.244 1.00 90.94 342 LYS A N 1
ATOM 2777 C CA . LYS A 1 342 ? 1.601 -7.283 -24.020 1.00 90.94 342 LYS A CA 1
ATOM 2778 C C . LYS A 1 342 ? 0.669 -6.079 -23.933 1.00 90.94 342 LYS A C 1
ATOM 2780 O O . LYS A 1 342 ? 0.078 -5.713 -24.939 1.00 90.94 342 LYS A O 1
ATOM 2785 N N . LEU A 1 343 ? 0.563 -5.434 -22.769 1.00 88.31 343 LEU A N 1
ATOM 2786 C CA . LEU A 1 343 ? -0.276 -4.246 -22.585 1.00 88.31 343 LEU A CA 1
ATOM 2787 C C . LEU A 1 343 ? 0.152 -3.076 -23.487 1.00 88.31 343 LEU A C 1
ATOM 2789 O O . LEU A 1 343 ? -0.711 -2.327 -23.927 1.00 88.31 343 LEU A O 1
ATOM 2793 N N . VAL A 1 344 ? 1.445 -2.895 -23.778 1.00 87.75 344 VAL A N 1
ATOM 2794 C CA . VAL A 1 344 ? 1.885 -1.813 -24.685 1.00 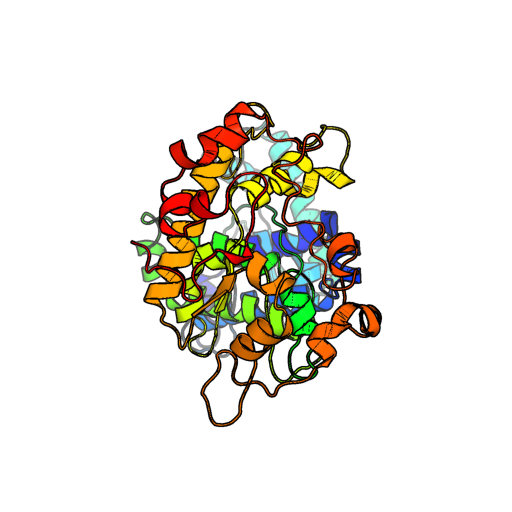87.75 344 VAL A CA 1
ATOM 2795 C C . VAL A 1 344 ? 1.925 -2.214 -26.164 1.00 87.75 344 VAL A C 1
ATOM 2797 O O . VAL A 1 344 ? 1.877 -1.330 -27.015 1.00 87.75 344 VAL A O 1
ATOM 2800 N N . LEU A 1 345 ? 1.972 -3.514 -26.479 1.00 88.69 345 LEU A N 1
ATOM 2801 C CA . LEU A 1 345 ? 1.861 -4.037 -27.851 1.00 88.69 345 LEU A CA 1
ATOM 2802 C C . LEU A 1 345 ? 0.401 -4.165 -28.320 1.00 88.69 345 LEU A C 1
ATOM 2804 O O . LEU A 1 345 ? 0.073 -3.794 -29.445 1.00 88.69 345 LEU A O 1
ATOM 2808 N N . TYR A 1 346 ? -0.477 -4.663 -27.448 1.00 91.56 346 TYR A N 1
ATOM 2809 C CA . TYR A 1 346 ? -1.868 -5.029 -27.733 1.00 91.56 346 TYR A CA 1
ATOM 2810 C C . TYR A 1 346 ? -2.841 -4.401 -26.705 1.00 91.56 346 TYR A C 1
ATOM 2812 O O . TYR A 1 346 ? -3.630 -5.116 -26.076 1.00 91.56 346 TYR A O 1
ATOM 2820 N N . PRO A 1 347 ? -2.806 -3.066 -26.492 1.00 86.75 347 PRO A N 1
ATOM 2821 C CA . PRO A 1 347 ? -3.493 -2.410 -25.375 1.00 86.75 347 PRO A CA 1
ATOM 2822 C C . PRO A 1 347 ? -5.001 -2.641 -25.354 1.00 86.75 347 PRO A C 1
ATOM 2824 O O . PRO A 1 347 ? -5.570 -2.829 -24.282 1.00 86.75 347 PRO A O 1
ATOM 2827 N N . GLU A 1 348 ? -5.659 -2.675 -26.516 1.00 90.38 348 GLU A N 1
ATOM 2828 C CA . GLU A 1 348 ? -7.092 -2.961 -26.576 1.00 90.38 348 GLU A CA 1
ATOM 2829 C C . GLU A 1 348 ? -7.407 -4.388 -26.123 1.00 90.38 348 GLU A C 1
ATOM 2831 O O . GLU A 1 348 ? -8.256 -4.565 -25.256 1.00 90.38 348 GLU A O 1
ATOM 2836 N N . GLN A 1 349 ? -6.695 -5.399 -26.628 1.00 90.56 349 GLN A N 1
ATOM 2837 C CA . GLN A 1 349 ? -6.929 -6.799 -26.267 1.00 90.56 349 GLN A CA 1
ATOM 2838 C C . GLN A 1 349 ? -6.733 -7.036 -24.760 1.00 90.56 349 GLN A C 1
ATOM 2840 O O . GLN A 1 349 ? -7.585 -7.647 -24.112 1.00 90.56 349 GLN A O 1
ATOM 2845 N N . GLU A 1 350 ? -5.649 -6.515 -24.179 1.00 88.75 350 GLU A N 1
ATOM 2846 C CA . GLU A 1 350 ? -5.332 -6.727 -22.762 1.00 88.75 350 GLU A CA 1
ATOM 2847 C C . GLU A 1 350 ? -6.222 -5.906 -21.812 1.00 88.75 350 GLU A C 1
ATOM 2849 O O . GLU A 1 350 ? -6.660 -6.427 -20.783 1.00 88.75 350 GLU A O 1
ATOM 2854 N N . LEU A 1 351 ? -6.587 -4.664 -22.158 1.00 88.31 351 LEU A N 1
ATOM 2855 C CA . LEU A 1 351 ? -7.555 -3.892 -21.363 1.00 88.31 351 LEU A CA 1
ATOM 2856 C C . LEU A 1 351 ? -8.984 -4.433 -21.519 1.00 88.31 351 LEU A C 1
ATOM 2858 O O . LEU A 1 351 ? -9.746 -4.426 -20.549 1.00 88.31 351 LEU A O 1
ATOM 2862 N N . GLN A 1 352 ? -9.345 -4.982 -22.684 1.00 87.75 352 GLN A N 1
ATOM 2863 C CA . GLN A 1 352 ? -10.613 -5.687 -22.864 1.00 87.75 352 GLN A CA 1
ATOM 2864 C C . GLN A 1 352 ? -10.690 -6.963 -22.013 1.00 87.75 352 GLN A C 1
ATOM 2866 O O . GLN A 1 352 ? -11.756 -7.202 -21.437 1.00 87.75 352 GLN A O 1
ATOM 2871 N N . LYS A 1 353 ? -9.604 -7.749 -21.894 1.00 86.75 353 LYS A N 1
ATOM 2872 C CA . LYS A 1 353 ? -9.497 -8.900 -20.965 1.00 86.75 353 LYS A CA 1
ATOM 2873 C C . LYS A 1 353 ? -9.648 -8.462 -19.499 1.00 86.75 353 LYS A C 1
ATOM 2875 O O . LYS A 1 353 ? -10.325 -9.135 -18.720 1.00 86.75 353 LYS A O 1
ATOM 2880 N N . LEU A 1 354 ? -9.063 -7.317 -19.136 1.00 87.56 354 LEU A N 1
ATOM 2881 C CA . LEU A 1 354 ? -9.084 -6.785 -17.772 1.00 87.56 354 LEU A CA 1
ATOM 2882 C C . LEU A 1 354 ? -10.463 -6.245 -17.343 1.00 87.56 354 LEU A C 1
ATOM 2884 O O . LEU A 1 354 ? -10.937 -6.578 -16.259 1.00 87.56 354 LEU A O 1
ATOM 2888 N N . LEU A 1 355 ? -11.101 -5.405 -18.164 1.00 82.25 3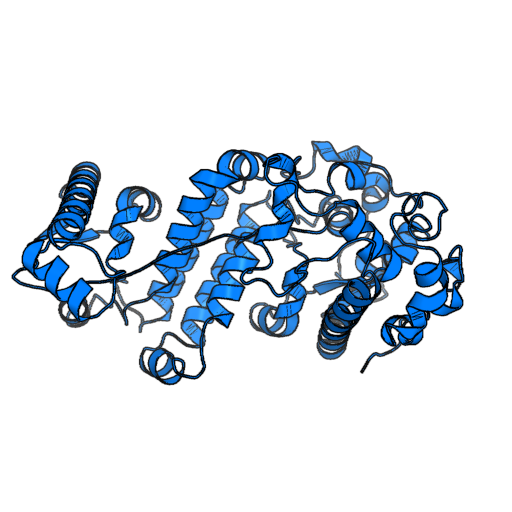55 LEU A N 1
ATOM 2889 C CA . LEU A 1 355 ? -12.293 -4.641 -17.767 1.00 82.25 355 LEU A CA 1
ATOM 2890 C C . LEU A 1 355 ? -13.605 -5.433 -17.884 1.00 82.25 355 LEU A C 1
ATOM 2892 O O . LEU A 1 355 ? -14.345 -5.534 -16.909 1.00 82.25 355 LEU A O 1
ATOM 2896 N N . GLY A 1 356 ? -13.886 -5.948 -19.085 1.00 67.06 356 GLY A N 1
ATOM 2897 C CA . GLY A 1 356 ? -15.238 -5.968 -19.668 1.00 67.06 356 GLY A CA 1
ATOM 2898 C C . GLY A 1 356 ? -16.355 -6.764 -18.960 1.00 67.06 356 GLY A C 1
ATOM 2899 O O . GLY A 1 356 ? -16.125 -7.725 -18.227 1.00 67.06 356 GLY A O 1
ATOM 2900 N N . LYS A 1 357 ? -17.610 -6.432 -19.298 1.00 43.72 357 LYS A N 1
ATOM 2901 C CA . LYS A 1 357 ? -18.812 -7.190 -18.911 1.00 43.72 357 LYS A CA 1
ATOM 2902 C C . LYS A 1 357 ? -19.819 -7.296 -20.061 1.00 43.72 357 LYS A C 1
ATOM 2904 O O . LYS A 1 357 ? -20.693 -6.447 -20.196 1.00 43.72 357 LYS A O 1
ATOM 2909 N N . CYS A 1 358 ? -19.713 -8.348 -20.878 1.00 38.38 358 CYS A N 1
ATOM 2910 C CA . CYS A 1 358 ? -20.801 -8.798 -21.758 1.00 38.38 358 CYS A CA 1
ATOM 2911 C C . CYS A 1 358 ? -20.535 -10.227 -22.271 1.00 38.38 358 CYS A C 1
ATOM 2913 O O . CYS A 1 358 ? -19.514 -10.446 -22.916 1.00 38.38 358 CYS A O 1
ATOM 2915 N N . HIS A 1 359 ? -21.453 -11.164 -21.994 1.00 45.62 359 HIS A N 1
ATOM 2916 C CA . HIS A 1 359 ? -21.530 -12.571 -22.455 1.00 45.62 359 HIS A CA 1
ATOM 2917 C C . HIS A 1 359 ? -20.332 -13.518 -22.212 1.00 45.62 359 HIS A C 1
ATOM 2919 O O . HIS A 1 359 ? -20.546 -14.717 -22.054 1.00 45.62 359 HIS A O 1
ATOM 2925 N N . THR A 1 360 ? -19.107 -13.021 -22.054 1.00 48.19 360 THR A N 1
ATOM 2926 C CA . THR A 1 360 ? -17.976 -13.737 -21.447 1.00 48.19 360 THR A CA 1
ATOM 2927 C C . THR A 1 360 ? -17.570 -13.029 -20.153 1.00 48.19 360 THR A C 1
ATOM 2929 O O . THR A 1 360 ? -17.523 -11.797 -20.090 1.00 48.19 360 THR A O 1
ATOM 2932 N N . LYS A 1 361 ? -17.323 -13.793 -19.079 1.00 52.28 361 LYS A N 1
ATOM 2933 C CA . LYS A 1 361 ? -16.879 -13.233 -17.791 1.00 52.28 361 LYS A CA 1
ATOM 2934 C C . LYS A 1 361 ? -15.453 -12.696 -17.948 1.00 52.28 361 LYS A C 1
ATOM 2936 O O . LYS A 1 361 ? -14.551 -13.480 -18.229 1.00 52.28 361 LYS A O 1
ATOM 2941 N N . ARG A 1 362 ? -15.252 -11.392 -17.748 1.00 70.56 362 ARG A N 1
ATOM 2942 C CA . ARG A 1 362 ? -13.924 -10.752 -17.719 1.00 70.56 362 ARG A CA 1
ATOM 2943 C C . ARG A 1 362 ? -13.657 -10.148 -16.338 1.00 70.56 362 ARG A C 1
ATOM 2945 O O . ARG A 1 362 ? -14.579 -10.037 -15.530 1.00 70.56 362 ARG A O 1
ATOM 2952 N N . PHE A 1 363 ? -12.395 -9.842 -16.036 1.00 86.75 363 PHE A N 1
ATOM 2953 C CA . PHE A 1 363 ? -11.919 -9.839 -14.649 1.00 86.75 363 PHE A CA 1
ATOM 2954 C C . PHE A 1 363 ? -12.591 -8.803 -13.732 1.00 86.75 363 PHE A C 1
ATOM 2956 O O . PHE A 1 363 ? -13.178 -9.185 -12.718 1.00 86.75 363 PHE A O 1
ATOM 2963 N N . LEU A 1 364 ? -12.540 -7.508 -14.060 1.00 86.50 364 LEU A N 1
ATOM 2964 C CA . LEU A 1 364 ? -13.073 -6.453 -13.186 1.00 86.50 364 LEU A CA 1
ATOM 2965 C C . LEU A 1 364 ? -14.607 -6.331 -13.228 1.00 86.50 364 LEU A C 1
ATOM 2967 O O . LEU A 1 364 ? -15.179 -5.774 -12.295 1.00 86.50 364 LEU A O 1
ATOM 2971 N N . GLU A 1 365 ? -15.274 -6.909 -14.233 1.00 87.00 365 GLU A N 1
ATOM 2972 C CA . GLU A 1 365 ? -16.728 -6.832 -14.461 1.00 87.00 365 GLU A CA 1
ATOM 2973 C C . GLU A 1 365 ? -17.284 -5.407 -14.653 1.00 87.00 365 GLU A C 1
ATOM 2975 O O . GLU A 1 365 ? -18.388 -5.073 -14.211 1.00 87.00 365 GLU A O 1
ATOM 2980 N N . VAL A 1 366 ? -16.527 -4.578 -15.359 1.00 85.94 366 VAL A N 1
ATOM 2981 C CA . VAL A 1 366 ? -16.864 -3.201 -15.729 1.00 85.94 366 VAL A CA 1
ATOM 2982 C C . VAL A 1 366 ? -17.228 -3.172 -17.222 1.00 85.94 366 VAL A C 1
ATOM 2984 O O . VAL A 1 366 ? -16.702 -3.987 -17.976 1.00 85.94 366 VAL A O 1
ATOM 2987 N N . PRO A 1 367 ? -18.123 -2.298 -17.714 1.00 88.69 367 PRO A N 1
ATOM 2988 C CA . PRO A 1 367 ? -18.293 -2.089 -19.154 1.00 88.69 367 PRO A CA 1
ATOM 2989 C C . PRO A 1 367 ? -16.967 -1.768 -19.872 1.00 88.69 367 PRO A C 1
ATOM 2991 O O . PRO A 1 367 ? -15.976 -1.395 -19.250 1.00 88.69 367 PRO A O 1
ATOM 2994 N N . TRP A 1 368 ? -16.939 -1.936 -21.194 1.00 88.69 368 TRP A N 1
ATOM 2995 C CA . TRP A 1 368 ? -15.824 -1.456 -22.014 1.00 88.69 368 TRP A CA 1
ATOM 2996 C C . TRP A 1 368 ? -16.084 -0.010 -22.434 1.00 88.69 368 TRP A C 1
ATOM 2998 O O . TRP A 1 368 ? -17.143 0.276 -22.991 1.00 88.69 368 TRP A O 1
ATOM 3008 N N . ASP A 1 369 ? -15.104 0.864 -22.219 1.00 88.62 369 ASP A N 1
ATOM 3009 C CA . ASP A 1 369 ? -15.084 2.230 -22.740 1.00 88.62 369 ASP A CA 1
ATOM 3010 C C . ASP A 1 369 ? -13.727 2.473 -23.432 1.00 88.62 369 ASP A C 1
ATOM 3012 O O . ASP A 1 369 ? -12.686 2.325 -22.784 1.00 88.62 369 ASP A O 1
ATOM 3016 N N . PRO A 1 370 ? -13.690 2.837 -24.731 1.00 89.94 370 PRO A N 1
ATOM 3017 C CA . PRO A 1 370 ? -12.445 3.059 -25.468 1.00 89.94 370 PRO A CA 1
ATOM 3018 C C . PRO A 1 370 ? -11.629 4.274 -24.989 1.00 89.94 370 PRO A C 1
ATOM 3020 O O . PRO A 1 370 ? -10.507 4.467 -25.470 1.00 89.94 370 PRO A O 1
ATOM 3023 N N . ILE A 1 371 ? -12.131 5.089 -24.050 1.00 89.94 371 ILE A N 1
ATOM 3024 C CA . ILE A 1 371 ? -11.360 6.175 -23.422 1.00 89.94 371 ILE A CA 1
ATOM 3025 C C . ILE A 1 371 ? -10.064 5.680 -22.762 1.00 89.94 371 ILE A C 1
ATOM 3027 O O . ILE A 1 371 ? -9.066 6.401 -22.760 1.00 89.94 371 ILE A O 1
ATOM 3031 N N . VAL A 1 372 ? -10.029 4.421 -22.301 1.00 87.56 372 VAL A N 1
ATOM 3032 C CA . VAL A 1 372 ? -8.849 3.820 -21.648 1.00 87.56 372 VAL A CA 1
ATOM 3033 C C . VAL A 1 372 ? -7.640 3.668 -22.575 1.00 87.56 372 VAL A C 1
ATOM 3035 O O . VAL A 1 372 ? -6.513 3.528 -22.111 1.00 87.56 372 VAL A O 1
ATOM 3038 N N . LEU A 1 373 ? -7.855 3.753 -23.892 1.00 88.00 373 LEU A N 1
ATOM 3039 C CA . LEU A 1 373 ? -6.805 3.770 -24.918 1.00 88.00 373 LEU A CA 1
ATOM 3040 C C . LEU A 1 373 ? -6.293 5.187 -25.234 1.00 88.00 373 LEU A C 1
ATOM 3042 O O . LEU A 1 373 ? -5.379 5.341 -26.044 1.00 88.00 373 LEU A O 1
ATOM 3046 N N . LYS A 1 374 ? -6.907 6.214 -24.631 1.00 87.69 374 LYS A N 1
ATOM 3047 C CA . LYS A 1 374 ? -6.695 7.647 -24.892 1.00 87.69 374 LYS A CA 1
ATOM 3048 C C . LYS A 1 374 ? -6.521 8.450 -23.596 1.00 87.69 374 LYS A C 1
ATOM 3050 O O . LYS A 1 374 ? -6.806 9.648 -23.569 1.00 87.69 374 LYS A O 1
ATOM 3055 N N . HIS A 1 375 ? -6.071 7.802 -22.520 1.00 80.69 375 HIS A N 1
ATOM 3056 C CA . HIS A 1 375 ? -5.877 8.391 -21.187 1.00 80.69 375 HIS A CA 1
ATOM 3057 C C . HIS A 1 375 ? -5.134 9.744 -21.188 1.00 80.69 375 HIS A C 1
ATOM 3059 O O . HIS A 1 375 ? -5.458 10.637 -20.406 1.00 80.69 375 HIS A O 1
ATOM 3065 N N . GLU A 1 376 ? -4.194 9.934 -22.119 1.00 83.94 376 GLU A N 1
ATOM 3066 C CA . GLU A 1 376 ? -3.413 11.154 -22.303 1.00 83.94 376 GLU A CA 1
ATOM 3067 C C . GLU A 1 376 ? -4.267 12.376 -22.686 1.00 83.94 376 GLU A C 1
ATOM 3069 O O . GLU A 1 376 ? -3.869 13.512 -22.435 1.00 83.94 376 GLU A O 1
ATOM 3074 N N . THR A 1 377 ? -5.453 12.154 -23.262 1.00 86.81 377 THR A N 1
ATOM 3075 C CA . THR A 1 377 ? -6.372 13.219 -23.700 1.00 86.81 377 THR A CA 1
ATOM 3076 C C . THR A 1 377 ? -7.206 13.810 -22.562 1.00 86.81 377 THR A C 1
ATOM 3078 O O . THR A 1 377 ? -7.734 14.910 -22.715 1.00 86.81 377 THR A O 1
ATOM 3081 N N . ILE A 1 378 ? -7.302 13.122 -21.415 1.00 79.06 378 ILE A N 1
ATOM 3082 C CA . ILE A 1 378 ? -8.140 13.538 -20.276 1.00 79.06 378 ILE A CA 1
ATOM 3083 C C . ILE A 1 378 ? -7.371 13.709 -18.961 1.00 79.06 378 ILE A C 1
ATOM 3085 O O . ILE A 1 378 ? -7.992 13.821 -17.910 1.00 79.06 378 ILE A O 1
ATOM 3089 N N . LEU A 1 379 ? -6.035 13.794 -18.995 1.00 71.00 379 LEU A N 1
ATOM 3090 C CA . LEU A 1 379 ? -5.181 13.951 -17.802 1.00 71.00 379 LEU A CA 1
ATOM 3091 C C . LEU A 1 379 ? -5.600 15.118 -16.889 1.00 71.00 379 LEU A C 1
ATOM 3093 O O . LEU A 1 379 ? -5.505 15.002 -15.672 1.00 71.00 379 LEU A O 1
ATOM 3097 N N . ASN A 1 380 ? -6.101 16.214 -17.467 1.00 71.19 380 ASN A N 1
ATOM 3098 C CA . ASN A 1 380 ? -6.593 17.387 -16.729 1.00 71.19 380 ASN A CA 1
ATOM 3099 C C . ASN A 1 380 ? -7.922 17.136 -15.988 1.00 71.19 380 ASN A C 1
ATOM 3101 O O . ASN A 1 380 ? -8.282 17.916 -15.111 1.00 71.19 380 ASN A O 1
ATOM 3105 N N . ASN A 1 381 ? -8.638 16.066 -16.343 1.00 70.31 381 ASN A N 1
ATOM 3106 C CA . ASN A 1 381 ? -9.913 15.656 -15.755 1.00 70.31 381 ASN A CA 1
ATOM 3107 C C . ASN A 1 381 ? -9.745 14.490 -14.760 1.00 70.31 381 ASN A C 1
ATOM 3109 O O . ASN A 1 381 ? -10.715 14.115 -14.106 1.00 70.31 381 ASN A O 1
ATOM 3113 N N . LEU A 1 382 ? -8.550 13.890 -14.656 1.00 71.00 382 LEU A N 1
ATOM 3114 C CA . LEU A 1 382 ? -8.279 12.799 -13.717 1.00 71.00 382 LEU A CA 1
ATOM 3115 C C . LEU A 1 382 ? -8.043 13.352 -12.306 1.00 71.00 382 LEU A C 1
ATOM 3117 O O . LEU A 1 382 ? -7.238 14.267 -12.113 1.00 71.00 382 LEU A O 1
ATOM 3121 N N . SER A 1 383 ? -8.704 12.762 -11.308 1.00 62.28 383 SER A N 1
ATOM 3122 C CA . SER A 1 383 ? -8.619 13.194 -9.910 1.00 62.28 383 SER A CA 1
ATOM 3123 C C . SER A 1 383 ? -7.179 13.148 -9.375 1.00 62.28 383 SER A C 1
ATOM 3125 O O . SER A 1 383 ? -6.621 12.086 -9.098 1.00 62.28 383 SER A O 1
ATOM 3127 N N . TYR A 1 384 ? -6.601 14.332 -9.160 1.00 65.81 384 TYR A N 1
ATOM 3128 C CA . TYR A 1 384 ? -5.415 14.556 -8.322 1.00 65.81 384 TYR A CA 1
ATOM 3129 C C . TYR A 1 384 ? -4.141 13.794 -8.747 1.00 65.81 384 TYR A C 1
ATOM 3131 O O . TYR A 1 384 ? -3.429 13.214 -7.920 1.00 65.81 384 TYR A O 1
ATOM 3139 N N . LEU A 1 385 ? -3.815 13.826 -10.047 1.00 65.12 385 LEU A N 1
ATOM 3140 C CA . LEU A 1 385 ? -2.520 13.359 -10.561 1.00 65.12 385 LEU A CA 1
ATOM 3141 C C . LEU A 1 385 ? -1.350 14.067 -9.855 1.00 65.12 385 LEU A C 1
ATOM 3143 O O . LEU A 1 385 ? -1.167 15.277 -9.976 1.00 65.12 385 LEU A O 1
ATOM 3147 N N . ASN A 1 386 ? -0.506 13.304 -9.158 1.00 62.38 386 ASN A N 1
ATOM 3148 C CA . ASN A 1 386 ? 0.623 13.866 -8.426 1.00 62.38 386 ASN A CA 1
ATOM 3149 C C . ASN A 1 386 ? 1.843 14.110 -9.351 1.00 62.38 386 ASN A C 1
ATOM 3151 O O . ASN A 1 386 ? 2.386 13.152 -9.911 1.00 62.38 386 ASN A O 1
ATOM 3155 N N . PRO A 1 387 ? 2.352 15.350 -9.496 1.00 58.31 387 PRO A N 1
ATOM 3156 C CA . PRO A 1 387 ? 3.470 15.651 -10.399 1.00 58.31 387 PRO A CA 1
ATOM 3157 C C . PRO A 1 387 ? 4.845 15.212 -9.864 1.00 58.31 387 PRO A C 1
ATOM 3159 O O . PRO A 1 387 ? 5.831 15.265 -10.601 1.00 58.31 387 PRO A O 1
ATOM 3162 N N . TYR A 1 388 ? 4.927 14.778 -8.603 1.00 54.88 388 TYR A N 1
ATOM 3163 C CA . TYR A 1 388 ? 6.134 14.231 -7.983 1.00 54.88 388 TYR A CA 1
ATOM 3164 C C . TYR A 1 388 ? 6.157 12.686 -7.948 1.00 54.88 388 TYR A C 1
ATOM 3166 O O . TYR A 1 388 ? 7.142 12.113 -7.476 1.00 54.88 388 TYR A O 1
ATOM 3174 N N . GLU A 1 389 ? 5.105 11.987 -8.394 1.00 59.66 389 GLU A N 1
ATOM 3175 C CA . GLU A 1 389 ? 5.196 10.543 -8.657 1.00 59.66 389 GLU A CA 1
ATOM 3176 C C . GLU A 1 389 ? 6.240 10.302 -9.763 1.00 59.66 389 GLU A C 1
ATOM 3178 O O . GLU A 1 389 ? 6.212 10.934 -10.820 1.00 59.66 389 GLU A O 1
ATOM 3183 N N . ALA A 1 390 ? 7.180 9.379 -9.531 1.00 57.03 390 ALA A N 1
ATOM 3184 C CA . ALA A 1 390 ? 8.345 9.195 -10.406 1.00 57.03 390 ALA A CA 1
ATOM 3185 C C . ALA A 1 390 ? 7.969 8.869 -11.867 1.00 57.03 390 ALA A C 1
ATOM 3187 O O . ALA A 1 390 ? 8.675 9.257 -12.798 1.00 57.03 390 ALA A O 1
ATOM 3188 N N . SER A 1 391 ? 6.832 8.200 -12.074 1.00 59.78 391 SER A N 1
ATOM 3189 C CA . SER A 1 391 ? 6.326 7.821 -13.395 1.00 59.78 391 SER A CA 1
ATOM 3190 C C . SER A 1 391 ? 5.456 8.876 -14.089 1.00 59.78 391 SER A C 1
ATOM 3192 O O . SER A 1 391 ? 5.061 8.637 -15.228 1.00 59.78 391 SER A O 1
ATOM 3194 N N . THR A 1 392 ? 5.141 10.028 -13.481 1.00 59.97 392 THR A N 1
ATOM 3195 C CA . THR A 1 392 ? 4.135 10.955 -14.047 1.00 59.97 392 THR A CA 1
ATOM 3196 C C . THR A 1 392 ? 4.512 11.458 -15.439 1.00 59.97 392 THR A C 1
ATOM 3198 O O . THR A 1 392 ? 3.715 11.373 -16.366 1.00 59.97 392 THR A O 1
ATOM 3201 N N . LYS A 1 393 ? 5.781 11.824 -15.662 1.00 66.75 393 LYS A N 1
ATOM 3202 C CA . LYS A 1 393 ? 6.283 12.217 -16.998 1.00 66.75 393 LYS A CA 1
ATOM 3203 C C . LYS A 1 393 ? 6.232 11.104 -18.062 1.00 66.75 393 LYS A C 1
ATOM 3205 O O . LYS A 1 393 ? 6.430 11.392 -19.242 1.00 66.75 393 LYS A O 1
ATOM 3210 N N . GLN A 1 394 ? 6.030 9.853 -17.647 1.00 62.56 394 GLN A N 1
ATOM 3211 C CA . GLN A 1 394 ? 5.943 8.678 -18.517 1.00 62.56 394 GLN A CA 1
ATOM 3212 C C . GLN A 1 394 ? 4.478 8.342 -18.832 1.00 62.56 394 GLN A C 1
ATOM 3214 O O . GLN A 1 394 ? 4.151 8.182 -20.003 1.00 62.56 394 GLN A O 1
ATOM 3219 N N . PHE A 1 395 ? 3.595 8.296 -17.823 1.00 70.62 395 PHE A N 1
ATOM 3220 C CA . PHE A 1 395 ? 2.165 8.005 -18.024 1.00 70.62 395 PHE A CA 1
ATOM 3221 C C . PHE A 1 395 ? 1.335 9.204 -18.512 1.00 70.62 395 PHE A C 1
ATOM 3223 O O . PHE A 1 395 ? 0.188 9.030 -18.897 1.00 70.62 395 PHE A O 1
ATOM 3230 N N . SER A 1 396 ? 1.888 10.422 -18.537 1.00 74.75 396 SER A N 1
ATOM 3231 C CA . SER A 1 396 ? 1.271 11.555 -19.248 1.00 74.75 396 SER A CA 1
ATOM 3232 C C . SER A 1 396 ? 1.481 11.513 -20.772 1.00 74.75 396 SER A C 1
ATOM 3234 O O . SER A 1 396 ? 1.143 12.472 -21.463 1.00 74.75 396 SER A O 1
ATOM 3236 N N . ARG A 1 397 ? 2.072 10.440 -21.314 1.00 80.38 397 ARG A N 1
ATOM 3237 C CA . ARG A 1 397 ? 2.225 10.207 -22.758 1.00 80.38 397 ARG A CA 1
ATOM 3238 C C . ARG A 1 397 ? 1.262 9.112 -23.205 1.00 80.38 397 ARG A C 1
ATOM 3240 O O . ARG A 1 397 ? 1.029 8.167 -22.459 1.00 80.38 397 ARG A O 1
ATOM 3247 N N . LYS A 1 398 ? 0.800 9.184 -24.457 1.00 85.00 398 LYS A N 1
ATOM 3248 C CA . LYS A 1 398 ? 0.093 8.080 -25.125 1.00 85.00 398 LYS A CA 1
ATOM 3249 C C . LYS A 1 398 ? 0.864 6.760 -24.974 1.00 85.00 398 LYS A C 1
ATOM 3251 O O . LYS A 1 398 ? 2.097 6.766 -24.978 1.00 85.00 398 LYS A O 1
ATOM 3256 N N . ILE A 1 399 ? 0.137 5.642 -24.885 1.00 82.50 399 ILE A N 1
ATOM 3257 C CA . ILE A 1 399 ? 0.700 4.282 -24.853 1.00 82.50 399 ILE A CA 1
ATOM 3258 C C . ILE A 1 399 ? 1.700 4.114 -26.010 1.00 82.50 399 ILE A C 1
ATOM 3260 O O . ILE A 1 399 ? 1.386 4.417 -27.161 1.00 82.50 399 ILE A O 1
ATOM 3264 N N . ASN A 1 400 ? 2.914 3.676 -25.679 1.00 84.69 400 ASN A N 1
ATOM 3265 C CA . ASN A 1 400 ? 4.055 3.582 -26.586 1.00 84.69 400 ASN A CA 1
ATOM 3266 C C . ASN A 1 400 ? 4.952 2.394 -26.211 1.00 84.69 400 ASN A C 1
ATOM 3268 O O . ASN A 1 400 ? 4.942 1.923 -25.071 1.00 84.69 400 ASN A O 1
ATOM 3272 N N . THR A 1 401 ? 5.749 1.937 -27.173 1.00 87.88 401 THR A N 1
ATOM 3273 C CA . THR A 1 401 ? 6.685 0.815 -27.027 1.00 87.88 401 THR A CA 1
ATOM 3274 C C . THR A 1 401 ? 8.106 1.257 -26.656 1.00 87.88 401 THR A C 1
ATOM 3276 O O . THR A 1 401 ? 8.959 0.399 -26.423 1.00 87.88 401 THR A O 1
ATOM 3279 N N . ASP A 1 402 ? 8.362 2.568 -26.508 1.00 83.19 402 ASP A N 1
ATOM 3280 C CA . ASP A 1 402 ? 9.678 3.183 -26.263 1.00 83.19 402 ASP A CA 1
ATOM 3281 C C . ASP A 1 402 ? 10.470 2.556 -25.106 1.00 83.19 402 ASP A C 1
ATOM 3283 O O . ASP A 1 402 ? 11.683 2.748 -25.021 1.00 83.19 402 ASP A O 1
ATOM 3287 N N . SER A 1 403 ? 9.801 1.905 -24.149 1.00 84.44 403 SER A N 1
ATOM 3288 C CA . SER A 1 403 ? 10.423 1.359 -22.938 1.00 84.44 403 SER A CA 1
ATOM 3289 C C . SER A 1 403 ? 10.704 -0.151 -22.985 1.00 84.44 403 SER A C 1
ATOM 3291 O O . SER A 1 403 ? 11.317 -0.665 -22.051 1.00 84.44 403 SER A O 1
ATOM 3293 N N . LEU A 1 404 ? 10.294 -0.855 -24.049 1.00 86.94 404 LEU A N 1
ATOM 3294 C CA . LEU A 1 404 ? 10.441 -2.311 -24.173 1.00 86.94 404 LEU A CA 1
ATOM 3295 C C . LEU A 1 404 ? 11.915 -2.742 -24.238 1.00 86.94 404 LEU A C 1
ATOM 3297 O O . LEU A 1 404 ? 12.418 -3.387 -23.323 1.00 86.94 404 LEU A O 1
ATOM 3301 N N . SER A 1 405 ? 12.624 -2.354 -25.297 1.00 88.62 405 SER A N 1
ATOM 3302 C CA . SER A 1 405 ? 13.989 -2.814 -25.594 1.00 88.62 405 SER A CA 1
ATOM 3303 C C . SER A 1 405 ? 15.105 -1.969 -24.960 1.00 88.62 405 SER A C 1
ATOM 3305 O O . SER A 1 405 ? 16.280 -2.291 -25.122 1.00 88.62 405 SER A O 1
ATOM 3307 N N . LYS A 1 406 ? 14.779 -0.919 -24.188 1.00 86.62 406 LYS A N 1
ATOM 3308 C CA . LYS A 1 406 ? 15.760 0.012 -23.576 1.00 86.62 406 LYS A CA 1
ATOM 3309 C C . LYS A 1 406 ? 16.748 -0.618 -22.582 1.00 86.62 406 LYS A C 1
ATOM 3311 O O . LYS A 1 406 ? 17.765 -0.010 -22.264 1.00 86.62 406 LYS A O 1
ATOM 3316 N N . TRP A 1 407 ? 16.477 -1.816 -22.070 1.00 89.12 407 TRP A N 1
ATOM 3317 C CA . TRP A 1 407 ? 17.445 -2.550 -21.243 1.00 89.12 407 TRP A CA 1
ATOM 3318 C C . TRP A 1 407 ? 18.505 -3.290 -22.083 1.00 89.12 407 TRP A C 1
ATOM 3320 O O . TRP A 1 407 ? 19.576 -3.618 -21.581 1.00 89.12 407 TRP A O 1
ATOM 3330 N N . ALA A 1 408 ? 18.207 -3.539 -23.363 1.00 91.69 408 ALA A N 1
ATOM 3331 C CA . ALA A 1 408 ? 19.043 -4.280 -24.303 1.00 91.69 408 ALA A CA 1
ATOM 3332 C 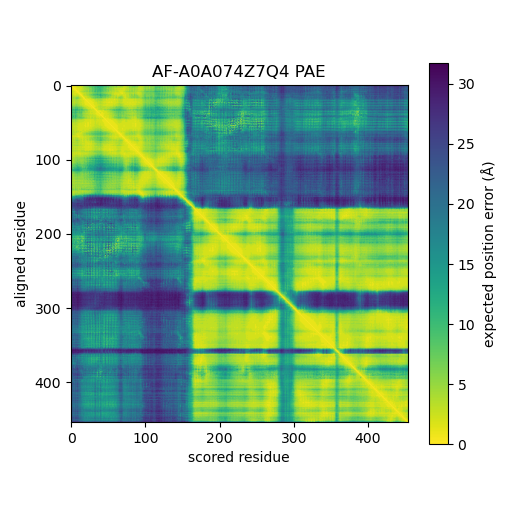C . ALA A 1 408 ? 19.837 -3.374 -25.265 1.00 91.69 408 ALA A C 1
ATOM 3334 O O . ALA A 1 408 ? 20.666 -3.874 -26.020 1.00 91.69 408 ALA A O 1
ATOM 3335 N N . SER A 1 409 ? 19.602 -2.056 -25.263 1.00 90.75 409 SER A N 1
ATOM 3336 C CA . SER A 1 409 ? 20.343 -1.110 -26.105 1.00 90.75 409 SER A CA 1
ATOM 3337 C C . SER A 1 409 ? 21.789 -0.903 -25.628 1.00 90.75 409 SER A C 1
ATOM 3339 O O . SER A 1 409 ? 22.146 -1.192 -24.481 1.00 90.75 409 SER A O 1
ATOM 3341 N N . SER A 1 410 ? 22.624 -0.349 -26.509 1.00 86.44 410 SER A N 1
ATOM 3342 C CA . SER A 1 410 ? 23.974 0.139 -26.189 1.00 86.44 410 SER A CA 1
ATOM 3343 C C . SER A 1 410 ? 23.969 1.291 -25.175 1.00 86.44 410 SER A C 1
ATOM 3345 O O . SER A 1 410 ? 24.897 1.418 -24.390 1.00 86.44 410 SER A O 1
ATOM 3347 N N . GLU A 1 411 ? 22.903 2.095 -25.148 1.00 86.31 411 GLU A N 1
ATOM 3348 C CA . GLU A 1 411 ? 22.697 3.191 -24.185 1.00 86.31 411 GLU A CA 1
ATOM 3349 C C . GLU A 1 411 ? 22.266 2.713 -22.785 1.00 86.31 411 GLU A C 1
ATOM 3351 O O . GLU A 1 411 ? 22.049 3.529 -21.890 1.00 86.31 411 GLU A O 1
ATOM 3356 N N . SER A 1 412 ? 22.067 1.407 -22.583 1.00 87.12 412 SER A N 1
ATOM 3357 C CA . SER A 1 412 ? 21.523 0.900 -21.326 1.00 87.12 412 SER A CA 1
ATOM 3358 C C . SER A 1 412 ? 22.533 0.919 -20.181 1.00 87.12 412 SER A C 1
ATOM 3360 O O . SER A 1 412 ? 23.686 0.533 -20.348 1.00 87.12 412 SER A O 1
ATOM 3362 N N . ILE A 1 413 ? 22.053 1.238 -18.975 1.00 83.31 413 ILE A N 1
ATOM 3363 C CA . ILE A 1 413 ? 22.819 1.159 -17.721 1.00 83.31 413 ILE A CA 1
ATOM 3364 C C . ILE A 1 413 ? 23.220 -0.280 -17.330 1.00 83.31 413 ILE A C 1
ATOM 3366 O O . ILE A 1 413 ? 24.005 -0.475 -16.403 1.00 83.31 413 ILE A O 1
ATOM 3370 N N . LEU A 1 414 ? 22.673 -1.300 -18.001 1.00 85.62 414 LEU A N 1
ATOM 3371 C CA . LEU A 1 414 ? 23.095 -2.690 -17.828 1.00 85.62 414 LEU A CA 1
ATOM 3372 C C . LEU A 1 414 ? 24.363 -2.985 -18.654 1.00 85.62 414 LEU A C 1
ATOM 3374 O O . LEU A 1 414 ? 24.392 -2.656 -19.842 1.00 85.62 414 LEU A O 1
ATOM 3378 N N . PRO A 1 415 ? 25.376 -3.664 -18.087 1.00 90.50 415 PRO A N 1
ATOM 3379 C CA . PRO A 1 415 ? 26.553 -4.098 -18.833 1.00 90.50 415 PRO A CA 1
ATOM 3380 C C . PRO A 1 415 ? 26.237 -5.300 -19.738 1.00 90.50 415 PRO A C 1
ATOM 3382 O O . PRO A 1 415 ? 25.375 -6.124 -19.425 1.00 90.50 415 PRO A O 1
ATOM 3385 N N . ASP A 1 416 ? 26.959 -5.438 -20.851 1.00 90.88 416 ASP A N 1
ATOM 3386 C CA . ASP A 1 416 ? 26.614 -6.413 -21.898 1.00 90.88 416 ASP A CA 1
ATOM 3387 C C . ASP A 1 416 ? 26.784 -7.879 -21.470 1.00 90.88 416 ASP A C 1
ATOM 3389 O O . ASP A 1 416 ? 25.978 -8.721 -21.867 1.00 90.88 416 ASP A O 1
ATOM 3393 N N . TRP A 1 417 ? 27.741 -8.182 -20.579 1.00 90.50 417 TRP A N 1
ATOM 3394 C CA . TRP A 1 417 ? 27.858 -9.517 -19.969 1.00 90.50 417 TRP A CA 1
ATOM 3395 C C . TRP A 1 417 ? 26.553 -9.923 -19.274 1.00 90.50 417 TRP A C 1
ATOM 3397 O O . TRP A 1 417 ? 26.085 -11.048 -19.425 1.00 90.50 417 TRP A O 1
ATOM 3407 N N . PHE A 1 418 ? 25.905 -8.978 -18.587 1.00 92.38 418 PHE A N 1
ATOM 3408 C CA . PHE A 1 418 ? 24.651 -9.226 -17.892 1.00 92.38 418 PHE A CA 1
ATOM 3409 C C . PHE A 1 418 ? 23.468 -9.320 -18.863 1.00 92.38 418 PHE A C 1
ATOM 3411 O O . PHE A 1 418 ? 22.582 -10.141 -18.647 1.00 92.38 418 PHE A O 1
ATOM 3418 N N . LYS A 1 419 ? 23.451 -8.545 -19.959 1.00 90.75 419 LYS A N 1
ATOM 3419 C CA . LYS A 1 419 ? 22.419 -8.686 -21.008 1.00 90.75 419 LYS A CA 1
ATOM 3420 C C . LYS A 1 419 ? 22.414 -10.100 -21.600 1.00 90.75 419 LYS A C 1
ATOM 3422 O O . LYS A 1 419 ? 21.336 -10.631 -21.853 1.00 90.75 419 LYS A O 1
ATOM 3427 N N . ALA A 1 420 ? 23.593 -10.703 -21.771 1.00 86.19 420 ALA A N 1
ATOM 3428 C CA . ALA A 1 420 ? 23.750 -12.076 -22.248 1.00 86.19 420 ALA A CA 1
ATOM 3429 C C . ALA A 1 420 ? 23.422 -13.140 -21.177 1.00 86.19 420 ALA A C 1
ATOM 3431 O O . ALA A 1 420 ? 22.762 -14.124 -21.489 1.00 86.19 420 ALA A O 1
ATOM 3432 N N . GLN A 1 421 ? 23.853 -12.937 -19.925 1.00 89.75 421 GLN A N 1
ATOM 3433 C CA . GLN A 1 421 ? 23.824 -13.957 -18.858 1.00 89.75 421 GLN A CA 1
ATOM 3434 C C . GLN A 1 421 ? 22.674 -13.799 -17.845 1.00 89.75 421 GLN A C 1
ATOM 3436 O O . GLN A 1 421 ? 22.595 -14.542 -16.873 1.00 89.75 421 GLN A O 1
ATOM 3441 N N . ALA A 1 422 ? 21.757 -12.839 -18.023 1.00 90.50 422 ALA A N 1
ATOM 3442 C CA . ALA A 1 422 ? 20.679 -12.569 -17.058 1.00 90.50 422 ALA A CA 1
ATOM 3443 C C . ALA A 1 422 ? 19.844 -13.812 -16.685 1.00 90.50 422 ALA A C 1
ATOM 3445 O O . ALA A 1 422 ? 19.397 -13.929 -15.545 1.00 90.50 422 ALA A O 1
ATOM 3446 N N . VAL A 1 423 ? 19.650 -14.739 -17.627 1.00 88.31 423 VAL A N 1
ATOM 3447 C CA . VAL A 1 423 ? 18.894 -15.987 -17.419 1.00 88.31 423 VAL A CA 1
ATOM 3448 C C . VAL A 1 423 ? 19.567 -16.927 -16.411 1.00 88.31 423 VAL A C 1
ATOM 3450 O O . VAL A 1 423 ? 18.873 -17.554 -15.615 1.00 88.31 423 VAL A O 1
ATOM 3453 N N . ASP A 1 424 ? 20.901 -16.925 -16.337 1.00 90.75 424 ASP A N 1
ATOM 3454 C CA . ASP A 1 424 ? 21.684 -17.748 -15.403 1.00 90.75 424 ASP A CA 1
ATOM 3455 C C . ASP A 1 424 ? 21.491 -17.312 -13.934 1.00 90.75 424 ASP A C 1
ATOM 3457 O O . ASP A 1 424 ? 21.806 -18.049 -12.999 1.00 90.75 424 ASP A O 1
ATOM 3461 N N . TYR A 1 425 ? 20.952 -16.104 -13.718 1.00 91.12 425 TYR A N 1
ATOM 3462 C CA . TYR A 1 425 ? 20.729 -15.504 -12.400 1.00 91.12 425 TYR A CA 1
ATOM 3463 C C . TYR A 1 425 ? 19.252 -15.471 -11.962 1.00 91.12 425 TYR A C 1
ATOM 3465 O O . TYR A 1 425 ? 18.967 -14.978 -10.867 1.00 91.12 425 TYR A O 1
ATOM 3473 N N . SER A 1 426 ? 18.312 -15.968 -12.778 1.00 93.06 426 SER A N 1
ATOM 3474 C CA . SER A 1 426 ? 16.880 -16.028 -12.442 1.00 93.06 426 SER A CA 1
ATOM 3475 C C . SER A 1 426 ? 16.161 -17.132 -13.213 1.00 93.06 426 SER A C 1
ATOM 3477 O O . SER A 1 426 ? 15.894 -16.996 -14.408 1.00 93.06 426 SER A O 1
ATOM 3479 N N . SER A 1 427 ? 15.749 -18.189 -12.506 1.00 94.12 427 SER A N 1
ATOM 3480 C CA . SER A 1 427 ? 14.902 -19.223 -13.104 1.00 94.12 427 SER A CA 1
ATOM 3481 C C . SER A 1 427 ? 13.515 -18.676 -13.459 1.00 94.12 427 SER A C 1
ATOM 3483 O O . SER A 1 427 ? 12.934 -19.118 -14.445 1.00 94.12 427 SER A O 1
ATOM 3485 N N . LEU A 1 428 ? 13.022 -17.643 -12.756 1.00 94.56 428 LEU A N 1
ATOM 3486 C CA . LEU A 1 428 ? 11.739 -17.012 -13.077 1.00 94.56 428 LEU A CA 1
ATOM 3487 C C . LEU A 1 428 ? 11.727 -16.352 -14.467 1.00 94.56 428 LEU A C 1
ATOM 3489 O O . LEU A 1 428 ? 10.670 -16.301 -15.090 1.00 94.56 428 LEU A O 1
ATOM 3493 N N . LEU A 1 429 ? 12.867 -15.878 -14.995 1.00 93.88 429 LEU A N 1
ATOM 3494 C CA . LEU A 1 429 ? 12.923 -15.412 -16.390 1.00 93.88 429 LEU A CA 1
ATOM 3495 C C . LEU A 1 429 ? 12.654 -16.553 -17.383 1.00 93.88 429 LEU A C 1
ATOM 3497 O O . LEU A 1 429 ? 11.935 -16.338 -18.353 1.00 93.88 429 LEU A O 1
ATOM 3501 N N . HIS A 1 430 ? 13.195 -17.747 -17.134 1.00 92.94 430 HIS A N 1
ATOM 3502 C CA . HIS A 1 430 ? 12.989 -18.932 -17.974 1.00 92.94 430 HIS A CA 1
ATOM 3503 C C . HIS A 1 430 ? 11.579 -19.525 -17.792 1.00 92.94 430 HIS A C 1
ATOM 3505 O O . HIS A 1 430 ? 10.888 -19.800 -18.768 1.00 92.94 430 HIS A O 1
ATOM 3511 N N . GLU A 1 431 ? 11.094 -19.628 -16.551 1.00 94.69 431 GLU A N 1
ATOM 3512 C CA . GLU A 1 431 ? 9.738 -20.106 -16.228 1.00 94.69 431 GLU A CA 1
ATOM 3513 C C . GLU A 1 431 ? 8.621 -19.196 -16.774 1.00 94.69 431 GLU A C 1
ATOM 3515 O O . GLU A 1 431 ? 7.495 -19.650 -16.952 1.00 94.69 431 GLU A O 1
ATOM 3520 N N . LEU A 1 432 ? 8.920 -17.921 -17.053 1.00 94.44 432 LEU A N 1
ATOM 3521 C CA . LEU A 1 432 ? 8.020 -16.963 -17.713 1.00 94.44 432 LEU A CA 1
ATOM 3522 C C . LEU A 1 432 ? 8.333 -16.758 -19.210 1.00 94.44 432 LEU A C 1
ATOM 3524 O O . LEU A 1 432 ? 7.727 -15.899 -19.850 1.00 94.44 432 LEU A O 1
ATOM 3528 N N . GLU A 1 433 ? 9.267 -17.534 -19.764 1.00 94.56 433 GLU A N 1
ATOM 3529 C CA . GLU A 1 433 ? 9.701 -17.519 -21.170 1.00 94.56 433 GLU A CA 1
ATOM 3530 C C . GLU A 1 433 ? 10.309 -16.186 -21.668 1.00 94.56 433 GLU A C 1
ATOM 3532 O O . GLU A 1 433 ? 10.399 -15.925 -22.872 1.00 94.56 433 GLU A O 1
ATOM 3537 N N . TYR A 1 434 ? 10.784 -15.337 -20.748 1.00 93.69 434 TYR A N 1
ATOM 3538 C CA . TYR A 1 434 ? 11.530 -14.110 -21.057 1.00 93.69 434 TYR A CA 1
ATOM 3539 C C . TYR A 1 434 ? 12.954 -14.390 -21.583 1.00 93.69 434 TYR A C 1
ATOM 3541 O O . TYR A 1 434 ? 13.632 -13.473 -22.044 1.00 93.69 434 TYR A O 1
ATOM 3549 N N . ASP A 1 435 ? 13.436 -15.628 -21.562 1.00 88.69 435 ASP A N 1
ATOM 3550 C CA . ASP A 1 435 ? 14.639 -16.052 -22.285 1.00 88.69 435 ASP A CA 1
ATOM 3551 C C . ASP A 1 435 ? 14.393 -16.135 -23.807 1.00 88.69 435 ASP A C 1
ATOM 3553 O O . ASP A 1 435 ? 15.180 -15.600 -24.593 1.00 88.69 435 ASP A O 1
ATOM 3557 N N . LYS A 1 436 ? 13.251 -16.699 -24.229 1.00 90.75 436 LYS A N 1
ATOM 3558 C CA . LYS A 1 436 ? 12.911 -16.975 -25.643 1.00 90.75 436 LYS A CA 1
ATOM 3559 C C . LYS A 1 436 ? 12.739 -15.732 -26.528 1.00 90.75 436 LYS A C 1
ATOM 3561 O O . LYS A 1 436 ? 12.736 -15.849 -27.754 1.00 90.75 436 LYS A O 1
ATOM 3566 N N . VAL A 1 437 ? 12.591 -14.543 -25.939 1.00 91.62 437 VAL A N 1
ATOM 3567 C CA . VAL A 1 437 ? 12.419 -13.278 -26.686 1.00 91.62 437 VAL A CA 1
ATOM 3568 C C . VAL A 1 437 ? 13.719 -12.772 -27.327 1.00 91.62 437 VAL A C 1
ATOM 3570 O O . VAL A 1 437 ? 13.652 -11.992 -28.275 1.00 91.62 437 VAL A O 1
ATOM 3573 N N . GLY A 1 438 ? 14.886 -13.220 -26.846 1.00 89.00 438 GLY A N 1
ATOM 3574 C CA . GLY A 1 438 ? 16.203 -12.827 -27.360 1.00 89.00 438 GLY A CA 1
ATOM 3575 C C . GLY A 1 438 ? 16.716 -11.455 -26.894 1.00 89.00 438 GLY A C 1
ATOM 3576 O O . GLY A 1 438 ? 16.148 -10.810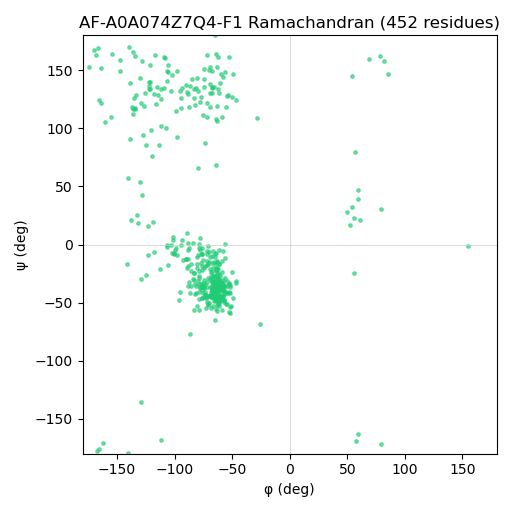 -26.009 1.00 89.00 438 GLY A O 1
ATOM 3577 N N . VAL A 1 439 ? 17.833 -11.022 -27.491 1.00 88.50 439 VAL A N 1
ATOM 3578 C CA . VAL A 1 439 ? 18.492 -9.726 -27.247 1.00 88.50 439 VAL A CA 1
ATOM 3579 C C . VAL A 1 439 ? 18.898 -9.129 -28.608 1.00 88.50 439 VAL A C 1
ATOM 3581 O O . VAL A 1 439 ? 19.767 -9.704 -29.260 1.00 88.50 439 VAL A O 1
ATOM 3584 N N . PRO A 1 440 ? 18.301 -8.010 -29.071 1.00 88.81 440 PRO A N 1
ATOM 3585 C CA . PRO A 1 440 ? 17.191 -7.277 -28.458 1.00 88.81 440 PRO A CA 1
ATOM 3586 C C . PRO A 1 440 ? 15.898 -8.116 -28.368 1.00 88.81 440 PRO A C 1
ATOM 3588 O O . PRO A 1 440 ? 15.698 -9.017 -29.182 1.00 88.81 440 PRO A O 1
ATOM 3591 N N . PRO A 1 441 ? 15.015 -7.828 -27.394 1.00 92.88 441 PRO A N 1
ATOM 3592 C CA . PRO A 1 441 ? 13.841 -8.652 -27.124 1.00 92.88 441 PRO A CA 1
ATOM 3593 C C . PRO A 1 441 ? 12.703 -8.433 -28.125 1.00 92.88 441 PRO A C 1
ATOM 3595 O O . PRO A 1 441 ? 12.195 -7.321 -28.282 1.00 92.88 441 PRO A O 1
ATOM 3598 N N . ASP A 1 442 ? 12.228 -9.528 -28.711 1.00 94.44 442 ASP A N 1
ATOM 3599 C CA . ASP A 1 442 ? 10.951 -9.602 -29.416 1.00 94.44 442 ASP A CA 1
ATOM 3600 C C . ASP A 1 442 ? 9.869 -10.195 -28.500 1.00 94.44 442 ASP A C 1
ATOM 3602 O O . ASP A 1 442 ? 9.670 -11.409 -28.412 1.00 94.44 442 ASP A O 1
ATOM 3606 N N . TYR A 1 443 ? 9.151 -9.307 -27.814 1.00 94.31 443 TYR A N 1
ATOM 3607 C CA . TYR A 1 443 ? 8.092 -9.675 -26.876 1.00 94.31 443 TYR A CA 1
ATOM 3608 C C . TYR A 1 443 ? 6.808 -10.211 -27.526 1.00 94.31 443 TYR A C 1
ATOM 3610 O O . TYR A 1 443 ? 5.931 -10.676 -26.796 1.00 94.31 443 TYR A O 1
ATOM 3618 N N . SER A 1 444 ? 6.688 -10.210 -28.862 1.00 91.19 444 SER A N 1
ATOM 3619 C CA . SER A 1 444 ? 5.568 -10.890 -29.537 1.00 91.19 444 SER A CA 1
ATOM 3620 C C . SER A 1 444 ? 5.628 -12.416 -29.366 1.00 91.19 444 SER A C 1
ATOM 3622 O O . SER A 1 444 ? 4.601 -13.084 -29.449 1.00 91.19 444 SER A O 1
ATOM 3624 N N . LYS A 1 445 ? 6.815 -12.957 -29.044 1.00 92.94 445 LYS A N 1
ATOM 3625 C CA . LYS A 1 445 ? 7.057 -14.383 -28.780 1.00 92.94 445 LYS A CA 1
ATOM 3626 C C . LYS A 1 445 ? 6.577 -14.881 -27.407 1.00 92.94 445 LYS A C 1
ATOM 3628 O O . LYS A 1 445 ? 6.646 -16.082 -27.165 1.00 92.94 445 LYS A O 1
ATOM 3633 N N . LEU A 1 446 ? 6.134 -14.005 -26.496 1.00 93.06 446 LEU A N 1
ATOM 3634 C CA . LEU A 1 446 ? 5.689 -14.427 -25.159 1.00 93.06 446 LEU A CA 1
ATOM 3635 C C . LEU A 1 446 ? 4.387 -15.256 -25.239 1.00 93.06 446 LEU A C 1
ATOM 3637 O O . LEU A 1 446 ? 3.439 -14.814 -25.895 1.00 93.06 446 LEU A O 1
ATOM 3641 N N . PRO A 1 447 ? 4.278 -16.398 -24.530 1.00 89.81 447 PRO A N 1
ATOM 3642 C CA . PRO A 1 447 ? 3.120 -17.296 -24.616 1.00 89.81 447 PRO A CA 1
ATOM 3643 C C . PRO A 1 447 ? 1.831 -16.575 -24.201 1.00 89.81 447 PRO A C 1
ATOM 3645 O O . PRO A 1 447 ? 1.851 -15.807 -23.237 1.00 89.81 447 PRO A O 1
ATOM 3648 N N . GLU A 1 448 ? 0.700 -16.782 -24.898 1.00 83.31 448 GLU A N 1
ATOM 3649 C CA . GLU A 1 448 ? -0.524 -15.996 -24.633 1.00 83.31 448 GLU A CA 1
ATOM 3650 C C . GLU A 1 448 ? -0.996 -16.136 -23.176 1.00 83.31 448 GLU A C 1
ATOM 3652 O O . GLU A 1 448 ? -1.281 -15.124 -22.527 1.00 83.31 448 GLU A O 1
ATOM 3657 N N . VAL A 1 449 ? -0.999 -17.361 -22.651 1.00 83.62 449 VAL A N 1
ATOM 3658 C CA . VAL A 1 449 ? -1.272 -17.671 -21.243 1.00 83.62 449 VAL A CA 1
ATOM 3659 C C . VAL A 1 449 ? 0.054 -17.742 -20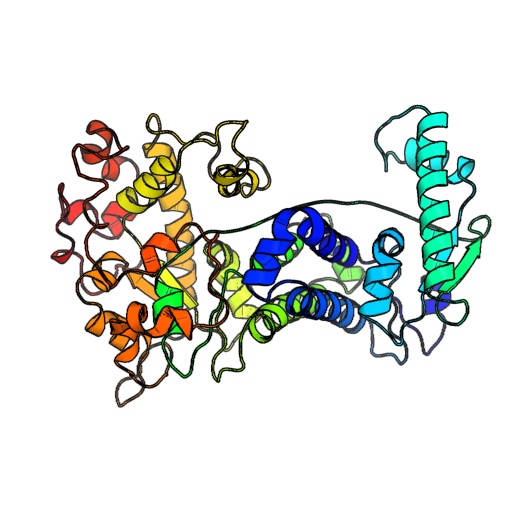.482 1.00 83.62 449 VAL A C 1
ATOM 3661 O O . VAL A 1 449 ? 1.004 -18.361 -20.953 1.00 83.62 449 VAL A O 1
ATOM 3664 N N . LEU A 1 450 ? 0.125 -17.113 -19.305 1.00 85.31 450 LEU A N 1
ATOM 3665 C CA . LEU A 1 450 ? 1.301 -17.215 -18.437 1.00 85.31 450 LEU A CA 1
ATOM 3666 C C . LEU A 1 450 ? 1.425 -18.631 -17.844 1.00 85.31 450 LEU A C 1
ATOM 3668 O O . LEU A 1 450 ? 0.415 -19.169 -17.382 1.00 85.31 450 LEU A O 1
ATOM 3672 N N . PRO A 1 451 ? 2.639 -19.207 -17.780 1.00 88.12 451 PRO A N 1
ATOM 3673 C CA . PRO A 1 451 ? 2.885 -20.444 -17.049 1.00 88.12 451 PRO A CA 1
ATOM 3674 C C . PRO A 1 451 ? 2.465 -20.367 -15.571 1.00 88.12 451 PRO A C 1
ATOM 3676 O O . PRO A 1 451 ? 2.521 -19.316 -14.923 1.00 88.12 451 PRO A O 1
ATOM 3679 N N . HIS A 1 452 ? 2.035 -21.507 -15.030 1.00 89.06 452 HIS A N 1
ATOM 3680 C CA . HIS A 1 452 ? 1.748 -21.662 -13.605 1.00 89.06 452 HIS A CA 1
ATOM 3681 C C . HIS A 1 452 ? 3.072 -21.820 -12.845 1.00 89.06 452 HIS A C 1
ATOM 3683 O O . HIS A 1 452 ? 3.858 -22.717 -13.152 1.00 89.06 452 HIS A O 1
ATOM 3689 N N . ILE A 1 453 ? 3.314 -20.929 -11.885 1.00 90.69 453 ILE A N 1
ATOM 3690 C CA . ILE A 1 453 ? 4.572 -20.811 -11.142 1.00 90.69 453 ILE A CA 1
ATOM 3691 C C . ILE A 1 453 ? 4.443 -21.540 -9.801 1.00 90.69 453 ILE A C 1
ATOM 3693 O O . ILE A 1 453 ? 3.352 -21.627 -9.237 1.00 90.69 453 ILE A O 1
ATOM 3697 N N . ARG A 1 454 ? 5.563 -22.078 -9.312 1.00 73.19 454 ARG A N 1
ATOM 3698 C CA . ARG A 1 454 ? 5.691 -22.793 -8.034 1.00 73.19 454 ARG A CA 1
ATOM 3699 C C . ARG A 1 454 ? 6.850 -22.230 -7.198 1.00 73.19 454 ARG A C 1
ATOM 3701 O O . ARG A 1 454 ? 7.660 -21.442 -7.750 1.00 73.19 454 ARG A O 1
#

Foldseek 3Di:
DQVVQCPDQQEHAFDADPVLQLLLQALVVCVVQPAVLCVLLVNPPWLSLQLSLLLVVLLQCQLDDDHNHRHHDAQCCLVVLVSVCVSCVPAAAEHEAEDQQVVLCVCCVVVVDPDDDSVVSSVVSVVSVVSSVVSLVVSPPVRYDYHYPVPPDDYDDDDDDDDADDDAPQLLQLLDQQEAATDAPRCLVSLVVVVVVCDPVCQVVCVVSSNPDGSSLSSSLSSVVSSQCSSWDDHNYTHHDDQCVLVCLVSVCVSPVPAAEEAEDEQLLLVLLVVQVLHDDDPPDPLSHRPPCNPVPDPQDNDDHLVPSLVSSLSVQVSVLSSLQSQVVVPQQRYDYDYPQCCLVPVVVRVCQAADADPDDHHNHHHDDCSSQVSLVCVVVRNSDRPSHPCSVPNNDGRHCVSQQQSLDPPTSHDVVCVVCVCVSHVVCVQQPVVVLDRSGDPVPGDPDGHRHD

Nearest PDB structures (foldseek):
  8w5z-assembly1_C  TM=9.025E-01  e=3.919E-13  Ixodes
  5wri-assembly1_B  TM=8.484E-01  e=2.617E-12  Homo sapiens
  3ap3-assembly2_C  TM=8.713E-01  e=1.060E-11  Homo sapiens
  3ap3-assembly2_D  TM=8.687E-01  e=1.172E-11  Homo sapiens
  3ap3-assembly1_B  TM=8.575E-01  e=1.009E-11  Homo sapiens

Radius of gyration: 25.17 Å; Cα contacts (8 Å, |Δi|>4): 624; chains: 1; bounding box: 50×49×72 Å